Protein AF-0000000070184151 (afdb_homodimer)

Nearest PDB structures (foldseek):
  3lv0-assembly1_A  TM=9.170E-01  e=1.944E-24  Bartonella henselae
  3lv0-assembly1_B  TM=9.203E-01  e=2.148E-23  Bartonella henselae
  2pcr-assembly1_C  TM=9.107E-01  e=5.845E-21  Aquifex aeolicus VF5
  5zon-assembly2_D  TM=8.249E-01  e=4.362E-19  Mycobacterium tuberculosis H37Rv
  5zon-assembly1_B  TM=8.118E-01  e=5.935E-19  Mycobacterium tuberculosis H37Rv

pLDDT: mean 92.55, std 14.81, range [35.19, 98.94]

Sequence (572 aa):
MTDSRQRTALVERAARAGGAVARDAFRGPLTVETKANKNDLVTNADSEAQRQIVHTIADAFPDEPFVCEEEINTRTATDESSDTAAEPATRQTGPMVERVPDTGPCWVVDPIDGTANFARGNVLWASSVASVVDGETVAAATYLPAVQDIYTVGPESAARNGQRLAVSDRADPETFAVGLVAAWPSDRSDRLGALVWAVNERFGDSRRYGTLQATLGFVASGELEAAVTTEPTTPWDTIAGVELVRSAGGTVTDVHGNRWTRDSDGLVASNGNAHDEIVAAVEVANMTDSRQRTALVERAARAGGAVARDAFRGPLTVETKANKNDLVTNADSEAQRQIVHTIADAFPDEPFVCEEEINTRTATDESSDTAAEPATRQTGPMVERVPDTGPCWVVDPIDGTANFARGNVLWASSVASVVDGETVAAATYLPAVQDIYTVGPESAARNGQRLAVSDRADPETFAVGLVAAWPSDRSDRLGALVWAVNERFGDSRRYGTLQATLGFVASGELEAAVTTEPTTPWDTIAGVELVRSAGGTVTDVHGNRWTRDSDGLVASNGNAHDEIVAAVEVAN

Radius of gyration: 24.35 Å; Cα contacts (8 Å, |Δi|>4): 1434; chains: 2; bounding box: 70×69×58 Å

Structure (mmCIF, N/CA/C/O backbone):
data_AF-0000000070184151-model_v1
#
loop_
_entity.id
_entity.type
_entity.pdbx_description
1 polymer fructose-bisphosphatase
#
loop_
_atom_site.group_PDB
_atom_site.id
_atom_site.type_symbol
_atom_site.label_atom_id
_atom_site.label_alt_id
_atom_site.label_comp_id
_atom_site.label_asym_id
_atom_site.label_entity_id
_atom_site.label_seq_id
_atom_site.pdbx_PDB_ins_code
_atom_site.Cartn_x
_atom_site.Cartn_y
_atom_site.Cartn_z
_atom_site.occupancy
_atom_site.B_iso_or_equiv
_atom_site.auth_seq_id
_atom_site.auth_comp_id
_atom_site.auth_asym_id
_atom_site.auth_atom_id
_atom_site.pdbx_PDB_model_num
ATOM 1 N N . MET A 1 1 ? 14.516 -24.438 -24.969 1 44.31 1 MET A N 1
ATOM 2 C CA . MET A 1 1 ? 15.102 -23.109 -24.906 1 44.31 1 MET A CA 1
ATOM 3 C C . MET A 1 1 ? 14.219 -22.078 -25.609 1 44.31 1 MET A C 1
ATOM 5 O O . MET A 1 1 ? 13.945 -21.016 -25.078 1 44.31 1 MET A O 1
ATOM 9 N N . THR A 1 2 ? 13.812 -22.344 -26.969 1 50.91 2 THR A N 1
ATOM 10 C CA . THR A 1 2 ? 12.945 -21.547 -27.828 1 50.91 2 THR A CA 1
ATOM 11 C C . THR A 1 2 ? 11.586 -21.328 -27.172 1 50.91 2 THR A C 1
ATOM 13 O O . THR A 1 2 ? 11.055 -20.219 -27.172 1 50.91 2 THR A O 1
ATOM 16 N N . ASP A 1 3 ? 11.297 -22.406 -26.297 1 79.69 3 ASP A N 1
ATOM 17 C CA . ASP A 1 3 ? 9.93 -22.406 -25.781 1 79.69 3 ASP A CA 1
ATOM 18 C C . ASP A 1 3 ? 9.828 -21.578 -24.5 1 79.69 3 ASP A C 1
ATOM 20 O O . ASP A 1 3 ? 8.883 -20.797 -24.344 1 79.69 3 ASP A O 1
ATOM 24 N N . SER A 1 4 ? 11.086 -21.422 -23.938 1 81.75 4 SER A N 1
ATOM 25 C CA . SER A 1 4 ? 11.039 -20.703 -22.672 1 81.75 4 SER A CA 1
ATOM 26 C C . SER A 1 4 ? 11.047 -19.188 -22.906 1 81.75 4 SER A C 1
ATOM 28 O O . SER A 1 4 ? 10.344 -18.453 -22.219 1 81.75 4 SER A O 1
ATOM 30 N N . ARG A 1 5 ? 11.781 -18.797 -23.938 1 86.19 5 ARG A N 1
ATOM 31 C CA . ARG A 1 5 ? 11.82 -17.375 -24.281 1 86.19 5 ARG A CA 1
ATOM 32 C C . ARG A 1 5 ? 10.469 -16.922 -24.812 1 86.19 5 ARG A C 1
ATOM 34 O O . ARG A 1 5 ? 10.023 -15.805 -24.516 1 86.19 5 ARG A O 1
ATOM 41 N N . GLN A 1 6 ? 9.93 -17.766 -25.594 1 93.06 6 GLN A N 1
ATOM 42 C CA . GLN A 1 6 ? 8.602 -17.453 -26.109 1 93.06 6 GLN A CA 1
ATOM 43 C C . GLN A 1 6 ? 7.574 -17.328 -25 1 93.06 6 GLN A C 1
ATOM 45 O O . 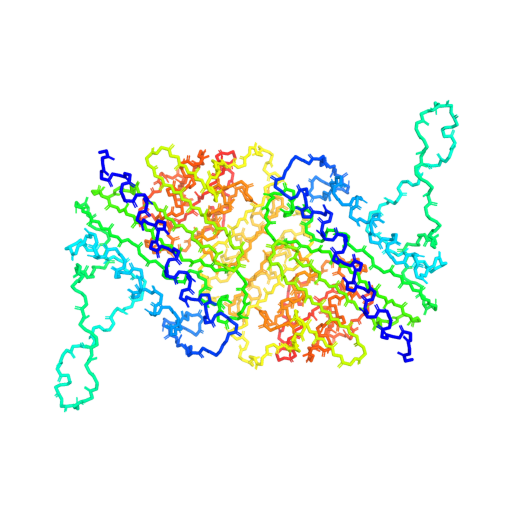GLN A 1 6 ? 6.746 -16.422 -25 1 93.06 6 GLN A O 1
ATOM 50 N N . ARG A 1 7 ? 7.664 -18.188 -24.047 1 96.31 7 ARG A N 1
ATOM 51 C CA . ARG A 1 7 ? 6.73 -18.172 -22.922 1 96.31 7 ARG A CA 1
ATOM 52 C C . ARG A 1 7 ? 6.945 -16.938 -22.047 1 96.31 7 ARG A C 1
ATOM 54 O O . ARG A 1 7 ? 5.984 -16.344 -21.547 1 96.31 7 ARG A O 1
ATOM 61 N N . THR A 1 8 ? 8.242 -16.516 -21.969 1 95.12 8 THR A N 1
ATOM 62 C CA . THR A 1 8 ? 8.555 -15.336 -21.188 1 95.12 8 THR A CA 1
ATOM 63 C C . THR A 1 8 ? 7.945 -14.086 -21.812 1 95.12 8 THR A C 1
ATOM 65 O O . THR A 1 8 ? 7.328 -13.273 -21.125 1 95.12 8 THR A O 1
ATOM 68 N N . ALA A 1 9 ? 8.086 -13.977 -23.094 1 96.31 9 ALA A N 1
ATOM 69 C CA . ALA A 1 9 ? 7.5 -12.836 -23.797 1 96.31 9 ALA A CA 1
ATOM 70 C C . ALA A 1 9 ? 5.977 -12.875 -23.719 1 96.31 9 ALA A C 1
ATOM 72 O O . ALA A 1 9 ? 5.328 -11.836 -23.609 1 96.31 9 ALA A O 1
ATOM 73 N N . LEU A 1 10 ? 5.457 -14.047 -23.75 1 98.12 10 LEU A N 1
ATOM 74 C CA . LEU A 1 10 ? 4.008 -14.211 -23.828 1 98.12 10 LEU A CA 1
ATOM 75 C C . LEU A 1 10 ? 3.359 -13.898 -22.484 1 98.12 10 LEU A C 1
ATOM 77 O O . LEU A 1 10 ? 2.281 -13.297 -22.438 1 98.12 10 LEU A O 1
ATOM 81 N N . VAL A 1 11 ? 3.979 -14.289 -21.359 1 98.62 11 VAL A N 1
ATOM 82 C CA . VAL A 1 11 ? 3.395 -13.984 -20.047 1 98.62 11 VAL A CA 1
ATOM 83 C C . VAL A 1 11 ? 3.348 -12.469 -19.844 1 98.62 11 VAL A C 1
ATOM 85 O O . VAL A 1 11 ? 2.385 -11.945 -19.281 1 98.62 11 VAL A O 1
ATOM 88 N N . GLU A 1 12 ? 4.387 -11.812 -20.281 1 98.44 12 GLU A N 1
ATOM 89 C CA . GLU A 1 12 ? 4.402 -10.359 -20.141 1 98.44 12 GLU A CA 1
ATOM 90 C C . GLU A 1 12 ? 3.309 -9.719 -21 1 98.44 12 GLU A C 1
ATOM 92 O O . GLU A 1 12 ? 2.559 -8.867 -20.516 1 98.44 12 GLU A O 1
ATOM 97 N N . ARG A 1 13 ? 3.234 -10.141 -22.219 1 98.75 13 ARG A N 1
ATOM 98 C CA . ARG A 1 13 ? 2.232 -9.609 -23.141 1 98.75 13 ARG A CA 1
ATOM 99 C C . ARG A 1 13 ? 0.822 -9.852 -22.609 1 98.75 13 ARG A C 1
ATOM 101 O O . ARG A 1 13 ? -0.028 -8.961 -22.656 1 98.75 13 ARG A O 1
ATOM 108 N N . ALA A 1 14 ? 0.584 -11.039 -22.125 1 98.88 14 ALA A N 1
ATOM 109 C CA . ALA A 1 14 ? -0.736 -11.422 -21.625 1 98.88 14 ALA A CA 1
ATOM 110 C C . ALA A 1 14 ? -1.113 -10.617 -20.391 1 98.88 14 ALA A C 1
ATOM 112 O O . ALA A 1 14 ? -2.229 -10.102 -20.297 1 98.88 14 ALA A O 1
ATOM 113 N N . ALA A 1 15 ? -0.166 -10.5 -19.438 1 98.94 15 ALA A N 1
ATOM 114 C CA . ALA A 1 15 ? -0.424 -9.727 -18.219 1 98.94 15 ALA A CA 1
ATOM 115 C C . ALA A 1 15 ? -0.718 -8.266 -18.547 1 98.94 15 ALA A C 1
ATOM 117 O O . ALA A 1 15 ? -1.649 -7.676 -18 1 98.94 15 ALA A O 1
ATOM 118 N N . ARG A 1 16 ? 0.041 -7.703 -19.484 1 98.88 16 ARG A N 1
ATOM 119 C CA . ARG A 1 16 ? -0.173 -6.316 -19.906 1 98.88 16 ARG A CA 1
ATOM 120 C C . ARG A 1 16 ? -1.527 -6.148 -20.578 1 98.88 16 ARG A C 1
ATOM 122 O O . ARG A 1 16 ? -2.229 -5.164 -20.344 1 98.88 16 ARG A O 1
ATOM 129 N N . ALA A 1 17 ? -1.878 -7.109 -21.406 1 98.81 17 ALA A N 1
ATOM 130 C CA . ALA A 1 17 ? -3.143 -7.023 -22.141 1 98.81 17 ALA A CA 1
ATOM 131 C C . ALA A 1 17 ? -4.328 -7.074 -21.188 1 98.81 17 ALA A C 1
ATOM 133 O O . ALA A 1 17 ? -5.234 -6.238 -21.266 1 98.81 17 ALA A O 1
ATOM 134 N N . GLY A 1 18 ? -4.316 -8.047 -20.297 1 98.81 18 GLY A N 1
ATOM 135 C CA . GLY A 1 18 ? -5.367 -8.109 -19.297 1 98.81 18 GLY A CA 1
ATOM 136 C C . GLY A 1 18 ? -5.383 -6.902 -18.375 1 98.81 18 GLY A C 1
ATOM 137 O O . GLY A 1 18 ? -6.445 -6.355 -18.062 1 98.81 18 GLY A O 1
ATOM 138 N N . GLY A 1 19 ? -4.16 -6.477 -17.906 1 98.88 19 GLY A N 1
ATOM 139 C CA . GLY A 1 19 ? -4.031 -5.305 -17.047 1 98.88 19 GLY A CA 1
ATOM 140 C C . GLY A 1 19 ? -4.57 -4.039 -17.688 1 98.88 19 GLY A C 1
ATOM 141 O O . GLY A 1 19 ? -5.141 -3.188 -17 1 98.88 19 GLY A O 1
ATOM 142 N N . ALA A 1 20 ? -4.379 -3.881 -18.984 1 98.75 20 ALA A N 1
ATOM 143 C CA . ALA A 1 20 ? -4.883 -2.711 -19.703 1 98.75 20 ALA A CA 1
ATOM 144 C C . ALA A 1 20 ? -6.406 -2.68 -19.703 1 98.75 20 ALA A C 1
ATOM 146 O O . ALA A 1 20 ? -7.012 -1.615 -19.547 1 98.75 20 ALA A O 1
ATOM 147 N N . VAL A 1 21 ? -7.035 -3.859 -19.875 1 98.69 21 VAL A N 1
ATOM 148 C CA . VAL A 1 21 ? -8.492 -3.961 -19.828 1 98.69 21 VAL A CA 1
ATOM 149 C C . VAL A 1 21 ? -9.008 -3.523 -18.453 1 98.69 21 VAL A C 1
ATOM 151 O O . VAL A 1 21 ? -9.93 -2.713 -18.359 1 98.69 21 VAL A O 1
ATOM 154 N N . ALA A 1 22 ? -8.406 -4.043 -17.406 1 98.88 22 ALA A N 1
ATOM 155 C CA . ALA A 1 22 ? -8.812 -3.688 -16.047 1 98.88 22 ALA A CA 1
ATOM 156 C C . ALA A 1 22 ? -8.562 -2.207 -15.773 1 98.88 22 ALA A C 1
ATOM 158 O O . ALA A 1 22 ? -9.383 -1.544 -15.133 1 98.88 22 ALA A O 1
ATOM 159 N N . ARG A 1 23 ? -7.426 -1.688 -16.234 1 98.69 23 ARG A N 1
ATOM 160 C CA . ARG A 1 23 ? -7.062 -0.292 -16.016 1 98.69 23 ARG A CA 1
ATOM 161 C C . ARG A 1 23 ? -8.109 0.645 -16.625 1 98.69 23 ARG A C 1
ATOM 163 O O . ARG A 1 23 ? -8.414 1.688 -16.047 1 98.69 23 ARG A O 1
ATOM 170 N N . ASP A 1 24 ? -8.664 0.33 -17.734 1 98.5 24 ASP A N 1
ATOM 171 C CA . ASP A 1 24 ? -9.68 1.149 -18.391 1 98.5 24 ASP A CA 1
ATOM 172 C C . ASP A 1 24 ? -10.93 1.274 -17.531 1 98.5 24 ASP A C 1
ATOM 174 O O . ASP A 1 24 ? -11.633 2.283 -17.594 1 98.5 24 ASP A O 1
ATOM 178 N N . ALA A 1 25 ? -11.188 0.266 -16.766 1 98.5 25 ALA A N 1
ATOM 179 C CA . ALA A 1 25 ? -12.367 0.253 -15.914 1 98.5 25 ALA A CA 1
ATOM 180 C C . ALA A 1 25 ? -12.055 0.837 -14.539 1 98.5 25 ALA A C 1
ATOM 182 O O . ALA A 1 25 ? -12.961 1.126 -13.758 1 98.5 25 ALA A O 1
ATOM 183 N N . PHE A 1 26 ? -10.789 1.084 -14.234 1 98.56 26 PHE A N 1
ATOM 184 C CA . PHE A 1 26 ? -10.305 1.49 -12.922 1 98.56 26 PHE A CA 1
ATOM 185 C C . PHE A 1 26 ? -10.812 2.881 -12.562 1 98.56 26 PHE A C 1
ATOM 187 O O . PHE A 1 26 ? -10.672 3.82 -13.352 1 98.56 26 PHE A O 1
ATOM 194 N N . ARG A 1 27 ? -11.438 3.002 -11.328 1 97.88 27 ARG A N 1
ATOM 195 C CA . ARG A 1 27 ? -12.008 4.223 -10.766 1 97.88 27 ARG A CA 1
ATOM 196 C C . ARG A 1 27 ? -13.172 4.723 -11.617 1 97.88 27 ARG A C 1
ATOM 198 O O . ARG A 1 27 ? -13.477 5.918 -11.625 1 97.88 27 ARG A O 1
ATOM 205 N N . GLY A 1 28 ? -13.766 3.756 -12.406 1 97.06 28 GLY A N 1
ATOM 206 C CA . GLY A 1 28 ? -15.031 3.949 -13.102 1 97.06 28 GLY A CA 1
ATOM 207 C C . GLY A 1 28 ? -16.156 3.123 -12.516 1 97.06 28 GLY A C 1
ATOM 208 O O . GLY A 1 28 ? -16.016 2.525 -11.453 1 97.06 28 GLY A O 1
ATOM 209 N N . PRO A 1 29 ? -17.281 3.15 -13.172 1 96.69 29 PRO A N 1
ATOM 210 C CA . PRO A 1 29 ? -18.391 2.312 -12.703 1 96.69 29 PRO A CA 1
ATOM 211 C C . PRO A 1 29 ? -18.078 0.82 -12.805 1 96.69 29 PRO A C 1
ATOM 213 O O . PRO A 1 29 ? -17.562 0.359 -13.82 1 96.69 29 PRO A O 1
ATOM 216 N N . LEU A 1 30 ? -18.359 0.079 -11.75 1 97.94 30 LEU A N 1
ATOM 217 C CA . LEU A 1 30 ? -18.109 -1.354 -11.688 1 97.94 30 LEU A CA 1
ATOM 218 C C . LEU A 1 30 ? -19.344 -2.113 -11.25 1 97.94 30 LEU A C 1
ATOM 220 O O . LEU A 1 30 ? -20.109 -1.63 -10.406 1 97.94 30 LEU A O 1
ATOM 224 N N . THR A 1 31 ? -19.562 -3.236 -11.867 1 97.69 31 THR A N 1
ATOM 225 C CA . THR A 1 31 ? -20.438 -4.23 -11.266 1 97.69 31 THR A CA 1
ATOM 226 C C . THR A 1 31 ? -19.672 -5.133 -10.305 1 97.69 31 THR A C 1
ATOM 228 O O . THR A 1 31 ? -18.734 -5.824 -10.711 1 97.69 31 THR A O 1
ATOM 231 N N . VAL A 1 32 ? -20.047 -5.141 -9.07 1 97.25 32 VAL A N 1
ATOM 232 C CA . VAL A 1 32 ? -19.328 -5.879 -8.031 1 97.25 32 VAL A CA 1
ATOM 233 C C . VAL A 1 32 ? -20.203 -7.023 -7.52 1 97.25 32 VAL A C 1
ATOM 235 O O . VAL A 1 32 ? -21.375 -6.816 -7.191 1 97.25 32 VAL A O 1
ATOM 238 N N . GLU A 1 33 ? -19.656 -8.164 -7.559 1 96.75 33 GLU A N 1
ATOM 239 C CA . GLU A 1 33 ? -20.297 -9.352 -7.004 1 96.75 33 GLU A CA 1
ATOM 240 C C . GLU A 1 33 ? -19.453 -9.984 -5.91 1 96.75 33 GLU A C 1
ATOM 242 O O . GLU A 1 33 ? -18.266 -9.672 -5.785 1 96.75 33 GLU A O 1
ATOM 247 N N . THR A 1 34 ? -20.094 -10.797 -5.105 1 96.06 34 THR A N 1
ATOM 248 C CA . THR A 1 34 ? -19.375 -11.5 -4.055 1 96.06 34 THR A CA 1
ATOM 249 C C . THR A 1 34 ? -19.219 -12.984 -4.402 1 96.06 34 THR A C 1
ATOM 251 O O . THR A 1 34 ? -20.078 -13.555 -5.078 1 96.06 34 THR A O 1
ATOM 254 N N . LYS A 1 35 ? -18.109 -13.547 -4.023 1 94.5 35 LYS A N 1
ATOM 255 C CA . LYS A 1 35 ? -17.828 -14.969 -4.18 1 94.5 35 LYS A CA 1
ATOM 256 C C . LYS A 1 35 ? -18.125 -15.727 -2.889 1 94.5 35 LYS A C 1
ATOM 258 O O . LYS A 1 35 ? -19.266 -15.82 -2.459 1 94.5 35 LYS A O 1
ATOM 263 N N . ALA A 1 36 ? -17.109 -16.094 -2.09 1 88.81 36 ALA A N 1
ATOM 264 C CA . ALA A 1 36 ? -17.266 -16.953 -0.922 1 88.81 36 ALA A CA 1
ATOM 265 C C . ALA A 1 36 ? -17.891 -16.188 0.243 1 88.81 36 ALA A C 1
ATOM 267 O O . ALA A 1 36 ? -18.562 -16.781 1.096 1 88.81 36 ALA A O 1
ATOM 268 N N . ASN A 1 37 ? -17.672 -14.898 0.396 1 92.81 37 ASN A N 1
ATOM 269 C CA . ASN A 1 37 ? -18.188 -14.039 1.456 1 92.81 37 ASN A CA 1
ATOM 270 C C . ASN A 1 37 ? -18.234 -12.578 1.013 1 92.81 37 ASN A C 1
ATOM 272 O O . ASN A 1 37 ? -17.891 -12.258 -0.123 1 92.81 37 ASN A O 1
ATOM 276 N N . LYS A 1 38 ? -18.641 -11.688 1.846 1 93.81 38 LYS A N 1
ATOM 277 C CA . LYS A 1 38 ? -18.953 -10.312 1.474 1 93.81 38 LYS A CA 1
ATOM 278 C C . LYS A 1 38 ? -17.688 -9.531 1.15 1 93.81 38 LYS A C 1
ATOM 280 O O . LYS A 1 38 ? -17.734 -8.438 0.589 1 93.81 38 LYS A O 1
ATOM 285 N N . ASN A 1 39 ? -16.5 -10.078 1.513 1 95.5 39 ASN A N 1
ATOM 286 C CA . ASN A 1 39 ? -15.25 -9.367 1.249 1 95.5 39 ASN A CA 1
ATOM 287 C C . ASN A 1 39 ? -14.453 -10.031 0.125 1 95.5 39 ASN A C 1
ATOM 289 O O . ASN A 1 39 ? -13.391 -9.547 -0.26 1 95.5 39 ASN A O 1
ATOM 293 N N . ASP A 1 40 ? -14.961 -11.211 -0.351 1 95.25 40 ASP A N 1
ATOM 294 C CA . ASP A 1 40 ? -14.438 -11.891 -1.531 1 95.25 40 ASP A CA 1
ATOM 295 C C . ASP A 1 40 ? -15.133 -11.406 -2.801 1 95.25 40 ASP A C 1
ATOM 297 O O . ASP A 1 40 ? -16.188 -11.938 -3.178 1 95.25 40 ASP A O 1
ATOM 301 N N . LEU A 1 41 ? -14.492 -10.422 -3.471 1 97.19 41 LEU A N 1
ATOM 302 C CA . LEU A 1 41 ? -15.195 -9.672 -4.504 1 97.19 41 LEU A CA 1
ATOM 303 C C . LEU A 1 41 ? -14.727 -10.094 -5.895 1 97.19 41 LEU A C 1
ATOM 305 O O . LEU A 1 41 ? -13.594 -10.555 -6.062 1 97.19 41 LEU A O 1
ATOM 309 N N . VAL A 1 42 ? -15.602 -9.984 -6.805 1 97.44 42 VAL A N 1
ATOM 310 C CA . VAL A 1 42 ? -15.32 -10.062 -8.234 1 97.44 42 VAL A CA 1
ATOM 311 C C . VAL A 1 42 ? -16.078 -8.961 -8.977 1 97.44 42 VAL A C 1
ATOM 313 O O . VAL A 1 42 ? -17.172 -8.586 -8.578 1 97.44 42 VAL A O 1
ATOM 316 N N . THR A 1 43 ? -15.414 -8.383 -9.945 1 97.94 43 THR A N 1
ATOM 317 C CA . THR A 1 43 ? -16.062 -7.359 -10.758 1 97.94 43 THR A CA 1
ATOM 318 C C . THR A 1 43 ? -16.125 -7.793 -12.219 1 97.94 43 THR A C 1
ATOM 320 O O . THR A 1 43 ? -15.5 -8.773 -12.617 1 97.94 43 THR A O 1
ATOM 323 N N . ASN A 1 44 ? -16.859 -7.047 -12.984 1 97.44 44 ASN A N 1
ATOM 324 C CA . ASN A 1 44 ? -16.891 -7.285 -14.422 1 97.44 44 ASN A CA 1
ATOM 325 C C . ASN A 1 44 ? -15.516 -7.156 -15.055 1 97.44 44 ASN A C 1
ATOM 327 O O . ASN A 1 44 ? -15.195 -7.863 -16.016 1 97.44 44 ASN A O 1
ATOM 331 N N . ALA A 1 45 ? -14.703 -6.258 -14.508 1 98.56 45 ALA A N 1
ATOM 332 C CA . ALA A 1 45 ? -13.352 -6.055 -15.031 1 98.56 45 ALA A CA 1
ATOM 333 C C . ALA A 1 45 ? -12.508 -7.316 -14.875 1 98.56 45 ALA A C 1
ATOM 335 O O . ALA A 1 45 ? -11.664 -7.609 -15.727 1 98.56 45 ALA A O 1
ATOM 336 N N . ASP A 1 46 ? -12.742 -8.078 -13.805 1 98.56 46 ASP A N 1
ATOM 337 C CA . ASP A 1 46 ? -12.023 -9.328 -13.602 1 98.56 46 ASP A CA 1
ATOM 338 C C . ASP A 1 46 ? -12.273 -10.297 -14.758 1 98.56 46 ASP A C 1
ATOM 340 O O . ASP A 1 46 ? -11.328 -10.852 -15.328 1 98.56 46 ASP A O 1
ATOM 344 N N . SER A 1 47 ? -13.492 -10.477 -15.086 1 96.94 47 SER A N 1
ATOM 345 C CA . SER A 1 47 ? -13.883 -11.398 -16.141 1 96.94 47 SER A CA 1
ATOM 346 C C . SER A 1 47 ? -13.367 -10.938 -17.5 1 96.94 47 SER A C 1
ATOM 348 O O . SER A 1 47 ? -12.852 -11.742 -18.281 1 96.94 47 SER A O 1
ATOM 350 N N . GLU A 1 48 ? -13.477 -9.68 -17.766 1 97.88 48 GLU A N 1
ATOM 351 C CA . GLU A 1 48 ? -13.031 -9.125 -19.031 1 97.88 48 GLU A CA 1
ATOM 352 C C . GLU A 1 48 ? -11.508 -9.219 -19.172 1 97.88 48 GLU A C 1
ATOM 354 O O . GLU A 1 48 ? -11 -9.57 -20.25 1 97.88 48 GLU A O 1
ATOM 359 N N . ALA A 1 49 ? -10.82 -8.906 -18.078 1 98.75 49 ALA A N 1
ATOM 360 C CA . ALA A 1 49 ? -9.359 -9.008 -18.078 1 98.75 49 ALA A CA 1
ATOM 361 C C . ALA A 1 49 ? -8.914 -10.445 -18.297 1 98.75 49 ALA A C 1
ATOM 363 O O . ALA A 1 49 ? -7.98 -10.711 -19.047 1 98.75 49 ALA A O 1
ATOM 364 N N . GLN A 1 50 ? -9.617 -11.406 -17.641 1 98.56 50 GLN A N 1
ATOM 365 C CA . GLN A 1 50 ? -9.258 -12.812 -17.797 1 98.56 50 GLN A CA 1
ATOM 366 C C . GLN A 1 50 ? -9.469 -13.281 -19.234 1 98.56 50 GLN A C 1
ATOM 368 O O . GLN A 1 50 ? -8.625 -13.992 -19.781 1 98.56 50 GLN A O 1
ATOM 373 N N . ARG A 1 51 ? -10.562 -12.891 -19.828 1 97.12 51 ARG A N 1
ATOM 374 C CA . ARG A 1 51 ? -10.828 -13.25 -21.219 1 97.12 51 ARG A CA 1
ATOM 375 C C . ARG A 1 51 ? -9.711 -12.766 -22.125 1 97.12 51 ARG A C 1
ATOM 377 O O . ARG A 1 51 ? -9.234 -13.508 -23 1 97.12 51 ARG A O 1
ATOM 384 N N . GLN A 1 52 ? -9.297 -11.555 -21.891 1 98 52 GLN A N 1
ATOM 385 C CA . GLN A 1 52 ? -8.234 -10.977 -22.719 1 98 52 GLN A CA 1
ATOM 386 C C . GLN A 1 52 ? -6.926 -11.734 -22.531 1 98 52 GLN A C 1
ATOM 388 O O . GLN A 1 52 ? -6.215 -12.008 -23.5 1 98 52 GLN A O 1
ATOM 393 N N . ILE A 1 53 ? -6.586 -12.078 -21.281 1 98.69 53 ILE A N 1
ATOM 394 C CA . ILE A 1 53 ? -5.363 -12.812 -20.984 1 98.69 53 ILE A CA 1
ATOM 395 C C . ILE A 1 53 ? -5.406 -14.18 -21.672 1 98.69 53 ILE A C 1
ATOM 397 O O . ILE A 1 53 ? -4.469 -14.555 -22.391 1 98.69 53 ILE A O 1
ATOM 401 N N . VAL A 1 54 ? -6.516 -14.875 -21.5 1 98 54 VAL A N 1
ATOM 402 C CA . VAL A 1 54 ? -6.668 -16.234 -22.016 1 98 54 VAL A CA 1
ATOM 403 C C . VAL A 1 54 ? -6.598 -16.203 -23.547 1 98 54 VAL A C 1
ATOM 405 O O . VAL A 1 54 ? -5.918 -17.031 -24.156 1 98 54 VAL A O 1
ATOM 408 N N . HIS A 1 55 ? -7.23 -15.258 -24.156 1 97.12 55 HIS A N 1
ATOM 409 C CA . HIS A 1 55 ? -7.215 -15.133 -25.609 1 97.12 55 HIS A CA 1
ATOM 410 C C . HIS A 1 55 ? -5.801 -14.875 -26.125 1 97.12 55 HIS A C 1
ATOM 412 O O . HIS A 1 55 ? -5.383 -15.461 -27.125 1 97.12 55 HIS A O 1
ATOM 418 N N . THR A 1 56 ? -5.102 -14.008 -25.422 1 98.19 56 THR A N 1
ATOM 419 C CA . THR A 1 56 ? -3.736 -13.68 -25.812 1 98.19 56 THR A CA 1
ATOM 420 C C . THR A 1 56 ? -2.855 -14.922 -25.797 1 98.19 56 THR A C 1
ATOM 422 O O . THR A 1 56 ? -2.076 -15.156 -26.719 1 98.19 56 THR A O 1
ATOM 425 N N . ILE A 1 57 ? -3.023 -15.734 -24.828 1 97.94 57 ILE A N 1
ATOM 426 C CA . ILE A 1 57 ? -2.209 -16.938 -24.672 1 97.94 57 ILE A CA 1
ATOM 427 C C . ILE A 1 57 ? -2.658 -18 -25.672 1 97.94 57 ILE A C 1
ATOM 429 O O . ILE A 1 57 ? -1.829 -18.656 -26.312 1 97.94 57 ILE A O 1
ATOM 433 N N . ALA A 1 58 ? -3.969 -18.156 -25.859 1 96.62 58 ALA A N 1
ATOM 434 C CA . ALA A 1 58 ? -4.543 -19.203 -26.703 1 96.62 58 ALA A CA 1
ATOM 435 C C . ALA A 1 58 ? -4.188 -18.984 -28.172 1 96.62 58 ALA A C 1
ATOM 437 O O . ALA A 1 58 ? -4.168 -19.922 -28.969 1 96.62 58 ALA A O 1
ATOM 438 N N . ASP A 1 59 ? -3.918 -17.781 -28.5 1 96.19 59 ASP A N 1
ATOM 439 C CA . ASP A 1 59 ? -3.48 -17.484 -29.859 1 96.19 59 ASP A CA 1
ATOM 440 C C . ASP A 1 59 ? -2.18 -18.219 -30.188 1 96.19 59 ASP A C 1
ATOM 442 O O . ASP A 1 59 ? -1.96 -18.609 -31.328 1 96.19 59 ASP A O 1
ATOM 446 N N . ALA A 1 60 ? -1.346 -18.391 -29.234 1 95.75 60 ALA A N 1
ATOM 447 C CA . ALA A 1 60 ? -0.051 -19.031 -29.422 1 95.75 60 ALA A CA 1
ATOM 448 C C . ALA A 1 60 ? -0.102 -20.5 -28.984 1 95.75 60 ALA A C 1
ATOM 450 O O . ALA A 1 60 ? 0.573 -21.344 -29.578 1 95.75 60 ALA A O 1
ATOM 451 N N . PHE A 1 61 ? -0.906 -20.719 -27.969 1 96 61 PHE A N 1
ATOM 452 C CA . PHE A 1 61 ? -1.025 -22.062 -27.406 1 96 61 PHE A CA 1
ATOM 453 C C . PHE A 1 61 ? -2.488 -22.438 -27.234 1 96 61 PHE A C 1
ATOM 455 O O . PHE A 1 61 ? -2.986 -22.516 -26.109 1 96 61 PHE A O 1
ATOM 462 N N . PRO A 1 62 ? -3.164 -22.875 -28.297 1 95.62 62 PRO A N 1
ATOM 463 C CA . PRO A 1 62 ? -4.621 -23.047 -28.281 1 95.62 62 PRO A CA 1
ATOM 464 C C . PRO A 1 62 ? -5.062 -24.266 -27.484 1 95.62 62 PRO A C 1
ATOM 466 O O . PRO A 1 62 ? -6.219 -24.328 -27.047 1 95.62 62 PRO A O 1
ATOM 469 N N . ASP A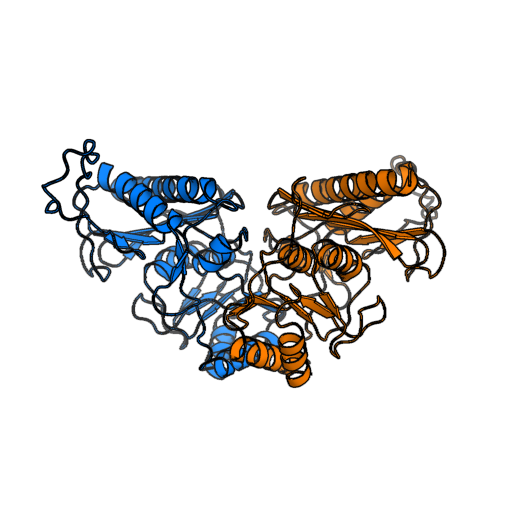 1 63 ? -4.156 -25.203 -27.219 1 95.75 63 ASP A N 1
ATOM 470 C CA . ASP A 1 63 ? -4.598 -26.469 -26.625 1 95.75 63 ASP A CA 1
ATOM 471 C C . ASP A 1 63 ? -4.152 -26.578 -25.172 1 95.75 63 ASP A C 1
ATOM 473 O O . ASP A 1 63 ? -4.508 -27.547 -24.484 1 95.75 63 ASP A O 1
ATOM 477 N N . GLU A 1 64 ? -3.324 -25.672 -24.656 1 97.31 64 GLU A N 1
ATOM 478 C CA . GLU A 1 64 ? -2.766 -25.797 -23.312 1 97.31 64 GLU A CA 1
ATOM 479 C C . GLU A 1 64 ? -3.779 -25.391 -22.25 1 97.31 64 GLU A C 1
ATOM 481 O O . GLU A 1 64 ? -4.531 -24.422 -22.438 1 97.31 64 GLU A O 1
ATOM 486 N N . PRO A 1 65 ? -3.836 -26.125 -21.141 1 97.62 65 PRO A N 1
ATOM 487 C CA . PRO A 1 65 ? -4.844 -25.875 -20.109 1 97.62 65 PRO A CA 1
ATOM 488 C C . PRO A 1 65 ? -4.555 -24.625 -19.281 1 97.62 65 PRO A C 1
ATOM 490 O O . PRO A 1 65 ? -3.424 -24.141 -19.281 1 97.62 65 PRO A O 1
ATOM 493 N N . PHE A 1 66 ? -5.645 -24.172 -18.578 1 98 66 PHE A N 1
ATOM 494 C CA . PHE A 1 66 ? -5.59 -22.984 -17.75 1 98 66 PHE A CA 1
ATOM 495 C C . PHE A 1 66 ? -6.082 -23.281 -16.344 1 98 66 PHE A C 1
ATOM 497 O O . PHE A 1 66 ? -7.051 -24.016 -16.156 1 98 66 PHE A O 1
ATOM 504 N N . VAL A 1 67 ? -5.395 -22.766 -15.359 1 97.94 67 VAL A N 1
ATOM 505 C CA . VAL A 1 67 ? -5.93 -22.547 -14.023 1 97.94 67 VAL A CA 1
ATOM 506 C C . VAL A 1 67 ? -6.18 -21.062 -13.789 1 97.94 67 VAL A C 1
ATOM 508 O O . VAL A 1 67 ? -5.238 -20.266 -13.719 1 97.94 67 VAL A O 1
ATOM 511 N N . CYS A 1 68 ? -7.473 -20.688 -13.711 1 97.81 68 CYS A N 1
ATOM 512 C CA . CYS A 1 68 ? -7.836 -19.281 -13.609 1 97.81 68 CYS A CA 1
ATOM 513 C C . CYS A 1 68 ? -8.617 -19 -12.336 1 97.81 68 CYS A C 1
ATOM 515 O O . CYS A 1 68 ? -9.336 -19.875 -11.836 1 97.81 68 CYS A O 1
ATOM 517 N N . GLU A 1 69 ? -8.438 -17.828 -11.812 1 97.19 69 GLU A N 1
ATOM 518 C CA . GLU A 1 69 ? -9.188 -17.438 -10.625 1 97.19 69 GLU A CA 1
ATOM 519 C C . GLU A 1 69 ? -10.688 -17.406 -10.898 1 97.19 69 GLU A C 1
ATOM 521 O O . GLU A 1 69 ? -11.484 -17.922 -10.102 1 97.19 69 GLU A O 1
ATOM 526 N N . GLU A 1 70 ? -11.016 -16.703 -12.039 1 95.5 70 GLU A N 1
ATOM 527 C CA . GLU A 1 70 ? -12.438 -16.5 -12.32 1 95.5 70 GLU A CA 1
ATOM 528 C C . GLU A 1 70 ? -12.992 -17.641 -13.172 1 95.5 70 GLU A C 1
ATOM 530 O O . GLU A 1 70 ? -12.273 -18.219 -13.992 1 95.5 70 GLU A O 1
ATOM 535 N N . GLU A 1 71 ? -14.281 -17.906 -12.992 1 86.56 71 GLU A N 1
ATOM 536 C CA . GLU A 1 71 ? -14.945 -18.906 -13.82 1 86.56 71 GLU A CA 1
ATOM 537 C C . GLU A 1 71 ? -15.234 -18.359 -15.219 1 86.56 71 GLU A C 1
ATOM 539 O O . GLU A 1 71 ? -15.461 -17.156 -15.398 1 86.56 71 GLU A O 1
ATOM 544 N N . ILE A 1 72 ? -14.82 -19.078 -16.188 1 71.06 72 ILE A N 1
ATOM 545 C CA . ILE A 1 72 ? -15.18 -18.703 -17.547 1 71.06 72 ILE A CA 1
ATOM 546 C C . ILE A 1 72 ? -16.609 -19.141 -17.844 1 71.06 72 ILE A C 1
ATOM 548 O O . ILE A 1 72 ? -16.938 -20.312 -17.719 1 71.06 72 ILE A O 1
ATOM 552 N N . ASN A 1 73 ? -17.547 -18.312 -17.641 1 55.59 73 ASN A N 1
ATOM 553 C CA . ASN A 1 73 ? -18.906 -18.656 -18.047 1 55.59 73 ASN A CA 1
ATOM 554 C C . ASN A 1 73 ? -19 -18.953 -19.547 1 55.59 73 ASN A C 1
ATOM 556 O O . ASN A 1 73 ? -18.75 -18.062 -20.359 1 55.59 73 ASN A O 1
ATOM 560 N N . THR A 1 74 ? -18.469 -19.938 -19.953 1 42.75 74 THR A N 1
ATOM 561 C CA . THR A 1 74 ? -18.781 -20.219 -21.344 1 42.75 74 THR A CA 1
ATOM 562 C C . THR A 1 74 ? -20.297 -20.234 -21.562 1 42.75 74 THR A C 1
ATOM 564 O O . THR A 1 74 ? -21.016 -21.016 -20.938 1 42.75 74 THR A O 1
ATOM 567 N N . ARG A 1 75 ? -20.953 -19.141 -21.672 1 43.03 75 ARG A N 1
ATOM 568 C CA . ARG A 1 75 ? -22.312 -19.266 -22.188 1 43.03 75 ARG A CA 1
ATOM 569 C C . ARG A 1 75 ? -22.438 -20.438 -23.156 1 43.03 75 ARG A C 1
ATOM 571 O O . ARG A 1 75 ? -21.672 -20.547 -24.109 1 43.03 75 ARG A O 1
ATOM 578 N N . THR A 1 76 ? -22.625 -21.578 -22.562 1 35.53 76 THR A N 1
ATOM 579 C CA . THR A 1 76 ? -23 -22.688 -23.438 1 35.53 76 THR A CA 1
ATOM 580 C C . THR A 1 76 ? -23.906 -22.203 -24.578 1 35.53 76 THR A C 1
ATOM 582 O O . THR A 1 76 ? -24.734 -21.312 -24.375 1 35.53 76 THR A O 1
ATOM 585 N N . ALA A 1 77 ? -23.5 -22.484 -25.703 1 37.56 77 ALA A N 1
ATOM 586 C CA . ALA A 1 77 ? -24.234 -22.297 -26.953 1 37.56 77 ALA A CA 1
ATOM 587 C C . ALA A 1 77 ? -25.703 -22.656 -26.766 1 37.56 77 ALA A C 1
ATOM 589 O O . ALA A 1 77 ? -26.484 -22.609 -27.734 1 37.56 77 ALA A O 1
ATOM 590 N N . THR A 1 78 ? -26.141 -23.172 -25.641 1 37 78 THR A N 1
ATOM 591 C CA . THR A 1 78 ? -27.516 -23.656 -25.812 1 37 78 THR A CA 1
ATOM 592 C C . THR A 1 78 ? -28.5 -22.5 -25.891 1 37 78 THR A C 1
ATOM 594 O O . THR A 1 78 ? -29.703 -22.703 -25.953 1 37 78 THR A O 1
ATOM 597 N N . ASP A 1 79 ? -28.156 -21.344 -25.297 1 39.06 79 ASP A N 1
ATOM 598 C CA . ASP A 1 79 ? -29.281 -20.453 -25.562 1 39.06 79 ASP A CA 1
ATOM 599 C C . ASP A 1 79 ? -29.359 -20.062 -27.031 1 39.06 79 ASP A C 1
ATOM 601 O O . ASP A 1 79 ? -28.625 -19.188 -27.484 1 39.06 79 ASP A O 1
ATOM 605 N N . GLU A 1 80 ? -29.656 -20.984 -27.906 1 37.25 80 GLU A N 1
ATOM 606 C CA . GLU A 1 80 ? -30 -21.031 -29.328 1 37.25 80 GLU A CA 1
ATOM 607 C C . GLU A 1 80 ? -30.906 -19.859 -29.719 1 37.25 80 GLU A C 1
ATOM 609 O O . GLU A 1 80 ? -31.172 -19.641 -30.906 1 37.25 80 GLU A O 1
ATOM 614 N N . SER A 1 81 ? -31.938 -19.484 -28.828 1 36.53 81 SER A N 1
ATOM 615 C CA . SER A 1 81 ? -33.031 -18.812 -29.547 1 36.53 81 SER A CA 1
ATOM 616 C C . SER A 1 81 ? -32.562 -17.469 -30.094 1 36.53 81 SER A C 1
ATOM 618 O O . SER A 1 81 ? -33.188 -16.922 -31 1 36.53 81 SER A O 1
ATOM 620 N N . SER A 1 82 ? -32.219 -16.422 -29.188 1 36.94 82 SER A N 1
ATOM 621 C CA . SER A 1 82 ? -32.375 -15.094 -29.766 1 36.94 82 SER A CA 1
ATOM 622 C C . SER A 1 82 ? -31.297 -14.805 -30.797 1 36.94 82 SER A C 1
ATOM 624 O O . SER A 1 82 ? -30.156 -15.25 -30.656 1 36.94 82 SER A O 1
ATOM 626 N N . ASP A 1 83 ? -31.656 -14.43 -32.031 1 37.16 83 ASP A N 1
ATOM 627 C CA . ASP A 1 83 ? -31.062 -13.898 -33.25 1 37.16 83 ASP A CA 1
ATOM 628 C C . ASP A 1 83 ? -29.938 -12.906 -32.938 1 37.16 83 ASP A C 1
ATOM 630 O O . ASP A 1 83 ? -29.797 -11.883 -33.594 1 37.16 83 ASP A O 1
ATOM 634 N N . THR A 1 84 ? -29.875 -12.711 -31.625 1 35.19 84 THR A N 1
ATOM 635 C CA . THR A 1 84 ? -28.984 -11.562 -31.453 1 35.19 84 THR A CA 1
ATOM 636 C C . THR A 1 84 ? -27.672 -11.781 -32.188 1 35.19 84 THR A C 1
ATOM 638 O O . THR A 1 84 ? -27.266 -12.914 -32.438 1 35.19 84 THR A O 1
ATOM 641 N N . ALA A 1 85 ? -26.891 -10.625 -32.156 1 36.97 85 ALA A N 1
ATOM 642 C CA . ALA A 1 85 ? -25.609 -10.32 -32.812 1 36.97 85 ALA A CA 1
ATOM 643 C C . ALA A 1 85 ? -24.625 -11.469 -32.625 1 36.97 85 ALA A C 1
ATOM 645 O O . ALA A 1 85 ? -24.594 -12.133 -31.609 1 36.97 85 ALA A O 1
ATOM 646 N N . ALA A 1 86 ? -23.938 -11.844 -33.625 1 37.66 86 ALA A N 1
ATOM 647 C CA . ALA A 1 86 ? -22.828 -12.789 -33.781 1 37.66 86 ALA A CA 1
ATOM 648 C C . ALA A 1 86 ? -22.031 -12.93 -32.469 1 37.66 86 ALA A C 1
ATOM 650 O O . ALA A 1 86 ? -21.438 -11.961 -32 1 37.66 86 ALA A O 1
ATOM 651 N N . GLU A 1 87 ? -22.531 -13.734 -31.609 1 40.28 87 GLU A N 1
ATOM 652 C CA . GLU A 1 87 ? -21.594 -13.953 -30.531 1 40.28 87 GLU A CA 1
ATOM 653 C C . GLU A 1 87 ? -20.156 -14.055 -31.047 1 40.28 87 GLU A C 1
ATOM 655 O O . GLU A 1 87 ? -19.906 -14.734 -32.031 1 40.28 87 GLU A O 1
ATOM 660 N N . PRO A 1 88 ? -19.328 -13.062 -30.875 1 44.22 88 PRO A N 1
ATOM 661 C CA . PRO A 1 88 ? -17.969 -13.172 -31.375 1 44.22 88 PRO A CA 1
ATOM 662 C C . PRO A 1 88 ? -17.391 -14.578 -31.234 1 44.22 88 PRO A C 1
ATOM 664 O O . PRO A 1 88 ? -17.766 -15.305 -30.297 1 44.22 88 PRO A O 1
ATOM 667 N N . ALA A 1 89 ? -16.953 -15.172 -32.281 1 43.09 89 ALA A N 1
ATOM 668 C CA . ALA A 1 89 ? -16.281 -16.469 -32.406 1 43.09 89 ALA A CA 1
ATOM 669 C C . ALA A 1 89 ? -15.5 -16.812 -31.156 1 43.09 89 ALA A C 1
ATOM 671 O O . ALA A 1 89 ? -14.625 -16.047 -30.734 1 43.09 89 ALA A O 1
ATOM 672 N N . THR A 1 90 ? -16.141 -17.547 -30.234 1 53.84 90 THR A N 1
ATOM 673 C CA . THR A 1 90 ? -15.43 -18.016 -29.062 1 53.84 90 THR A CA 1
ATOM 674 C C . THR A 1 90 ? -14.078 -18.609 -29.438 1 53.84 90 THR A C 1
ATOM 676 O O . THR A 1 90 ? -14.008 -19.547 -30.25 1 53.84 90 THR A O 1
ATOM 679 N N . ARG A 1 91 ? -13.008 -17.812 -29.406 1 64.69 91 ARG A N 1
ATOM 680 C CA . ARG A 1 91 ? -11.656 -18.297 -29.672 1 64.69 91 ARG A CA 1
ATOM 681 C C . ARG A 1 91 ? -11.375 -19.578 -28.922 1 64.69 91 ARG A C 1
ATOM 683 O O . ARG A 1 91 ? -11.75 -19.719 -27.75 1 64.69 91 ARG A O 1
ATOM 690 N N . GLN A 1 92 ? -11 -20.625 -29.656 1 77.62 92 GLN A N 1
ATOM 691 C CA . GLN A 1 92 ? -10.633 -21.922 -29.078 1 77.62 92 GLN A CA 1
ATOM 692 C C . GLN A 1 92 ? -9.57 -21.75 -27.984 1 77.62 92 GLN A C 1
ATOM 694 O O . GLN A 1 92 ? -8.586 -21.031 -28.188 1 77.62 92 GLN A O 1
ATOM 699 N N . THR A 1 93 ? -9.82 -22.109 -26.766 1 88.12 93 THR A N 1
ATOM 700 C CA . THR A 1 93 ? -8.836 -22.156 -25.688 1 88.12 93 THR A CA 1
ATOM 701 C C . THR A 1 93 ? -8.719 -23.562 -25.109 1 88.12 93 THR A C 1
ATOM 703 O O . THR A 1 93 ? -9.586 -24.406 -25.328 1 88.12 93 THR A O 1
ATOM 706 N N . GLY A 1 94 ? -7.488 -23.859 -24.625 1 92.25 94 GLY A N 1
ATOM 707 C CA . GLY A 1 94 ? -7.387 -25.109 -23.875 1 92.25 94 GLY A CA 1
ATOM 708 C C . GLY A 1 94 ? -8.367 -25.188 -22.719 1 92.25 94 GLY A C 1
ATOM 709 O O . GLY A 1 94 ? -9.062 -24.219 -22.422 1 92.25 94 GLY A O 1
ATOM 710 N N . PRO A 1 95 ? -8.469 -26.359 -22.125 1 94.94 95 PRO A N 1
ATOM 711 C CA . PRO A 1 95 ? -9.438 -26.562 -21.047 1 94.94 95 PRO A CA 1
ATOM 712 C C . PRO A 1 95 ? -9.086 -25.781 -19.781 1 94.94 95 PRO A C 1
ATOM 714 O O . PRO A 1 95 ? -7.902 -25.562 -19.5 1 94.94 95 PRO A O 1
ATOM 717 N N . MET A 1 96 ? -10.117 -25.453 -19.047 1 95.19 96 MET A N 1
ATOM 718 C CA . MET A 1 96 ? -9.938 -24.938 -17.688 1 95.19 96 MET A CA 1
ATOM 719 C C . MET A 1 96 ? -9.867 -26.094 -16.688 1 95.19 96 MET A C 1
ATOM 721 O O . MET A 1 96 ? -10.758 -26.938 -16.641 1 95.19 96 MET A O 1
ATOM 725 N N . VAL A 1 97 ? -8.797 -26.094 -15.961 1 96.31 97 VAL A N 1
ATOM 726 C CA . VAL A 1 97 ? -8.641 -27.172 -14.977 1 96.31 97 VAL A CA 1
ATOM 727 C C . VAL A 1 97 ? -8.555 -26.578 -13.57 1 96.31 97 VAL A C 1
ATOM 729 O O . VAL A 1 97 ? -8.25 -25.391 -13.414 1 96.31 97 VAL A O 1
ATOM 732 N N . GLU A 1 98 ? -8.773 -27.375 -12.555 1 93.94 98 GLU A N 1
ATOM 733 C CA . GLU A 1 98 ? -8.906 -26.906 -11.172 1 93.94 98 GLU A CA 1
ATOM 734 C C . GLU A 1 98 ? -7.543 -26.766 -10.508 1 93.94 98 GLU A C 1
ATOM 736 O O . GLU A 1 98 ? -7.367 -25.938 -9.602 1 93.94 98 GLU A O 1
ATOM 741 N N . ARG A 1 99 ? -6.621 -27.641 -10.984 1 96 99 ARG A N 1
ATOM 742 C CA . ARG A 1 99 ? -5.289 -27.656 -10.391 1 96 99 ARG A CA 1
ATOM 743 C C . ARG A 1 99 ? -4.211 -27.719 -11.469 1 96 99 ARG A C 1
ATOM 745 O O . ARG A 1 99 ? -4.449 -28.234 -12.562 1 96 99 ARG A O 1
ATOM 752 N N . VAL A 1 100 ? -3.092 -27.203 -11.086 1 97.38 100 VAL A N 1
ATOM 753 C CA . VAL A 1 100 ? -1.955 -27.312 -11.992 1 97.38 100 VAL A CA 1
ATOM 754 C C . VAL A 1 100 ? -1.553 -28.766 -12.148 1 97.38 100 VAL A C 1
ATOM 756 O O . VAL A 1 100 ? -1.27 -29.453 -11.164 1 97.38 100 VAL A O 1
ATOM 759 N N . PRO A 1 101 ? -1.465 -29.25 -13.367 1 96.38 101 PRO A N 1
ATOM 760 C CA . PRO A 1 101 ? -1.072 -30.656 -13.562 1 96.38 101 PRO A CA 1
ATOM 761 C C . PRO A 1 101 ? 0.385 -30.922 -13.188 1 96.38 101 PRO A C 1
ATOM 763 O O . PRO A 1 101 ? 1.225 -30.016 -13.297 1 96.38 101 PRO A O 1
ATOM 766 N N . ASP A 1 102 ? 0.648 -32.188 -12.852 1 95.81 102 ASP A N 1
ATOM 767 C CA . ASP A 1 102 ? 2.008 -32.562 -12.484 1 95.81 102 ASP A CA 1
ATOM 768 C C . ASP A 1 102 ? 2.9 -32.688 -13.719 1 95.81 102 ASP A C 1
ATOM 770 O O . ASP A 1 102 ? 4.121 -32.562 -13.625 1 95.81 102 ASP A O 1
ATOM 774 N N . THR A 1 103 ? 2.227 -33.031 -14.852 1 97.31 103 THR A N 1
ATOM 775 C CA . THR A 1 103 ? 2.961 -33.188 -16.109 1 97.31 103 THR A CA 1
ATOM 776 C C . THR A 1 103 ? 2.332 -32.344 -17.203 1 97.31 103 THR A C 1
ATOM 778 O O . THR A 1 103 ? 1.123 -32.094 -17.203 1 97.31 103 THR A O 1
ATOM 781 N N . GLY A 1 104 ? 3.195 -31.859 -18.141 1 97.06 104 GLY A N 1
ATOM 782 C CA . GLY A 1 104 ? 2.697 -31.062 -19.25 1 97.06 104 GLY A CA 1
ATOM 783 C C . GLY A 1 104 ? 2.609 -29.594 -18.938 1 97.06 104 GLY A C 1
ATOM 784 O O . GLY A 1 104 ? 3.043 -29.156 -17.875 1 97.06 104 GLY A O 1
ATOM 785 N N . PRO A 1 105 ? 2.145 -28.797 -19.922 1 97.5 105 PRO A N 1
ATOM 786 C CA . PRO A 1 105 ? 2.055 -27.344 -19.75 1 97.5 105 PRO A CA 1
ATOM 787 C C . PRO A 1 105 ? 0.745 -26.906 -19.094 1 97.5 105 PRO A C 1
ATOM 789 O O . PRO A 1 105 ? -0.25 -27.641 -19.156 1 97.5 105 PRO A O 1
ATOM 792 N N . CYS A 1 106 ? 0.81 -25.766 -18.422 1 98.12 106 CYS A N 1
ATOM 793 C CA . CYS A 1 106 ? -0.365 -25.125 -17.844 1 98.12 106 CYS A CA 1
ATOM 794 C C . CYS A 1 106 ? -0.13 -23.641 -17.656 1 98.12 106 CYS A C 1
ATOM 796 O O . CYS A 1 106 ? 0.979 -23.219 -17.328 1 98.12 106 CYS A O 1
ATOM 798 N N . TRP A 1 107 ? -1.161 -22.875 -17.891 1 98.56 107 TRP A N 1
ATOM 799 C CA . TRP A 1 107 ? -1.125 -21.438 -17.609 1 98.56 107 TRP A CA 1
ATOM 800 C C . TRP A 1 107 ? -1.949 -21.094 -16.375 1 98.56 107 TRP A C 1
ATOM 802 O O . TRP A 1 107 ? -3.072 -21.578 -16.219 1 98.56 107 TRP A O 1
ATOM 812 N N . VAL A 1 108 ? -1.362 -20.312 -15.484 1 98.75 108 VAL A N 1
ATOM 813 C CA . VAL A 1 108 ? -2.029 -19.875 -14.258 1 98.75 108 VAL A CA 1
ATOM 814 C C . VAL A 1 108 ? -2.314 -18.375 -14.32 1 98.75 108 VAL A C 1
ATOM 816 O O . VAL A 1 108 ? -1.408 -17.578 -14.562 1 98.75 108 VAL A O 1
ATOM 819 N N . VAL A 1 109 ? -3.621 -17.984 -14.047 1 98.75 109 VAL A N 1
ATOM 820 C CA . VAL A 1 109 ? -4.031 -16.609 -14.344 1 98.75 109 VAL A CA 1
ATOM 821 C C . VAL A 1 109 ? -4.793 -16.031 -13.156 1 98.75 109 VAL A C 1
ATOM 823 O O . VAL A 1 109 ? -5.758 -16.625 -12.68 1 98.75 109 VAL A O 1
ATOM 826 N N . ASP A 1 110 ? -4.332 -14.945 -12.664 1 98.81 110 ASP A N 1
ATOM 827 C CA . ASP A 1 110 ? -5.078 -14.039 -11.797 1 98.81 110 ASP A CA 1
ATOM 828 C C . ASP A 1 110 ? -5.309 -12.695 -12.492 1 98.81 110 ASP A C 1
ATOM 830 O O . ASP A 1 110 ? -4.395 -11.867 -12.578 1 98.81 110 ASP A O 1
ATOM 834 N N . PRO A 1 111 ? -6.492 -12.453 -12.992 1 98.81 111 PRO A N 1
ATOM 835 C CA . PRO A 1 111 ? -6.703 -11.234 -13.781 1 98.81 111 PRO A CA 1
ATOM 836 C C . PRO A 1 111 ? -6.574 -9.961 -12.945 1 98.81 111 PRO A C 1
ATOM 838 O O . PRO A 1 111 ? -6.008 -8.969 -13.406 1 98.81 111 PRO A O 1
ATOM 841 N N . ILE A 1 112 ? -7.133 -9.977 -11.727 1 98.88 112 ILE A N 1
ATOM 842 C CA . ILE A 1 112 ? -6.984 -8.875 -10.781 1 98.88 112 ILE A CA 1
ATOM 843 C C . ILE A 1 112 ? -6.695 -9.43 -9.391 1 98.88 112 ILE A C 1
ATOM 845 O O . ILE A 1 112 ? -7.617 -9.773 -8.648 1 98.88 112 ILE A O 1
ATOM 849 N N . ASP A 1 113 ? -5.434 -9.555 -9.031 1 98.62 113 ASP A N 1
ATOM 850 C CA . ASP A 1 113 ? -5.031 -9.781 -7.648 1 98.62 113 ASP A CA 1
ATOM 851 C C . ASP A 1 113 ? -5.18 -8.516 -6.816 1 98.62 113 ASP A C 1
ATOM 853 O O . ASP A 1 113 ? -4.492 -7.52 -7.066 1 98.62 113 ASP A O 1
ATOM 857 N N . GLY A 1 114 ? -6.055 -8.57 -5.816 1 98.5 114 GLY A N 1
ATOM 858 C CA . GLY A 1 114 ? -6.41 -7.367 -5.082 1 98.5 114 GLY A CA 1
ATOM 859 C C . GLY A 1 114 ? -7.695 -6.723 -5.574 1 98.5 114 GLY A C 1
ATOM 860 O O . GLY A 1 114 ? -7.773 -5.5 -5.695 1 98.5 114 GLY A O 1
ATOM 861 N N . THR A 1 115 ? -8.734 -7.562 -5.879 1 98.62 115 THR A N 1
ATOM 862 C CA . THR A 1 115 ? -10.008 -7.07 -6.379 1 98.62 115 THR A CA 1
ATOM 863 C C . THR A 1 115 ? -10.648 -6.105 -5.379 1 98.62 115 THR A C 1
ATOM 865 O O . THR A 1 115 ? -11.297 -5.137 -5.773 1 98.62 115 THR A O 1
ATOM 868 N N . ALA A 1 116 ? -10.461 -6.328 -4.082 1 98.38 116 ALA A N 1
ATOM 869 C CA . ALA A 1 116 ? -11 -5.426 -3.07 1 98.38 116 ALA A CA 1
ATOM 870 C C . ALA A 1 116 ? -10.391 -4.031 -3.197 1 98.38 116 ALA A C 1
ATOM 872 O O . ALA A 1 116 ? -11.102 -3.027 -3.094 1 98.38 116 ALA A O 1
ATOM 873 N N . ASN A 1 117 ? -9.078 -3.945 -3.383 1 98.75 117 ASN A N 1
ATOM 874 C CA . ASN A 1 117 ? -8.43 -2.666 -3.646 1 98.75 117 ASN A CA 1
ATOM 875 C C . ASN A 1 117 ? -8.953 -2.025 -4.93 1 98.75 117 ASN A C 1
ATOM 877 O O . ASN A 1 117 ? -9.281 -0.838 -4.949 1 98.75 117 ASN A O 1
ATOM 881 N N . PHE A 1 118 ? -9.039 -2.84 -5.973 1 98.88 118 PHE A N 1
ATOM 882 C CA . PHE A 1 118 ? -9.5 -2.393 -7.285 1 98.88 118 PHE A CA 1
ATOM 883 C C . PHE A 1 118 ? -10.883 -1.77 -7.191 1 98.88 118 PHE A C 1
ATOM 885 O O . PHE A 1 118 ? -11.117 -0.672 -7.703 1 98.88 118 PHE A O 1
ATOM 892 N N . ALA A 1 119 ? -11.758 -2.457 -6.539 1 98.56 119 ALA A N 1
ATOM 893 C CA . ALA A 1 119 ? -13.148 -2.035 -6.406 1 98.56 119 ALA A CA 1
ATOM 894 C C . ALA A 1 119 ? -13.258 -0.731 -5.625 1 98.56 119 ALA A C 1
ATOM 896 O O . ALA A 1 119 ? -14.25 -0.011 -5.738 1 98.56 119 ALA A O 1
ATOM 897 N N . ARG A 1 120 ? -12.164 -0.393 -4.844 1 98 120 ARG A N 1
ATOM 898 C CA . ARG A 1 120 ? -12.125 0.811 -4.02 1 98 120 ARG A CA 1
ATOM 899 C C . ARG A 1 120 ? -11.398 1.944 -4.734 1 98 120 ARG A C 1
ATOM 901 O O . ARG A 1 120 ? -11.312 3.057 -4.215 1 98 120 ARG A O 1
ATOM 908 N N . GLY A 1 121 ? -10.844 1.633 -5.863 1 98.31 121 GLY A N 1
ATOM 909 C CA . GLY A 1 121 ? -10.07 2.631 -6.59 1 98.31 121 GLY A CA 1
ATOM 910 C C . GLY A 1 121 ? -8.656 2.789 -6.07 1 98.31 121 GLY A C 1
ATOM 911 O O . GLY A 1 121 ? -8 3.795 -6.348 1 98.31 121 GLY A O 1
ATOM 912 N N . ASN A 1 122 ? -8.258 1.866 -5.215 1 98.69 122 ASN A N 1
ATOM 913 C CA . ASN A 1 122 ? -6.891 1.879 -4.707 1 98.69 122 ASN A CA 1
ATOM 914 C C . ASN A 1 122 ? -5.906 1.355 -5.75 1 98.69 122 ASN A C 1
ATOM 916 O O . ASN A 1 122 ? -6.188 0.373 -6.438 1 98.69 122 ASN A O 1
ATOM 920 N N . VAL A 1 123 ? -4.746 1.887 -5.84 1 98.56 123 VAL A N 1
ATOM 921 C CA . VAL A 1 123 ? -3.836 1.722 -6.969 1 98.56 123 VAL A CA 1
ATOM 922 C C . VAL A 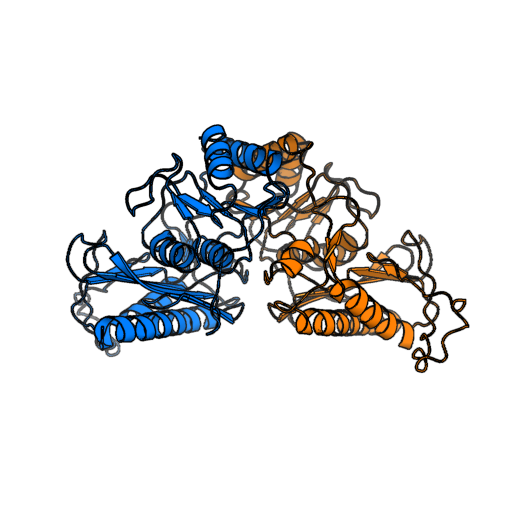1 123 ? -3.109 0.384 -6.855 1 98.56 123 VAL A C 1
ATOM 924 O O . VAL A 1 123 ? -2.477 -0.069 -7.812 1 98.56 123 VAL A O 1
ATOM 927 N N . LEU A 1 124 ? -3.172 -0.301 -5.707 1 98.81 124 LEU A N 1
ATOM 928 C CA . LEU A 1 124 ? -2.4 -1.525 -5.527 1 98.81 124 LEU A CA 1
ATOM 929 C C . LEU A 1 124 ? -3.229 -2.75 -5.902 1 98.81 124 LEU A C 1
ATOM 931 O O . LEU A 1 124 ? -3.965 -3.285 -5.066 1 98.81 124 LEU A O 1
ATOM 935 N N . TRP A 1 125 ? -3.127 -3.143 -7.113 1 98.75 125 TRP A N 1
ATOM 936 C CA . TRP A 1 125 ? -3.672 -4.367 -7.691 1 98.75 125 TRP A CA 1
ATOM 937 C C . TRP A 1 125 ? -2.834 -4.828 -8.875 1 98.75 125 TRP A C 1
ATOM 939 O O . TRP A 1 125 ? -2.057 -4.051 -9.438 1 98.75 125 TRP A O 1
ATOM 949 N N . ALA A 1 126 ? -2.965 -6.125 -9.172 1 98.88 126 ALA A N 1
ATOM 950 C CA . ALA A 1 126 ? -2.053 -6.676 -10.172 1 98.88 126 ALA A CA 1
ATOM 951 C C . ALA A 1 126 ? -2.77 -7.66 -11.086 1 98.88 126 ALA A C 1
ATOM 953 O O . ALA A 1 126 ? -3.76 -8.281 -10.688 1 98.88 126 ALA A O 1
ATOM 954 N N . SER A 1 127 ? -2.324 -7.754 -12.336 1 98.94 127 SER A N 1
ATOM 955 C CA . SER A 1 127 ? -2.596 -8.875 -13.242 1 98.94 127 SER A CA 1
ATOM 956 C C . SER A 1 127 ? -1.412 -9.828 -13.305 1 98.94 127 SER A C 1
ATOM 958 O O . SER A 1 127 ? -0.288 -9.414 -13.594 1 98.94 127 SER A O 1
ATOM 960 N N . SER A 1 128 ? -1.654 -11.102 -13.008 1 98.94 128 SER A N 1
ATOM 961 C CA . SER A 1 128 ? -0.559 -12.062 -12.883 1 98.94 128 SER A CA 1
ATOM 962 C C . SER A 1 128 ? -0.772 -13.266 -13.789 1 98.94 128 SER A C 1
ATOM 964 O O . SER A 1 128 ? -1.879 -13.805 -13.867 1 98.94 128 SER A O 1
ATOM 966 N N . VAL A 1 129 ? 0.276 -13.672 -14.508 1 98.88 129 VAL A N 1
ATOM 967 C CA . VAL A 1 129 ? 0.276 -14.828 -15.398 1 98.88 129 VAL A CA 1
ATOM 968 C C . VAL A 1 129 ? 1.544 -15.648 -15.18 1 98.88 129 VAL A C 1
ATOM 970 O O . VAL A 1 129 ? 2.645 -15.102 -15.109 1 98.88 129 VAL A O 1
ATOM 973 N N . ALA A 1 130 ? 1.368 -16.969 -15.086 1 98.75 130 ALA A N 1
ATOM 974 C CA . ALA A 1 130 ? 2.51 -17.875 -14.992 1 98.75 130 ALA A CA 1
ATOM 975 C C . ALA A 1 130 ? 2.383 -19.016 -15.992 1 98.75 130 ALA A C 1
ATOM 977 O O . ALA A 1 130 ? 1.277 -19.484 -16.266 1 98.75 130 ALA A O 1
ATOM 978 N N . SER A 1 131 ? 3.488 -19.406 -16.562 1 98.5 131 SER A N 1
ATOM 979 C CA . SER A 1 131 ? 3.609 -20.625 -17.359 1 98.5 131 SER A CA 1
ATOM 980 C C . SER A 1 131 ? 4.316 -21.719 -16.578 1 98.5 131 SER A C 1
ATOM 982 O O . SER A 1 131 ? 5.441 -21.531 -16.109 1 98.5 131 SER A O 1
ATOM 984 N N . VAL A 1 132 ? 3.586 -22.828 -16.422 1 97.5 132 VAL A N 1
ATOM 985 C CA . VAL A 1 132 ? 4.113 -23.969 -15.695 1 97.5 132 VAL A CA 1
ATOM 986 C C . VAL A 1 132 ? 4.301 -25.156 -16.656 1 97.5 132 VAL A C 1
ATOM 988 O O . VAL A 1 132 ? 3.434 -25.422 -17.484 1 97.5 132 VAL A O 1
ATOM 991 N N . VAL A 1 133 ? 5.445 -25.812 -16.578 1 96.88 133 VAL A N 1
ATOM 992 C CA . VAL A 1 133 ? 5.734 -27.031 -17.344 1 96.88 133 VAL A CA 1
ATOM 993 C C . VAL A 1 133 ? 6.258 -28.109 -16.406 1 96.88 133 VAL A C 1
ATOM 995 O O . VAL A 1 133 ? 7.258 -27.922 -15.711 1 96.88 133 VAL A O 1
ATOM 998 N N . ASP A 1 134 ? 5.508 -29.281 -16.422 1 96.62 134 ASP A N 1
ATOM 999 C CA . ASP A 1 134 ? 5.871 -30.422 -15.586 1 96.62 134 ASP A CA 1
ATOM 1000 C C . ASP A 1 134 ? 6.035 -30.016 -14.125 1 96.62 134 ASP A C 1
ATOM 1002 O O . ASP A 1 134 ? 7.016 -30.391 -13.477 1 96.62 134 ASP A O 1
ATOM 1006 N N . GLY A 1 135 ? 5.18 -29.078 -13.719 1 93.94 135 GLY A N 1
ATOM 1007 C CA . GLY A 1 135 ? 5.094 -28.688 -12.32 1 93.94 135 GLY A CA 1
ATOM 1008 C C . GLY A 1 135 ? 6.047 -27.562 -11.961 1 93.94 135 GLY A C 1
ATOM 1009 O O . GLY A 1 135 ? 6.051 -27.094 -10.82 1 93.94 135 GLY A O 1
ATOM 1010 N N . GLU A 1 136 ? 6.812 -27.094 -12.953 1 94.75 136 GLU A N 1
ATOM 1011 C CA . GLU A 1 136 ? 7.785 -26.031 -12.695 1 94.75 136 GLU A CA 1
ATOM 1012 C C . GLU A 1 136 ? 7.402 -24.75 -13.414 1 94.75 136 GLU A C 1
ATOM 1014 O O . GLU A 1 136 ? 7.027 -24.766 -14.586 1 94.75 136 GLU A O 1
ATOM 1019 N N . THR A 1 137 ? 7.504 -23.656 -12.68 1 96.81 137 THR A N 1
ATOM 1020 C CA . THR A 1 137 ? 7.254 -22.375 -13.312 1 96.81 137 THR A CA 1
ATOM 1021 C C . THR A 1 137 ? 8.414 -21.984 -14.234 1 96.81 137 THR A C 1
ATOM 1023 O O . THR A 1 137 ? 9.555 -21.859 -13.789 1 96.81 137 THR A O 1
ATOM 1026 N N . VAL A 1 138 ? 8.117 -21.766 -15.5 1 96.75 138 VAL A N 1
ATOM 1027 C CA . VAL A 1 138 ? 9.195 -21.5 -16.453 1 96.75 138 VAL A CA 1
ATOM 1028 C C . VAL A 1 138 ? 9.188 -20.031 -16.828 1 96.75 138 VAL A C 1
ATOM 1030 O O . VAL A 1 138 ? 10.188 -19.5 -17.344 1 96.75 138 VAL A O 1
ATOM 1033 N N . ALA A 1 139 ? 8.031 -19.328 -16.609 1 98.06 139 ALA A N 1
ATOM 1034 C CA . ALA A 1 139 ? 7.887 -17.891 -16.859 1 98.06 139 ALA A CA 1
ATOM 1035 C C . ALA A 1 139 ? 6.707 -17.312 -16.078 1 98.06 139 ALA A C 1
ATOM 1037 O O . ALA A 1 139 ? 5.727 -18.016 -15.82 1 98.06 139 ALA A O 1
ATOM 1038 N N . ALA A 1 140 ? 6.844 -16.062 -15.75 1 98.69 140 ALA A N 1
ATOM 1039 C CA . ALA A 1 140 ? 5.734 -15.375 -15.086 1 98.69 140 ALA A CA 1
ATOM 1040 C C . ALA A 1 140 ? 5.844 -13.867 -15.242 1 98.69 140 ALA A C 1
ATOM 1042 O O . ALA A 1 140 ? 6.926 -13.336 -15.516 1 98.69 140 ALA A O 1
ATOM 1043 N N . ALA A 1 141 ? 4.703 -13.203 -15.125 1 98.81 141 ALA A N 1
ATOM 1044 C CA . ALA A 1 141 ? 4.617 -11.75 -15.109 1 98.81 141 ALA A CA 1
ATOM 1045 C C . ALA A 1 141 ? 3.549 -11.273 -14.125 1 98.81 141 ALA A C 1
ATOM 1047 O O . ALA A 1 141 ? 2.475 -11.875 -14.031 1 98.81 141 ALA A O 1
ATOM 1048 N N . THR A 1 142 ? 3.902 -10.344 -13.375 1 98.94 142 THR A N 1
ATOM 1049 C CA . THR A 1 142 ? 2.979 -9.602 -12.523 1 98.94 142 THR A CA 1
ATOM 1050 C C . THR A 1 142 ? 2.996 -8.117 -12.875 1 98.94 142 THR A C 1
ATOM 1052 O O . THR A 1 142 ? 4.016 -7.449 -12.711 1 98.94 142 THR A O 1
ATOM 1055 N N . TYR A 1 143 ? 1.884 -7.648 -13.406 1 98.94 143 TYR A N 1
ATOM 1056 C CA . TYR A 1 143 ? 1.755 -6.273 -13.875 1 98.94 143 TYR A CA 1
ATOM 1057 C C . TYR A 1 143 ? 0.857 -5.465 -12.945 1 98.94 143 TYR A C 1
ATOM 1059 O O . TYR A 1 143 ? -0.244 -5.898 -12.602 1 98.94 143 TYR A O 1
ATOM 1067 N N . LEU A 1 144 ? 1.368 -4.336 -12.398 1 98.88 144 LEU A N 1
ATOM 1068 C CA . LEU A 1 144 ? 0.594 -3.365 -11.633 1 98.88 144 LEU A CA 1
ATOM 1069 C C . LEU A 1 144 ? 0.248 -2.15 -12.484 1 98.88 144 LEU A C 1
ATOM 1071 O O . LEU A 1 144 ? 0.964 -1.147 -12.469 1 98.88 144 LEU A O 1
ATOM 1075 N N . PRO A 1 145 ? -0.896 -2.182 -13.141 1 98.5 145 PRO A N 1
ATOM 1076 C CA . PRO A 1 145 ? -1.187 -1.185 -14.18 1 98.5 145 PRO A CA 1
ATOM 1077 C C . PRO A 1 145 ? -1.263 0.236 -13.617 1 98.5 145 PRO A C 1
ATOM 1079 O O . PRO A 1 145 ? -0.798 1.181 -14.266 1 98.5 145 PRO A O 1
ATOM 1082 N N . ALA A 1 146 ? -1.771 0.396 -12.445 1 97.88 146 ALA A N 1
ATOM 1083 C CA . ALA A 1 146 ? -2.025 1.732 -11.914 1 97.88 146 ALA A CA 1
ATOM 1084 C C . ALA A 1 146 ? -0.728 2.402 -11.469 1 97.88 146 ALA A C 1
ATOM 1086 O O . ALA A 1 146 ? -0.662 3.629 -11.359 1 97.88 146 ALA A O 1
ATOM 1087 N N . VAL A 1 147 ? 0.325 1.589 -11.156 1 96.94 147 VAL A N 1
ATOM 1088 C CA . VAL A 1 147 ? 1.587 2.203 -10.75 1 96.94 147 VAL A CA 1
ATOM 1089 C C . VAL A 1 147 ? 2.633 1.994 -11.844 1 96.94 147 VAL A C 1
ATOM 1091 O O . VAL A 1 147 ? 3.773 2.445 -11.711 1 96.94 147 VAL A O 1
ATOM 1094 N N . GLN A 1 148 ? 2.295 1.226 -12.859 1 96.25 148 GLN A N 1
ATOM 1095 C CA . GLN A 1 148 ? 3.043 1.057 -14.102 1 96.25 148 GLN A CA 1
ATOM 1096 C C . GLN A 1 148 ? 4.328 0.27 -13.859 1 96.25 148 GLN A C 1
ATOM 1098 O O . GLN A 1 148 ? 5.363 0.562 -14.469 1 96.25 148 GLN A O 1
ATOM 1103 N N . ASP A 1 149 ? 4.344 -0.621 -12.945 1 98.56 149 ASP A N 1
ATOM 1104 C CA . ASP A 1 149 ? 5.43 -1.573 -12.742 1 98.56 149 ASP A CA 1
ATOM 1105 C C . ASP A 1 149 ? 5.059 -2.955 -13.266 1 98.56 149 ASP A C 1
ATOM 1107 O O . ASP A 1 149 ? 3.914 -3.393 -13.133 1 98.56 149 ASP A O 1
ATOM 1111 N N . ILE A 1 150 ? 5.988 -3.6 -13.875 1 98.75 150 ILE A N 1
ATOM 1112 C CA . ILE A 1 150 ? 5.809 -5 -14.242 1 98.75 150 ILE A CA 1
ATOM 1113 C C . ILE A 1 150 ? 7.031 -5.809 -13.82 1 98.75 150 ILE A C 1
ATOM 1115 O O . ILE A 1 150 ? 8.172 -5.398 -14.062 1 98.75 150 ILE A O 1
ATOM 1119 N N . TYR A 1 151 ? 6.773 -6.879 -13.164 1 98.88 151 TYR A N 1
ATOM 1120 C CA . TYR A 1 151 ? 7.777 -7.859 -12.773 1 98.88 151 TYR A CA 1
ATOM 1121 C C . TYR A 1 151 ? 7.727 -9.086 -13.672 1 98.88 151 TYR A C 1
ATOM 1123 O O . TYR A 1 151 ? 6.652 -9.648 -13.914 1 98.88 151 TYR A O 1
ATOM 1131 N N . THR A 1 152 ? 8.859 -9.453 -14.18 1 98.44 152 THR A N 1
ATOM 1132 C CA . THR A 1 152 ? 8.922 -10.617 -15.055 1 98.44 152 THR A CA 1
ATOM 1133 C C . THR A 1 152 ? 10.031 -11.562 -14.617 1 98.44 152 THR A C 1
ATOM 1135 O O . THR A 1 152 ? 11.039 -11.133 -14.055 1 98.44 152 THR A O 1
ATOM 1138 N N . VAL A 1 153 ? 9.75 -12.789 -14.836 1 97.94 153 VAL A N 1
ATOM 1139 C CA . VAL A 1 153 ? 10.789 -13.789 -14.594 1 97.94 153 VAL A CA 1
ATOM 1140 C C . VAL A 1 153 ? 10.773 -14.828 -15.719 1 97.94 153 VAL A C 1
ATOM 1142 O O . VAL A 1 153 ? 9.703 -15.219 -16.188 1 97.94 153 VAL A O 1
ATOM 1145 N N . GLY A 1 154 ? 11.891 -15.203 -16.25 1 94.5 154 GLY A N 1
ATOM 1146 C CA . GLY A 1 154 ? 12.164 -16.281 -17.188 1 94.5 154 GLY A CA 1
ATOM 1147 C C . GLY A 1 154 ? 13.375 -17.109 -16.812 1 94.5 154 GLY A C 1
ATOM 1148 O O . GLY A 1 154 ? 13.766 -17.141 -15.641 1 94.5 154 GLY A O 1
ATOM 1149 N N . PRO A 1 155 ? 13.891 -17.859 -17.734 1 87.75 155 PRO A N 1
ATOM 1150 C CA . PRO A 1 155 ? 15 -18.766 -17.422 1 87.75 155 PRO A CA 1
ATOM 1151 C C . PRO A 1 155 ? 16.266 -18.031 -16.984 1 87.75 155 PRO A C 1
ATOM 1153 O O . PRO A 1 155 ? 17.047 -18.562 -16.203 1 87.75 155 PRO A O 1
ATOM 1156 N N . GLU A 1 156 ? 16.375 -16.797 -17.422 1 83 156 GLU A N 1
ATOM 1157 C CA . GLU A 1 156 ? 17.672 -16.156 -17.219 1 83 156 GLU A CA 1
ATOM 1158 C C . GLU A 1 156 ? 17.578 -15.062 -16.156 1 83 156 GLU A C 1
ATOM 1160 O O . GLU A 1 156 ? 18.578 -14.711 -15.531 1 83 156 GLU A O 1
ATOM 1165 N N . SER A 1 157 ? 16.469 -14.484 -16.016 1 85.38 157 SER A N 1
ATOM 1166 C CA . SER A 1 157 ? 16.5 -13.336 -15.117 1 85.38 157 SER A CA 1
ATOM 1167 C C . SER A 1 157 ? 15.102 -12.922 -14.695 1 85.38 157 SER A C 1
ATOM 1169 O O . SER A 1 157 ? 14.117 -13.312 -15.32 1 85.38 157 SER A O 1
ATOM 1171 N N . ALA A 1 158 ? 15.07 -12.328 -13.602 1 96.62 158 ALA A N 1
ATOM 1172 C CA . ALA A 1 158 ? 13.922 -11.57 -13.109 1 96.62 158 ALA A CA 1
ATOM 1173 C C . ALA A 1 158 ? 14.148 -10.07 -13.25 1 96.62 158 ALA A C 1
ATOM 1175 O O . ALA A 1 158 ? 15.273 -9.594 -13.086 1 96.62 158 ALA A O 1
ATOM 1176 N N . ALA A 1 159 ? 13.117 -9.375 -13.68 1 98.06 159 ALA A N 1
ATOM 1177 C CA . ALA A 1 159 ? 13.281 -7.949 -13.945 1 98.06 159 ALA A CA 1
ATOM 1178 C C . ALA A 1 159 ? 12.039 -7.168 -13.531 1 98.06 159 ALA A C 1
ATOM 1180 O O . ALA A 1 159 ? 10.938 -7.715 -13.5 1 98.06 159 ALA A O 1
ATOM 1181 N N . ARG A 1 160 ? 12.266 -5.977 -13.148 1 98.19 160 ARG A N 1
ATOM 1182 C CA . ARG A 1 160 ? 11.219 -4.969 -13.078 1 98.19 160 ARG A CA 1
ATOM 1183 C C . ARG A 1 160 ? 11.375 -3.93 -14.188 1 98.19 160 ARG A C 1
ATOM 1185 O O . ARG A 1 160 ? 12.414 -3.271 -14.281 1 98.19 160 ARG A O 1
ATOM 1192 N N . ASN A 1 161 ? 10.391 -3.799 -14.945 1 97.69 161 ASN A N 1
ATOM 1193 C CA . ASN A 1 161 ? 10.43 -2.842 -16.047 1 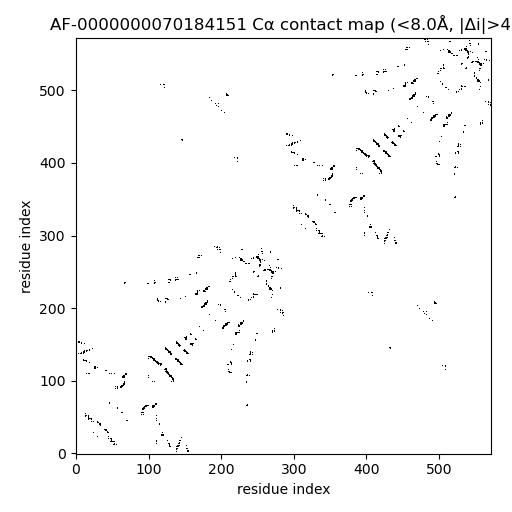97.69 161 ASN A CA 1
ATOM 1194 C C . ASN A 1 161 ? 11.695 -3.008 -16.891 1 97.69 161 ASN A C 1
ATOM 1196 O O . ASN A 1 161 ? 12.336 -2.02 -17.25 1 97.69 161 ASN A O 1
ATOM 1200 N N . GLY A 1 162 ? 12.086 -4.203 -17.062 1 95.94 162 GLY A N 1
ATOM 1201 C CA . GLY A 1 162 ? 13.211 -4.512 -17.938 1 95.94 162 GLY A CA 1
ATOM 1202 C C . GLY A 1 162 ? 14.547 -4.457 -17.219 1 95.94 162 GLY A C 1
ATOM 1203 O O . GLY A 1 162 ? 15.57 -4.863 -17.781 1 95.94 162 GLY A O 1
ATOM 1204 N N . GLN A 1 163 ? 14.57 -4.012 -15.992 1 96.38 163 GLN A N 1
ATOM 1205 C CA . GLN A 1 163 ? 15.805 -3.939 -15.211 1 96.38 163 GLN A CA 1
ATOM 1206 C C . GLN A 1 163 ? 15.906 -5.109 -14.234 1 96.38 163 GLN A C 1
ATOM 1208 O O . GLN A 1 163 ? 14.953 -5.406 -13.508 1 96.38 163 GLN A O 1
ATOM 1213 N N . ARG A 1 164 ? 17.078 -5.719 -14.219 1 96.62 164 ARG A N 1
ATOM 1214 C CA . ARG A 1 164 ? 17.297 -6.855 -13.328 1 96.62 164 ARG A CA 1
ATOM 1215 C C . ARG A 1 164 ? 16.953 -6.496 -11.891 1 96.62 164 ARG A C 1
ATOM 1217 O O . ARG A 1 164 ? 17.281 -5.402 -11.422 1 96.62 164 ARG A O 1
ATOM 1224 N N . LEU A 1 165 ? 16.234 -7.379 -11.289 1 96.5 165 LEU A N 1
ATOM 1225 C CA . LEU A 1 165 ? 15.891 -7.117 -9.891 1 96.5 165 LEU A CA 1
ATOM 1226 C C . LEU A 1 165 ? 16.578 -8.117 -8.969 1 96.5 165 LEU A C 1
ATOM 1228 O O . LEU A 1 165 ? 17.047 -9.164 -9.414 1 96.5 165 LEU A O 1
ATOM 1232 N N . ALA A 1 166 ? 16.703 -7.742 -7.699 1 98 166 ALA A N 1
ATOM 1233 C CA . ALA A 1 166 ? 17.234 -8.57 -6.617 1 98 166 ALA A CA 1
ATOM 1234 C C . ALA A 1 166 ? 16.531 -8.258 -5.297 1 98 166 ALA A C 1
ATOM 1236 O O . ALA A 1 166 ? 16.078 -7.137 -5.078 1 98 166 ALA A O 1
ATOM 1237 N N . VAL A 1 167 ? 16.453 -9.258 -4.52 1 98.62 167 VAL A N 1
ATOM 1238 C CA . VAL A 1 167 ? 15.922 -9.039 -3.18 1 98.62 167 VAL A CA 1
ATOM 1239 C C . VAL A 1 167 ? 16.828 -8.094 -2.404 1 98.62 167 VAL A C 1
ATOM 1241 O O . VAL A 1 167 ? 17.984 -7.859 -2.801 1 98.62 167 VAL A O 1
ATOM 1244 N N . SER A 1 168 ? 16.312 -7.523 -1.335 1 98.69 168 SER A N 1
ATOM 1245 C CA . SER A 1 168 ? 17.047 -6.621 -0.454 1 98.69 168 SER A CA 1
ATOM 1246 C C . SER A 1 168 ? 18.281 -7.301 0.133 1 98.69 168 SER A C 1
ATOM 1248 O O . SER A 1 168 ? 18.234 -8.484 0.466 1 98.69 168 SER A O 1
ATOM 1250 N N . ASP A 1 169 ? 19.328 -6.535 0.357 1 98.12 169 ASP A N 1
ATOM 1251 C CA . ASP A 1 169 ? 20.531 -7.074 0.982 1 98.12 169 ASP A CA 1
ATOM 1252 C C . ASP A 1 169 ? 20.547 -6.789 2.482 1 98.12 169 ASP A C 1
ATOM 1254 O O . ASP A 1 169 ? 21.531 -7.082 3.166 1 98.12 169 ASP A O 1
ATOM 1258 N N . ARG A 1 170 ? 19.469 -6.207 2.994 1 97.88 170 ARG A N 1
ATOM 1259 C CA . ARG A 1 170 ? 19.391 -5.902 4.418 1 97.88 170 ARG A CA 1
ATOM 1260 C C . ARG A 1 170 ? 19.578 -7.164 5.258 1 97.88 170 ARG A C 1
ATOM 1262 O O . ARG A 1 170 ? 18.984 -8.203 4.965 1 97.88 170 ARG A O 1
ATOM 1269 N N . ALA A 1 171 ? 20.391 -7.055 6.363 1 97.94 171 ALA A N 1
ATOM 1270 C CA . ALA A 1 171 ? 20.719 -8.242 7.145 1 97.94 171 ALA A CA 1
ATOM 1271 C C . ALA A 1 171 ? 20.234 -8.109 8.586 1 97.94 171 ALA A C 1
ATOM 1273 O O . ALA A 1 171 ? 20.047 -9.117 9.273 1 97.94 171 ALA A O 1
ATOM 1274 N N . ASP A 1 172 ? 20.047 -6.832 9.094 1 98.12 172 ASP A N 1
ATOM 1275 C CA . ASP A 1 172 ? 19.578 -6.602 10.461 1 98.12 172 ASP A CA 1
ATOM 1276 C C . ASP A 1 172 ? 18.062 -6.777 10.562 1 98.12 172 ASP A C 1
ATOM 1278 O O . ASP A 1 172 ? 17.312 -5.918 10.109 1 98.12 172 ASP A O 1
ATOM 1282 N N . PRO A 1 173 ? 17.594 -7.848 11.141 1 97.75 173 PRO A N 1
ATOM 1283 C CA . PRO A 1 173 ? 16.156 -8.125 11.195 1 97.75 173 PRO A CA 1
ATOM 1284 C C . PRO A 1 173 ? 15.359 -6.973 11.797 1 97.75 173 PRO A C 1
ATOM 1286 O O . PRO A 1 173 ? 14.203 -6.758 11.43 1 97.75 173 PRO A O 1
ATOM 1289 N N . GLU A 1 174 ? 15.992 -6.23 12.664 1 97.62 174 GLU A N 1
ATOM 1290 C CA . GLU A 1 174 ? 15.305 -5.129 13.328 1 97.62 174 GLU A CA 1
ATOM 1291 C C . GLU A 1 174 ? 14.992 -4 12.352 1 97.62 174 GLU A C 1
ATOM 1293 O O . GLU A 1 174 ? 14.281 -3.051 12.695 1 97.62 174 GLU A O 1
ATOM 1298 N N . THR A 1 175 ? 15.438 -4.094 11.094 1 98 175 THR A N 1
ATOM 1299 C CA . THR A 1 175 ? 15.172 -3.055 10.102 1 98 175 THR A CA 1
ATOM 1300 C C . THR A 1 175 ? 14.312 -3.596 8.969 1 98 175 THR A C 1
ATOM 1302 O O . THR A 1 175 ? 14.094 -2.912 7.961 1 98 175 THR A O 1
ATOM 1305 N N . PHE A 1 176 ? 13.805 -4.855 9.094 1 98.75 176 PHE A N 1
ATOM 1306 C CA . PHE A 1 176 ? 12.969 -5.469 8.062 1 98.75 176 PHE A CA 1
ATOM 1307 C C . PHE A 1 176 ? 11.57 -4.867 8.07 1 98.75 176 PHE A C 1
ATOM 1309 O O . PHE A 1 176 ? 11.039 -4.535 9.125 1 98.75 176 PHE A O 1
ATOM 1316 N N . ALA A 1 177 ? 11.023 -4.652 6.949 1 98.69 177 ALA A N 1
ATOM 1317 C CA . ALA A 1 177 ? 9.578 -4.523 6.766 1 98.69 177 ALA A CA 1
ATOM 1318 C C . ALA A 1 177 ? 8.977 -5.82 6.23 1 98.69 177 ALA A C 1
ATOM 1320 O O . ALA A 1 177 ? 9.414 -6.336 5.199 1 98.69 177 ALA A O 1
ATOM 1321 N N . VAL A 1 178 ? 7.984 -6.367 6.938 1 98.88 178 VAL A N 1
ATOM 1322 C CA . VAL A 1 178 ? 7.418 -7.676 6.613 1 98.88 178 VAL A CA 1
ATOM 1323 C C . VAL A 1 178 ? 5.973 -7.508 6.148 1 98.88 178 VAL A C 1
ATOM 1325 O O . VAL A 1 178 ? 5.145 -6.949 6.867 1 98.88 178 VAL A O 1
ATOM 1328 N N . GLY A 1 179 ? 5.727 -7.949 4.918 1 98.88 179 GLY A N 1
ATOM 1329 C CA . GLY A 1 179 ? 4.371 -7.91 4.391 1 98.88 179 GLY A CA 1
ATOM 1330 C C . GLY A 1 179 ? 3.51 -9.062 4.871 1 98.88 179 GLY A C 1
ATOM 1331 O O . GLY A 1 179 ? 3.908 -10.227 4.777 1 98.88 179 GLY A O 1
ATOM 1332 N N . LEU A 1 180 ? 2.361 -8.766 5.422 1 98.38 180 LEU A N 1
ATOM 1333 C CA . LEU A 1 180 ? 1.352 -9.758 5.762 1 98.38 180 LEU A CA 1
ATOM 1334 C C . LEU A 1 180 ? 0.32 -9.891 4.645 1 98.38 180 LEU A C 1
ATOM 1336 O O . LEU A 1 180 ? -0.355 -8.914 4.301 1 98.38 180 LEU A O 1
ATOM 1340 N N . VAL A 1 181 ? 0.178 -11.141 4.133 1 97.81 181 VAL A N 1
ATOM 1341 C CA . VAL A 1 181 ? -0.606 -11.281 2.912 1 97.81 181 VAL A CA 1
ATOM 1342 C C . VAL A 1 181 ? -1.714 -12.312 3.123 1 97.81 181 VAL A C 1
ATOM 1344 O O . VAL A 1 181 ? -1.814 -12.914 4.195 1 97.81 181 VAL A O 1
ATOM 1347 N N . ALA A 1 182 ? -2.658 -12.391 2.133 1 95.06 182 ALA A N 1
ATOM 1348 C CA . ALA A 1 182 ? -3.799 -13.297 2.064 1 95.06 182 ALA A CA 1
ATOM 1349 C C . ALA A 1 182 ? -4.984 -12.758 2.857 1 95.06 182 ALA A C 1
ATOM 1351 O O . ALA A 1 182 ? -4.844 -11.789 3.607 1 95.06 182 ALA A O 1
ATOM 1352 N N . ALA A 1 183 ? -6.082 -13.305 2.57 1 92 183 ALA A N 1
ATOM 1353 C CA . ALA A 1 183 ? -7.309 -12.992 3.303 1 92 183 ALA A CA 1
ATOM 1354 C C . ALA A 1 183 ? -7.332 -13.695 4.656 1 92 183 ALA A C 1
ATOM 1356 O O . ALA A 1 183 ? -6.949 -14.859 4.766 1 92 183 ALA A O 1
ATOM 1357 N N . TRP A 1 184 ? -7.684 -12.922 5.617 1 93.62 184 TRP A N 1
ATOM 1358 C CA . TRP A 1 184 ? -7.84 -13.445 6.973 1 93.62 184 TRP A CA 1
ATOM 1359 C C . TRP A 1 184 ? -9.289 -13.328 7.438 1 93.62 184 TRP A C 1
ATOM 1361 O O . TRP A 1 184 ? -9.797 -12.219 7.621 1 93.62 184 TRP A O 1
ATOM 1371 N N . PRO A 1 185 ? -9.945 -14.453 7.594 1 92.25 185 PRO A N 1
ATOM 1372 C CA . PRO A 1 185 ? -11.32 -14.391 8.086 1 92.25 185 PRO A CA 1
ATOM 1373 C C . PRO A 1 185 ? -11.414 -13.836 9.508 1 92.25 185 PRO A C 1
ATOM 1375 O O . PRO A 1 185 ? -10.461 -13.945 10.281 1 92.25 185 PRO A O 1
ATOM 1378 N N . SER A 1 186 ? -12.594 -13.281 9.797 1 93.31 186 SER A N 1
ATOM 1379 C CA . SER A 1 186 ? -12.789 -12.609 11.078 1 93.31 186 SER A CA 1
ATOM 1380 C C . SER A 1 186 ? -12.602 -13.57 12.242 1 93.31 186 SER A C 1
ATOM 1382 O O . SER A 1 186 ? -12.141 -13.18 13.32 1 93.31 186 SER A O 1
ATOM 1384 N N . ASP A 1 187 ? -12.914 -14.82 12.023 1 93.62 187 ASP A N 1
ATOM 1385 C CA . ASP A 1 187 ? -12.82 -15.789 13.109 1 93.62 187 ASP A CA 1
ATOM 1386 C C . ASP A 1 187 ? -11.367 -16.203 13.352 1 93.62 187 ASP A C 1
ATOM 1388 O O . ASP A 1 187 ? -11.086 -16.969 14.266 1 93.62 187 ASP A O 1
ATOM 1392 N N . ARG A 1 188 ? -10.477 -15.656 12.555 1 93.62 188 ARG A N 1
ATOM 1393 C CA . ARG A 1 188 ? -9.047 -15.891 12.773 1 93.62 188 ARG A CA 1
ATOM 1394 C C . ARG A 1 188 ? -8.32 -14.578 13.055 1 93.62 188 ARG A C 1
ATOM 1396 O O . ARG A 1 188 ? -7.105 -14.484 12.844 1 93.62 188 ARG A O 1
ATOM 1403 N N . SER A 1 189 ? -9.062 -13.633 13.516 1 95.19 189 SER A N 1
ATOM 1404 C CA . SER A 1 189 ? -8.484 -12.32 13.82 1 95.19 189 SER A CA 1
ATOM 1405 C C . SER A 1 189 ? -7.445 -12.422 14.93 1 95.19 189 SER A C 1
ATOM 1407 O O . SER A 1 189 ? -6.469 -11.672 14.945 1 95.19 189 SER A O 1
ATOM 1409 N N . ASP A 1 190 ? -7.637 -13.328 15.828 1 94.88 190 ASP A N 1
ATOM 1410 C CA . ASP A 1 190 ? -6.668 -13.523 16.906 1 94.88 190 ASP A CA 1
ATOM 1411 C C . ASP A 1 190 ? -5.316 -13.969 16.359 1 94.88 190 ASP A C 1
ATOM 1413 O O . ASP A 1 190 ? -4.27 -13.523 16.828 1 94.88 190 ASP A O 1
ATOM 1417 N N . ARG A 1 191 ? -5.336 -14.797 15.32 1 95.19 191 ARG A N 1
ATOM 1418 C CA . ARG A 1 191 ? -4.102 -15.273 14.703 1 95.19 191 ARG A CA 1
ATOM 1419 C C . ARG A 1 191 ? -3.389 -14.148 13.969 1 95.19 191 ARG A C 1
ATOM 1421 O O . ARG A 1 191 ? -2.162 -14.031 14.031 1 95.19 191 ARG A O 1
ATOM 1428 N N . LEU A 1 192 ? -4.152 -13.359 13.305 1 96.88 192 LEU A N 1
ATOM 1429 C CA . LEU A 1 192 ? -3.551 -12.227 12.617 1 96.88 192 LEU A CA 1
ATOM 1430 C C . LEU A 1 192 ? -2.938 -11.25 13.609 1 96.88 192 LEU A C 1
ATOM 1432 O O . LEU A 1 192 ? -1.822 -10.766 13.406 1 96.88 192 LEU A O 1
ATOM 1436 N N . GLY A 1 193 ? -3.688 -10.945 14.719 1 96.94 193 GLY A N 1
ATOM 1437 C CA . GLY A 1 193 ? -3.143 -10.086 15.758 1 96.94 193 GLY A CA 1
ATOM 1438 C C . GLY A 1 193 ? -1.865 -10.625 16.375 1 96.94 193 GLY A C 1
ATOM 1439 O O . GLY A 1 193 ? -0.903 -9.883 16.562 1 96.94 193 GLY A O 1
ATOM 1440 N N . ALA A 1 194 ? -1.823 -11.922 16.594 1 97.06 194 ALA A N 1
ATOM 1441 C CA . ALA A 1 194 ? -0.64 -12.562 17.156 1 97.06 194 ALA A CA 1
ATOM 1442 C C . ALA A 1 194 ? 0.537 -12.492 16.188 1 97.06 194 ALA A C 1
ATOM 1444 O O . ALA A 1 194 ? 1.678 -12.281 16.594 1 97.06 194 ALA A O 1
ATOM 1445 N N . LEU A 1 195 ? 0.25 -12.719 14.922 1 97.44 195 LEU A N 1
ATOM 1446 C CA . LEU A 1 195 ? 1.297 -12.641 13.906 1 97.44 195 LEU A CA 1
ATOM 1447 C C . LEU A 1 195 ? 1.886 -11.234 13.844 1 97.44 195 LEU A C 1
ATOM 1449 O O . LEU A 1 195 ? 3.107 -11.07 13.789 1 97.44 195 LEU A O 1
ATOM 1453 N N . VAL A 1 196 ? 1.023 -10.227 13.906 1 97.69 196 VAL A N 1
ATOM 1454 C CA . VAL A 1 196 ? 1.48 -8.844 13.852 1 97.69 196 VAL A CA 1
ATOM 1455 C C . VAL A 1 196 ? 2.316 -8.523 15.094 1 97.69 196 VAL A C 1
ATOM 1457 O O . VAL A 1 196 ? 3.359 -7.871 14.992 1 97.69 196 VAL A O 1
ATOM 1460 N N . TRP A 1 197 ? 1.869 -8.961 16.172 1 97.19 197 TRP A N 1
ATOM 1461 C CA . TRP A 1 197 ? 2.641 -8.781 17.406 1 97.19 197 TRP A CA 1
ATOM 1462 C C . TRP A 1 197 ? 4.027 -9.398 17.266 1 97.19 197 TRP A C 1
ATOM 1464 O O . TRP A 1 197 ? 5.035 -8.742 17.531 1 97.19 197 TRP A O 1
ATOM 1474 N N . ALA A 1 198 ? 4.074 -10.648 16.797 1 97.62 198 ALA A N 1
ATOM 1475 C CA . ALA A 1 198 ? 5.34 -11.383 16.703 1 97.62 198 ALA A CA 1
ATOM 1476 C C . ALA A 1 198 ? 6.281 -10.711 15.703 1 97.62 198 ALA A C 1
ATOM 1478 O O . ALA A 1 198 ? 7.488 -10.625 15.945 1 97.62 198 ALA A O 1
ATOM 1479 N N . VAL A 1 199 ? 5.754 -10.266 14.586 1 97.81 199 VAL A N 1
ATOM 1480 C CA . VAL A 1 199 ? 6.535 -9.617 13.539 1 97.81 199 VAL A CA 1
ATOM 1481 C C . VAL A 1 199 ? 7.082 -8.281 14.055 1 97.81 199 VAL A C 1
ATOM 1483 O O . VAL A 1 199 ? 8.281 -8.016 13.945 1 97.81 199 VAL A O 1
ATOM 1486 N N . ASN A 1 200 ? 6.246 -7.496 14.742 1 97.19 200 ASN A N 1
ATOM 1487 C CA . ASN A 1 200 ? 6.656 -6.156 15.156 1 97.19 200 ASN A CA 1
ATOM 1488 C C . ASN A 1 200 ? 7.562 -6.199 16.391 1 97.19 200 ASN A C 1
ATOM 1490 O O . ASN A 1 200 ? 8.258 -5.227 16.688 1 97.19 200 ASN A O 1
ATOM 1494 N N . GLU A 1 201 ? 7.539 -7.281 17.031 1 96.12 201 GLU A N 1
ATOM 1495 C CA . GLU A 1 201 ? 8.445 -7.461 18.156 1 96.12 201 GLU A CA 1
ATOM 1496 C C . GLU A 1 201 ? 9.875 -7.727 17.688 1 96.12 201 GLU A C 1
ATOM 1498 O O . GLU A 1 201 ? 10.836 -7.316 18.328 1 96.12 201 GLU A O 1
ATOM 1503 N N . ARG A 1 202 ? 9.984 -8.336 16.531 1 95.75 202 ARG A N 1
ATOM 1504 C CA . ARG A 1 202 ? 11.273 -8.859 16.109 1 95.75 202 ARG A CA 1
ATOM 1505 C C . ARG A 1 202 ? 11.859 -8.016 14.969 1 95.75 202 ARG A C 1
ATOM 1507 O O . ARG A 1 202 ? 13.078 -7.969 14.789 1 95.75 202 ARG A O 1
ATOM 1514 N N . PHE A 1 203 ? 11.016 -7.469 14.234 1 97.88 203 PHE A N 1
ATOM 1515 C CA . PHE A 1 203 ? 11.438 -6.777 13.023 1 97.88 203 PHE A CA 1
ATOM 1516 C C . PHE A 1 203 ? 11.078 -5.297 13.094 1 97.88 203 PHE A C 1
ATOM 1518 O O . PHE A 1 203 ? 10.594 -4.816 14.117 1 97.88 203 PHE A O 1
ATOM 1525 N N . GLY A 1 204 ? 11.406 -4.551 12.086 1 97.25 204 GLY A N 1
ATOM 1526 C CA . GLY A 1 204 ? 11.289 -3.104 12.109 1 97.25 204 GLY A CA 1
ATOM 1527 C C . GLY A 1 204 ? 9.867 -2.615 11.938 1 97.25 204 GLY A C 1
ATOM 1528 O O . GLY A 1 204 ? 9.477 -1.607 12.531 1 97.25 204 GLY A O 1
ATOM 1529 N N . ASP A 1 205 ? 9.156 -3.266 11.078 1 97.69 205 ASP A N 1
ATOM 1530 C CA . ASP A 1 205 ? 7.777 -2.869 10.789 1 97.69 205 ASP A CA 1
ATOM 1531 C C . ASP A 1 205 ? 7.055 -3.941 9.977 1 97.69 205 ASP A C 1
ATOM 1533 O O . ASP A 1 205 ? 7.648 -4.965 9.625 1 97.69 205 ASP A O 1
ATOM 1537 N N . SER A 1 206 ? 5.77 -3.748 9.781 1 98.38 206 SER A N 1
ATOM 1538 C CA . SER A 1 206 ? 4.969 -4.605 8.922 1 98.38 206 SER A CA 1
ATOM 1539 C C . SER A 1 206 ? 4.203 -3.789 7.883 1 98.38 206 SER A C 1
ATOM 1541 O O . SER A 1 206 ? 4.082 -2.57 8.016 1 98.38 206 SER A O 1
ATOM 1543 N N . ARG A 1 207 ? 3.84 -4.43 6.812 1 98.81 207 ARG A N 1
ATOM 1544 C CA . ARG A 1 207 ? 2.967 -3.891 5.773 1 98.81 207 ARG A CA 1
ATOM 1545 C C . ARG A 1 207 ? 1.822 -4.852 5.469 1 98.81 207 ARG A C 1
ATOM 1547 O O . ARG A 1 207 ? 1.963 -6.066 5.629 1 98.81 207 ARG A O 1
ATOM 1554 N N . ARG A 1 208 ? 0.779 -4.336 5.059 1 98.75 208 ARG A N 1
ATOM 1555 C CA . ARG A 1 208 ? -0.37 -5.066 4.535 1 98.75 208 ARG A CA 1
ATOM 1556 C C . ARG A 1 208 ? -1.051 -4.289 3.414 1 98.75 208 ARG A C 1
ATOM 1558 O O . ARG A 1 208 ? -1.818 -3.359 3.674 1 98.75 208 ARG A O 1
ATOM 1565 N N . TYR A 1 209 ? -0.853 -4.762 2.189 1 98.75 209 TYR A N 1
ATOM 1566 C CA . TYR A 1 209 ? -1.197 -3.971 1.014 1 98.75 209 TYR A CA 1
ATOM 1567 C C . TYR A 1 209 ? -2.516 -4.438 0.409 1 98.75 209 TYR A C 1
ATOM 1569 O O . TYR A 1 209 ? -3.117 -3.73 -0.404 1 98.75 209 TYR A O 1
ATOM 1577 N N . GLY A 1 210 ? -2.986 -5.641 0.681 1 98.25 210 GLY A N 1
ATOM 1578 C CA . GLY A 1 210 ? -4.238 -6.148 0.136 1 98.25 210 GLY A CA 1
ATOM 1579 C C . GLY A 1 210 ? -4.074 -6.805 -1.221 1 98.25 210 GLY A C 1
ATOM 1580 O O . GLY A 1 210 ? -5.043 -6.949 -1.969 1 98.25 210 GLY A O 1
ATOM 1581 N N . THR A 1 211 ? -2.881 -7.152 -1.595 1 98.5 211 THR A N 1
ATOM 1582 C CA . THR A 1 211 ? -2.523 -7.836 -2.832 1 98.5 211 THR A CA 1
ATOM 1583 C C . THR A 1 211 ? -1.335 -8.766 -2.611 1 98.5 211 THR A C 1
ATOM 1585 O O . THR A 1 211 ? -0.267 -8.328 -2.18 1 98.5 211 THR A O 1
ATOM 1588 N N . LEU A 1 212 ? -1.546 -10.062 -2.9 1 98.38 212 LEU A N 1
ATOM 1589 C CA . LEU A 1 212 ? -0.512 -11.055 -2.639 1 98.38 212 LEU A CA 1
ATOM 1590 C C . LEU A 1 212 ? 0.591 -10.984 -3.689 1 98.38 212 LEU A C 1
ATOM 1592 O O . LEU A 1 212 ? 1.772 -10.891 -3.35 1 98.38 212 LEU A O 1
ATOM 1596 N N . GLN A 1 213 ? 0.221 -10.914 -4.945 1 98.56 213 GLN A N 1
ATOM 1597 C CA . GLN A 1 213 ? 1.201 -10.922 -6.023 1 98.56 213 GLN A CA 1
ATOM 1598 C C . GLN A 1 213 ? 2.043 -9.656 -6.02 1 98.56 213 GLN A C 1
ATOM 1600 O O . GLN A 1 213 ? 3.258 -9.703 -6.223 1 98.56 213 GLN A O 1
ATOM 1605 N N . ALA A 1 214 ? 1.408 -8.508 -5.762 1 98.69 214 ALA A N 1
ATOM 1606 C CA . ALA A 1 214 ? 2.191 -7.281 -5.656 1 98.69 214 ALA A CA 1
ATOM 1607 C C . ALA A 1 214 ? 3.197 -7.367 -4.512 1 98.69 214 ALA A C 1
ATOM 1609 O O . ALA A 1 214 ? 4.355 -6.969 -4.664 1 98.69 214 ALA A O 1
ATOM 1610 N N . THR A 1 215 ? 2.777 -7.887 -3.404 1 98.94 215 THR A N 1
ATOM 1611 C CA . THR A 1 215 ? 3.639 -7.977 -2.23 1 98.94 215 THR A CA 1
ATOM 1612 C C . THR A 1 215 ? 4.84 -8.875 -2.508 1 98.94 215 THR A C 1
ATOM 1614 O O . THR A 1 215 ? 5.969 -8.539 -2.137 1 98.94 215 THR A O 1
ATOM 1617 N N . LEU A 1 216 ? 4.586 -9.992 -3.178 1 98.94 216 LEU A N 1
ATOM 1618 C CA . LEU A 1 216 ? 5.699 -10.867 -3.539 1 98.94 216 LEU A CA 1
ATOM 1619 C C . LEU A 1 216 ? 6.621 -10.18 -4.547 1 98.94 216 LEU A C 1
ATOM 1621 O O . LEU A 1 216 ? 7.84 -10.375 -4.512 1 98.94 216 LEU A O 1
ATOM 1625 N N . GLY A 1 217 ? 6.066 -9.367 -5.477 1 98.88 217 GLY A N 1
ATOM 1626 C CA . GLY A 1 217 ? 6.883 -8.539 -6.34 1 98.88 217 GLY A CA 1
ATOM 1627 C C . GLY A 1 217 ? 7.762 -7.562 -5.574 1 98.88 217 GLY A C 1
ATOM 1628 O O . GLY A 1 217 ? 8.93 -7.375 -5.914 1 98.88 217 GLY A O 1
ATOM 1629 N N . PHE A 1 218 ? 7.211 -6.977 -4.492 1 98.94 218 PHE A N 1
ATOM 1630 C CA . PHE A 1 218 ? 7.957 -6.047 -3.65 1 98.94 218 PHE A CA 1
ATOM 1631 C C . PHE A 1 218 ? 9.102 -6.758 -2.943 1 98.94 218 PHE A C 1
ATOM 1633 O O . PHE A 1 218 ? 10.18 -6.18 -2.756 1 98.94 218 PHE A O 1
ATOM 1640 N N . VAL A 1 219 ? 8.891 -8.031 -2.551 1 98.94 219 VAL A N 1
ATOM 1641 C CA . VAL A 1 219 ? 9.977 -8.797 -1.957 1 98.94 219 VAL A CA 1
ATOM 1642 C C . VAL A 1 219 ? 11.055 -9.062 -3.006 1 98.94 219 VAL A C 1
ATOM 1644 O O . VAL A 1 219 ? 12.242 -8.844 -2.756 1 98.94 219 VAL A O 1
ATOM 1647 N N . ALA A 1 220 ? 10.648 -9.492 -4.172 1 98.94 220 ALA A N 1
ATOM 1648 C CA . ALA A 1 220 ? 11.578 -9.852 -5.238 1 98.94 220 ALA A CA 1
ATOM 1649 C C . ALA A 1 220 ? 12.43 -8.656 -5.652 1 98.94 220 ALA A C 1
ATOM 1651 O O . ALA A 1 220 ? 13.602 -8.82 -6.023 1 98.94 220 ALA A O 1
ATOM 1652 N N . SER A 1 221 ? 11.859 -7.477 -5.555 1 98.75 221 SER A N 1
ATOM 1653 C CA . SER A 1 221 ? 12.555 -6.285 -6.039 1 98.75 221 SER A CA 1
ATOM 1654 C C . SER A 1 221 ? 13.273 -5.57 -4.902 1 98.75 221 SER A C 1
ATOM 1656 O O . SER A 1 221 ? 13.844 -4.492 -5.102 1 98.75 221 SER A O 1
ATOM 1658 N N . GLY A 1 222 ? 13.188 -6.094 -3.73 1 98.75 222 GLY A N 1
ATOM 1659 C CA . GLY A 1 222 ? 13.906 -5.527 -2.602 1 98.75 222 GLY A CA 1
ATOM 1660 C C . GLY A 1 222 ? 13.164 -4.383 -1.934 1 98.75 222 GLY A C 1
ATOM 1661 O O . GLY A 1 222 ? 13.742 -3.654 -1.122 1 98.75 222 GLY A O 1
ATOM 1662 N N . GLU A 1 223 ? 11.906 -4.18 -2.248 1 98.69 223 GLU A N 1
ATOM 1663 C CA . GLU A 1 223 ? 11.078 -3.129 -1.656 1 98.69 223 GLU A CA 1
ATOM 1664 C C . GLU A 1 223 ? 10.523 -3.559 -0.301 1 98.69 223 GLU A C 1
ATOM 1666 O O . GLU A 1 223 ? 10.047 -2.727 0.473 1 98.69 223 GLU A O 1
ATOM 1671 N N . LEU A 1 224 ? 10.539 -4.805 -0.022 1 98.81 224 LEU A N 1
ATOM 1672 C CA . LEU A 1 224 ? 10.258 -5.465 1.249 1 98.81 224 LEU A CA 1
ATOM 1673 C C . LEU A 1 224 ? 11.297 -6.543 1.541 1 98.81 224 LEU A C 1
ATOM 1675 O O . LEU A 1 224 ? 11.891 -7.109 0.619 1 98.81 224 LEU A O 1
ATOM 1679 N N . GLU A 1 225 ? 11.461 -6.848 2.809 1 98.94 225 GLU A N 1
ATOM 1680 C CA . GLU A 1 225 ? 12.414 -7.902 3.146 1 98.94 225 GLU A CA 1
ATOM 1681 C C . GLU A 1 225 ? 11.727 -9.266 3.223 1 98.94 225 GLU A C 1
ATOM 1683 O O . GLU A 1 225 ? 12.367 -10.305 3.064 1 98.94 225 GLU A O 1
ATOM 1688 N N . ALA A 1 226 ? 10.383 -9.227 3.471 1 98.94 226 ALA A N 1
ATOM 1689 C CA . ALA A 1 226 ? 9.695 -10.508 3.578 1 98.94 226 ALA A CA 1
ATOM 1690 C C . ALA A 1 226 ? 8.188 -10.344 3.377 1 98.94 226 ALA A C 1
ATOM 1692 O O . ALA A 1 226 ? 7.664 -9.227 3.451 1 98.94 226 ALA A O 1
ATOM 1693 N N . ALA A 1 227 ? 7.523 -11.438 3.092 1 98.88 227 ALA A N 1
ATOM 1694 C CA . ALA A 1 227 ? 6.074 -11.594 3.057 1 98.88 227 ALA A CA 1
ATOM 1695 C C . ALA A 1 227 ? 5.652 -12.938 3.654 1 98.88 227 ALA A C 1
ATOM 1697 O O . ALA A 1 227 ? 6.293 -13.961 3.41 1 98.88 227 ALA A O 1
ATOM 1698 N N . VAL A 1 228 ? 4.547 -12.906 4.438 1 98.56 228 VAL A N 1
ATOM 1699 C CA . VAL A 1 228 ? 4.199 -14.148 5.125 1 98.56 228 VAL A CA 1
ATOM 1700 C C . VAL A 1 228 ? 2.68 -14.297 5.188 1 98.56 228 VAL A C 1
ATOM 1702 O O . VAL A 1 228 ? 1.952 -13.297 5.211 1 98.56 228 VAL A O 1
ATOM 1705 N N . THR A 1 229 ? 2.199 -15.492 5.164 1 97.38 229 THR A N 1
ATOM 1706 C CA . THR A 1 229 ? 0.836 -15.859 5.531 1 97.38 229 THR A CA 1
ATOM 1707 C C . THR A 1 229 ? 0.788 -17.281 6.07 1 97.38 229 THR A C 1
ATOM 1709 O O . THR A 1 229 ? 1.549 -18.156 5.629 1 97.38 229 THR A O 1
ATOM 1712 N N . THR A 1 230 ? -0.099 -17.484 7.023 1 95.88 230 THR A N 1
ATOM 1713 C CA . THR A 1 230 ? -0.368 -18.828 7.5 1 95.88 230 THR A CA 1
ATOM 1714 C C . THR A 1 230 ? -1.646 -19.391 6.875 1 95.88 230 THR A C 1
ATOM 1716 O O . THR A 1 230 ? -2.027 -20.531 7.133 1 95.88 230 THR A O 1
ATOM 1719 N N . GLU A 1 231 ? -2.322 -18.578 6.078 1 94.62 231 GLU A N 1
ATOM 1720 C CA . GLU A 1 231 ? -3.609 -18.938 5.492 1 94.62 231 GLU A CA 1
ATOM 1721 C C . GLU A 1 231 ? -3.426 -19.703 4.188 1 94.62 231 GLU A C 1
ATOM 1723 O O . GLU A 1 231 ? -2.387 -19.594 3.533 1 94.62 231 GLU A O 1
ATOM 1728 N N . PRO A 1 232 ? -4.441 -20.516 3.865 1 92.25 232 PRO A N 1
ATOM 1729 C CA . PRO A 1 232 ? -4.371 -21.203 2.572 1 92.25 232 PRO A CA 1
ATOM 1730 C C . PRO A 1 232 ? -4.27 -20.219 1.396 1 92.25 232 PRO A C 1
ATOM 1732 O O . PRO A 1 232 ? -4.875 -19.156 1.428 1 92.25 232 PRO A O 1
ATOM 1735 N N . THR A 1 233 ? -3.482 -20.656 0.423 1 92.44 233 THR A N 1
ATOM 1736 C CA . THR A 1 233 ? -3.312 -19.844 -0.776 1 92.44 233 THR A CA 1
ATOM 1737 C C . THR A 1 233 ? -3.719 -20.625 -2.021 1 92.44 233 THR A C 1
ATOM 1739 O O . THR A 1 233 ? -3.896 -21.844 -1.966 1 92.44 233 THR A O 1
ATOM 1742 N N . THR A 1 234 ? -3.932 -19.953 -3.082 1 94.75 234 THR A N 1
ATOM 1743 C CA . THR A 1 234 ? -4.254 -20.531 -4.379 1 94.75 234 THR A CA 1
ATOM 1744 C C . THR A 1 234 ? -3.09 -20.375 -5.352 1 94.75 234 THR A C 1
ATOM 1746 O O . THR A 1 234 ? -2.248 -19.5 -5.18 1 94.75 234 THR A O 1
ATOM 1749 N N . PRO A 1 235 ? -3.041 -21.266 -6.355 1 96.38 235 PRO A N 1
ATOM 1750 C CA . PRO A 1 235 ? -1.936 -21.188 -7.312 1 96.38 235 PRO A CA 1
ATOM 1751 C C . PRO A 1 235 ? -1.811 -19.812 -7.965 1 96.38 235 PRO A C 1
ATOM 1753 O O . PRO A 1 235 ? -0.7 -19.312 -8.133 1 96.38 235 PRO A O 1
ATOM 1756 N N . TRP A 1 236 ? -2.941 -19.172 -8.273 1 97.38 236 TRP A N 1
ATOM 1757 C CA . TRP A 1 236 ? -2.908 -17.891 -8.992 1 97.38 236 TRP A CA 1
ATOM 1758 C C . TRP A 1 236 ? -2.479 -16.766 -8.07 1 97.38 236 TRP A C 1
ATOM 1760 O O . TRP A 1 236 ? -2.135 -15.672 -8.531 1 97.38 236 TRP A O 1
ATOM 1770 N N . ASP A 1 237 ? -2.359 -17.031 -6.746 1 95.88 237 ASP A N 1
ATOM 1771 C CA . ASP A 1 237 ? -1.917 -16.031 -5.789 1 95.88 237 ASP A CA 1
ATOM 1772 C C . ASP A 1 237 ? -0.423 -16.156 -5.504 1 95.88 237 ASP A C 1
ATOM 1774 O O . ASP A 1 237 ? 0.188 -15.25 -4.934 1 95.88 237 ASP A O 1
ATOM 1778 N N . THR A 1 238 ? 0.174 -17.281 -5.875 1 97.25 238 THR A N 1
ATOM 1779 C CA . THR A 1 238 ? 1.47 -17.531 -5.258 1 97.25 238 THR A CA 1
ATOM 1780 C C . THR A 1 238 ? 2.508 -17.922 -6.309 1 97.25 238 THR A C 1
ATOM 1782 O O . THR A 1 238 ? 3.648 -17.453 -6.258 1 97.25 238 THR A O 1
ATOM 1785 N N . ILE A 1 239 ? 2.143 -18.656 -7.336 1 97.81 239 ILE A N 1
ATOM 1786 C CA . ILE A 1 239 ? 3.107 -19.344 -8.188 1 97.81 239 ILE A CA 1
ATOM 1787 C C . ILE A 1 239 ? 4.004 -18.328 -8.883 1 97.81 239 ILE A C 1
ATOM 1789 O O . ILE A 1 239 ? 5.23 -18.453 -8.875 1 97.81 239 ILE A O 1
ATOM 1793 N N . ALA A 1 240 ? 3.412 -17.312 -9.469 1 98.5 240 ALA A N 1
ATOM 1794 C CA . ALA A 1 240 ? 4.188 -16.281 -10.164 1 98.5 240 ALA A CA 1
ATOM 1795 C C . ALA A 1 240 ? 5.148 -15.578 -9.211 1 98.5 240 ALA A C 1
ATOM 1797 O O . ALA A 1 240 ? 6.34 -15.461 -9.5 1 98.5 240 ALA A O 1
ATOM 1798 N N . GLY A 1 241 ? 4.629 -15.18 -8.047 1 98.75 241 GLY A N 1
ATOM 1799 C CA . GLY A 1 241 ? 5.422 -14.43 -7.086 1 98.75 241 GLY A CA 1
ATOM 1800 C C . GLY A 1 241 ? 6.527 -15.258 -6.453 1 98.75 241 GLY A C 1
ATOM 1801 O O . GLY A 1 241 ? 7.621 -14.75 -6.195 1 98.75 241 GLY A O 1
ATOM 1802 N N . VAL A 1 242 ? 6.27 -16.531 -6.203 1 98.56 242 VAL A N 1
ATOM 1803 C CA . VAL A 1 242 ? 7.266 -17.422 -5.617 1 98.56 242 VAL A CA 1
ATOM 1804 C C . VAL A 1 242 ? 8.461 -17.547 -6.562 1 98.56 242 VAL A C 1
ATOM 1806 O O . VAL A 1 242 ? 9.609 -17.438 -6.137 1 98.56 242 VAL A O 1
ATOM 1809 N N . GLU A 1 243 ? 8.188 -17.75 -7.84 1 98.38 243 GLU A N 1
ATOM 1810 C CA . GLU A 1 243 ? 9.273 -17.875 -8.812 1 98.38 243 GLU A CA 1
ATOM 1811 C C . GLU A 1 243 ? 10.062 -16.562 -8.922 1 98.38 243 GLU A C 1
ATOM 1813 O O . GLU A 1 243 ? 11.289 -16.594 -9.031 1 98.38 243 GLU A O 1
ATOM 1818 N N . LEU A 1 244 ? 9.391 -15.43 -8.859 1 98.69 244 LEU A N 1
ATOM 1819 C CA . LEU A 1 244 ? 10.047 -14.133 -8.898 1 98.69 244 LEU A CA 1
ATOM 1820 C C . LEU A 1 244 ? 11.03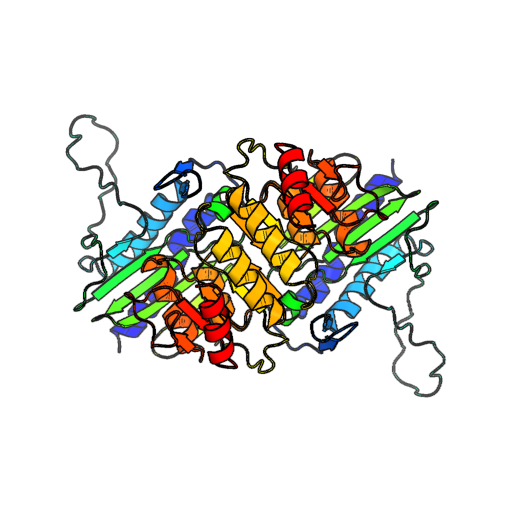9 -13.992 -7.746 1 98.69 244 LEU A C 1
ATOM 1822 O O . LEU A 1 244 ? 12.203 -13.641 -7.961 1 98.69 244 LEU A O 1
ATOM 1826 N N . VAL A 1 245 ? 10.586 -14.289 -6.527 1 98.81 245 VAL A N 1
ATOM 1827 C CA . VAL A 1 245 ? 11.406 -14.125 -5.332 1 98.81 245 VAL A CA 1
ATOM 1828 C C . VAL A 1 245 ? 12.625 -15.039 -5.418 1 98.81 245 VAL A C 1
ATOM 1830 O O . VAL A 1 245 ? 13.75 -14.609 -5.16 1 98.81 245 VAL A O 1
ATOM 1833 N N . ARG A 1 246 ? 12.398 -16.297 -5.82 1 98.25 246 ARG A N 1
ATOM 1834 C CA . ARG A 1 246 ? 13.5 -17.234 -5.914 1 98.25 246 ARG A CA 1
ATOM 1835 C C . ARG A 1 246 ? 14.516 -16.797 -6.961 1 98.25 246 ARG A C 1
ATOM 1837 O O . ARG A 1 246 ? 15.727 -16.781 -6.699 1 98.25 246 ARG A O 1
ATOM 1844 N N . SER A 1 247 ? 14.031 -16.375 -8.117 1 98.12 247 SER A N 1
ATOM 1845 C CA . SER A 1 247 ? 14.898 -15.953 -9.203 1 98.12 247 SER A CA 1
ATOM 1846 C C . SER A 1 247 ? 15.664 -14.688 -8.836 1 98.12 247 SER A C 1
ATOM 1848 O O . SER A 1 247 ? 16.781 -14.461 -9.328 1 98.12 247 SER A O 1
ATOM 1850 N N . ALA A 1 248 ? 15.109 -13.883 -7.988 1 98.31 248 ALA A N 1
ATOM 1851 C CA . ALA A 1 248 ? 15.727 -12.633 -7.551 1 98.31 248 ALA A CA 1
ATOM 1852 C C . ALA A 1 248 ? 16.75 -12.883 -6.457 1 98.31 248 ALA A C 1
ATOM 1854 O O . ALA A 1 248 ? 17.406 -11.953 -5.984 1 98.31 248 ALA A O 1
ATOM 1855 N N . GLY A 1 249 ? 16.891 -14.102 -6 1 98.12 249 GLY A N 1
ATOM 1856 C CA . GLY A 1 249 ? 17.891 -14.461 -5.008 1 98.12 249 GLY A CA 1
ATOM 1857 C C . GLY A 1 249 ? 17.312 -14.656 -3.619 1 98.12 249 GLY A C 1
ATOM 1858 O O . GLY A 1 249 ? 18.062 -14.781 -2.643 1 98.12 249 GLY A O 1
ATOM 1859 N N . GLY A 1 250 ? 15.984 -14.734 -3.525 1 98.75 250 GLY A N 1
ATOM 1860 C CA . GLY A 1 250 ? 15.328 -14.891 -2.234 1 98.75 250 GLY A CA 1
ATOM 1861 C C . GLY A 1 250 ? 15.047 -16.344 -1.885 1 98.75 250 GLY A C 1
ATOM 1862 O O . GLY A 1 250 ? 15.406 -17.25 -2.639 1 98.75 250 GLY A O 1
ATOM 1863 N N . THR A 1 251 ? 14.43 -16.5 -0.701 1 98.88 251 THR A N 1
ATOM 1864 C CA . THR A 1 251 ? 14.055 -17.797 -0.166 1 98.88 251 THR A CA 1
ATOM 1865 C C . THR A 1 251 ? 12.547 -17.875 0.072 1 98.88 251 THR A C 1
ATOM 1867 O O . THR A 1 251 ? 11.945 -16.922 0.561 1 98.88 251 THR A O 1
ATOM 1870 N N . VAL A 1 252 ? 11.953 -18.984 -0.303 1 98.88 252 VAL A N 1
ATOM 1871 C CA . VAL A 1 252 ? 10.539 -19.203 -0.035 1 98.88 252 VAL A CA 1
ATOM 1872 C C . VAL A 1 252 ? 10.336 -20.578 0.606 1 98.88 252 VAL A C 1
ATOM 1874 O O . VAL A 1 252 ? 10.773 -21.594 0.061 1 98.88 252 VAL A O 1
ATOM 1877 N N . THR A 1 253 ? 9.68 -20.609 1.741 1 98.62 253 THR A N 1
ATOM 1878 C CA . THR A 1 253 ? 9.367 -21.844 2.463 1 98.62 253 THR A CA 1
ATOM 1879 C C . THR A 1 253 ? 7.91 -21.859 2.912 1 98.62 253 THR A C 1
ATOM 1881 O O . THR A 1 253 ? 7.195 -20.875 2.738 1 98.62 253 THR A O 1
ATOM 1884 N N . ASP A 1 254 ? 7.469 -23.031 3.387 1 97.56 254 ASP A N 1
ATOM 1885 C CA . ASP A 1 254 ? 6.215 -23.047 4.133 1 97.56 254 ASP A CA 1
ATOM 1886 C C . ASP A 1 254 ? 6.41 -22.5 5.543 1 97.56 254 ASP A C 1
ATOM 1888 O O . ASP A 1 254 ? 7.469 -21.969 5.867 1 97.56 254 ASP A O 1
ATOM 1892 N N . VAL A 1 255 ? 5.414 -22.562 6.398 1 96.81 255 VAL A N 1
ATOM 1893 C CA . VAL A 1 255 ? 5.418 -21.891 7.699 1 96.81 255 VAL A CA 1
ATOM 1894 C C . VAL A 1 255 ? 6.316 -22.656 8.664 1 96.81 255 VAL A C 1
ATOM 1896 O O . VAL A 1 255 ? 6.621 -22.172 9.758 1 96.81 255 VAL A O 1
ATOM 1899 N N . HIS A 1 256 ? 6.828 -23.828 8.203 1 96.06 256 HIS A N 1
ATOM 1900 C CA . HIS A 1 256 ? 7.684 -24.656 9.055 1 96.06 256 HIS A CA 1
ATOM 1901 C C . HIS A 1 256 ? 9.133 -24.594 8.586 1 96.06 256 HIS A C 1
ATOM 1903 O O . HIS A 1 256 ? 10 -25.266 9.164 1 96.06 256 HIS A O 1
ATOM 1909 N N . GLY A 1 257 ? 9.422 -23.859 7.516 1 97.19 257 GLY A N 1
ATOM 1910 C CA . GLY A 1 257 ? 10.781 -23.688 7.031 1 97.19 257 GLY A CA 1
ATOM 1911 C C . GLY A 1 257 ? 11.164 -24.672 5.949 1 97.19 257 GLY A C 1
ATOM 1912 O O . GLY A 1 257 ? 12.297 -24.672 5.465 1 97.19 257 GLY A O 1
ATOM 1913 N N . ASN A 1 258 ? 10.234 -25.516 5.508 1 97.69 258 ASN A N 1
ATOM 1914 C CA . ASN A 1 258 ? 10.484 -26.422 4.406 1 97.69 258 ASN A CA 1
ATOM 1915 C C . ASN A 1 258 ? 10.289 -25.75 3.053 1 97.69 258 ASN A C 1
ATOM 1917 O O . ASN A 1 258 ? 9.492 -24.812 2.934 1 97.69 258 ASN A O 1
ATOM 1921 N N . ARG A 1 259 ? 11.016 -26.266 2.055 1 97.75 259 ARG A N 1
ATOM 1922 C CA . ARG A 1 259 ? 10.883 -25.672 0.724 1 97.75 259 ARG A CA 1
ATOM 1923 C C . ARG A 1 259 ? 9.414 -25.578 0.306 1 97.75 259 ARG A C 1
ATOM 1925 O O . ARG A 1 259 ? 8.68 -26.562 0.4 1 97.75 259 ARG A O 1
ATOM 1932 N N . TRP A 1 260 ? 9 -24.469 -0.161 1 98 260 TRP A N 1
ATOM 1933 C CA . TRP A 1 260 ? 7.609 -24.234 -0.54 1 98 260 TRP A CA 1
ATOM 1934 C C . TRP A 1 260 ? 7.258 -24.984 -1.82 1 98 260 TRP A C 1
ATOM 1936 O O . TRP A 1 260 ? 8.047 -25 -2.768 1 98 260 TRP A O 1
ATOM 1946 N N . THR A 1 261 ? 6.102 -25.562 -1.872 1 95.5 261 THR A N 1
ATOM 1947 C CA . THR A 1 261 ? 5.453 -26.094 -3.064 1 95.5 261 THR A CA 1
ATOM 1948 C C . THR A 1 261 ? 4.012 -25.594 -3.166 1 95.5 261 THR A C 1
ATOM 1950 O O . THR A 1 261 ? 3.5 -24.969 -2.236 1 95.5 261 THR A O 1
ATOM 1953 N N . ARG A 1 262 ? 3.393 -25.828 -4.238 1 92.25 262 ARG A N 1
ATOM 1954 C CA . ARG A 1 262 ? 2.021 -25.375 -4.461 1 92.25 262 ARG A CA 1
ATOM 1955 C C . ARG A 1 262 ? 1.066 -26.016 -3.459 1 92.25 262 ARG A C 1
ATOM 1957 O O . ARG A 1 262 ? -0.075 -25.578 -3.311 1 92.25 262 ARG A O 1
ATOM 1964 N N . ASP A 1 263 ? 1.514 -27.062 -2.742 1 91.12 263 ASP A N 1
ATOM 1965 C CA . ASP A 1 263 ? 0.675 -27.781 -1.781 1 91.12 263 ASP A CA 1
ATOM 1966 C C . ASP A 1 263 ? 1.019 -27.375 -0.349 1 91.12 263 ASP A C 1
ATOM 1968 O O . ASP A 1 263 ? 0.473 -27.938 0.606 1 91.12 263 ASP A O 1
ATOM 1972 N N . SER A 1 264 ? 1.89 -26.391 -0.169 1 93.69 264 SER A N 1
ATOM 1973 C CA . SER A 1 264 ? 2.354 -25.969 1.152 1 93.69 264 SER A CA 1
ATOM 1974 C C . SER A 1 264 ? 1.274 -25.188 1.896 1 93.69 264 SER A C 1
ATOM 1976 O O . SER A 1 264 ? 0.466 -24.5 1.279 1 93.69 264 SER A O 1
ATOM 1978 N N . ASP A 1 265 ? 1.357 -25.359 3.229 1 86.5 265 ASP A N 1
ATOM 1979 C CA . ASP A 1 265 ? 0.555 -24.531 4.129 1 86.5 265 ASP A CA 1
ATOM 1980 C C . ASP A 1 265 ? 1.188 -23.156 4.328 1 86.5 265 ASP A C 1
ATOM 1982 O O . ASP A 1 265 ? 2.254 -23.031 4.934 1 86.5 265 ASP A O 1
ATOM 1986 N N . GLY A 1 266 ? 0.515 -22.203 3.875 1 94.44 266 GLY A N 1
ATOM 1987 C CA . GLY A 1 266 ? 1.053 -20.875 4.082 1 94.44 266 GLY A CA 1
ATOM 1988 C C . GLY A 1 266 ? 2.281 -20.578 3.238 1 94.44 266 GLY A C 1
ATOM 1989 O O . GLY A 1 266 ? 2.539 -21.281 2.252 1 94.44 266 GLY A O 1
ATOM 1990 N N . LEU A 1 267 ? 2.957 -19.562 3.514 1 97.69 267 LEU A N 1
ATOM 1991 C CA . LEU A 1 267 ? 4.086 -19.078 2.723 1 97.69 267 LEU A CA 1
ATOM 1992 C C . LEU A 1 267 ? 4.934 -18.094 3.525 1 97.69 267 LEU A C 1
ATOM 1994 O O . LEU A 1 267 ? 4.395 -17.219 4.211 1 97.69 267 LEU A O 1
ATOM 1998 N N . VAL A 1 268 ? 6.246 -18.344 3.545 1 98.69 268 VAL A N 1
ATOM 1999 C CA . VAL A 1 268 ? 7.238 -17.391 4.016 1 98.69 268 VAL A CA 1
ATOM 2000 C C . VAL A 1 268 ? 8.234 -17.078 2.895 1 98.69 268 VAL A C 1
ATOM 2002 O O . VAL A 1 268 ? 9.016 -17.938 2.5 1 98.69 268 VAL A O 1
ATOM 2005 N N . ALA A 1 269 ? 8.156 -15.906 2.314 1 98.94 269 ALA A N 1
ATOM 2006 C CA . ALA A 1 269 ? 9.109 -15.414 1.322 1 98.94 269 ALA A CA 1
ATOM 2007 C C . ALA A 1 269 ? 10 -14.328 1.913 1 98.94 269 ALA A C 1
ATOM 2009 O O . ALA A 1 269 ? 9.531 -13.461 2.652 1 98.94 269 ALA A O 1
ATOM 2010 N N . SER A 1 270 ? 11.328 -14.406 1.668 1 98.94 270 SER A N 1
ATOM 2011 C CA . SER A 1 270 ? 12.219 -13.406 2.246 1 98.94 270 SER A CA 1
ATOM 2012 C C . SER A 1 270 ? 13.43 -13.156 1.348 1 98.94 270 SER A C 1
ATOM 2014 O O . SER A 1 270 ? 13.594 -13.82 0.323 1 98.94 270 SER A O 1
ATOM 2016 N N . ASN A 1 271 ? 14.211 -12.172 1.753 1 98.88 271 ASN A N 1
ATOM 2017 C CA . ASN A 1 271 ? 15.453 -11.867 1.059 1 98.88 271 ASN A CA 1
ATOM 2018 C C . ASN A 1 271 ? 16.531 -12.898 1.368 1 98.88 271 ASN A C 1
ATOM 2020 O O . ASN A 1 271 ? 17.656 -12.789 0.875 1 98.88 271 ASN A O 1
ATOM 2024 N N . GLY A 1 272 ? 16.141 -13.859 2.191 1 98.44 272 GLY A N 1
ATOM 2025 C CA . GLY A 1 272 ? 17.094 -14.898 2.533 1 98.44 272 GLY A CA 1
ATOM 2026 C C . GLY A 1 272 ? 17.875 -14.602 3.801 1 98.44 272 GLY A C 1
ATOM 2027 O O . GLY A 1 272 ? 18.281 -15.523 4.516 1 98.44 272 GLY A O 1
ATOM 2028 N N . ASN A 1 273 ? 17.984 -13.289 4.055 1 96.31 273 ASN A N 1
ATOM 2029 C CA . ASN A 1 273 ? 18.625 -12.883 5.297 1 96.31 273 ASN A CA 1
ATOM 2030 C C . ASN A 1 273 ? 17.672 -12.953 6.48 1 96.31 273 ASN A C 1
ATOM 2032 O O . ASN A 1 273 ? 16.531 -12.492 6.395 1 96.31 273 ASN A O 1
ATOM 2036 N N . ALA A 1 274 ? 17.938 -13.656 7.484 1 96.19 274 ALA A N 1
ATOM 2037 C CA . ALA A 1 274 ? 17.156 -13.828 8.711 1 96.19 274 ALA A CA 1
ATOM 2038 C C . ALA A 1 274 ? 15.875 -14.602 8.438 1 96.19 274 ALA A C 1
ATOM 2040 O O . ALA A 1 274 ? 14.844 -14.344 9.07 1 96.19 274 ALA A O 1
ATOM 2041 N N . HIS A 1 275 ? 15.844 -15.422 7.422 1 98.62 275 HIS A N 1
ATOM 2042 C CA . HIS A 1 275 ? 14.672 -16.203 7.066 1 98.62 275 HIS A CA 1
ATOM 2043 C C . HIS A 1 275 ? 14.18 -17.031 8.25 1 98.62 275 HIS A C 1
ATOM 2045 O O . HIS A 1 275 ? 12.984 -17.094 8.523 1 98.62 275 HIS A O 1
ATOM 2051 N N . ASP A 1 276 ? 15.094 -17.578 9.016 1 98.06 276 ASP A N 1
ATOM 2052 C CA . ASP A 1 276 ? 14.742 -18.422 10.156 1 98.06 276 ASP A CA 1
ATOM 2053 C C . ASP A 1 276 ? 14.008 -17.609 11.227 1 98.06 276 ASP A C 1
ATOM 2055 O O . ASP A 1 276 ? 13.125 -18.141 11.906 1 98.06 276 ASP A O 1
ATOM 2059 N N . GLU A 1 277 ? 14.375 -16.375 11.352 1 97.94 277 GLU A N 1
ATOM 2060 C CA . GLU A 1 277 ? 13.703 -15.508 12.32 1 97.94 277 GLU A CA 1
ATOM 2061 C C . GLU A 1 277 ? 12.266 -15.219 11.898 1 97.94 277 GLU A C 1
ATOM 2063 O O . GLU A 1 277 ? 11.375 -15.102 12.742 1 97.94 277 GLU A O 1
ATOM 2068 N N . ILE A 1 278 ? 12.07 -15.07 10.594 1 98.25 278 ILE A N 1
ATOM 2069 C CA . ILE A 1 278 ? 10.719 -14.844 10.086 1 98.25 278 ILE A CA 1
ATOM 2070 C C . ILE A 1 278 ? 9.867 -16.094 10.328 1 98.25 278 ILE A C 1
ATOM 2072 O O . ILE A 1 278 ? 8.727 -15.992 10.797 1 98.25 278 ILE A O 1
ATOM 2076 N N . VAL A 1 279 ? 10.469 -17.266 10.008 1 98.19 279 VAL A N 1
ATOM 2077 C CA . VAL A 1 279 ? 9.766 -18.516 10.242 1 98.19 279 VAL A CA 1
ATOM 2078 C C . VAL A 1 279 ? 9.414 -18.656 11.719 1 98.19 279 VAL A C 1
ATOM 2080 O O . VAL A 1 279 ? 8.297 -19.047 12.07 1 98.19 279 VAL A O 1
ATOM 2083 N N . ALA A 1 280 ? 10.281 -18.281 12.602 1 97.56 280 ALA A N 1
ATOM 2084 C CA . ALA A 1 280 ? 10.047 -18.359 14.047 1 97.56 280 ALA A CA 1
ATOM 2085 C C . ALA A 1 280 ? 8.898 -17.453 14.461 1 97.56 280 ALA A C 1
ATOM 2087 O O . ALA A 1 280 ? 8.07 -17.828 15.297 1 97.56 280 ALA A O 1
ATOM 2088 N N . ALA A 1 281 ? 8.883 -16.25 13.875 1 96.75 281 ALA A N 1
ATOM 2089 C CA . ALA A 1 281 ? 7.793 -15.328 14.18 1 96.75 281 ALA A CA 1
ATOM 2090 C C . ALA A 1 281 ? 6.445 -15.898 13.758 1 96.75 281 ALA A C 1
ATOM 2092 O O . ALA A 1 281 ? 5.453 -15.773 14.477 1 96.75 281 ALA A O 1
ATOM 2093 N N . VAL A 1 282 ? 6.406 -16.516 12.594 1 96.5 282 VAL A N 1
ATOM 2094 C CA . VAL A 1 282 ? 5.184 -17.094 12.055 1 96.5 282 VAL A CA 1
ATOM 2095 C C . VAL A 1 282 ? 4.738 -18.281 12.922 1 96.5 282 VAL A C 1
ATOM 2097 O O . VAL A 1 282 ? 3.545 -18.453 13.18 1 96.5 282 VAL A O 1
ATOM 2100 N N . GLU A 1 283 ? 5.652 -19.047 13.406 1 92.62 283 GLU A N 1
ATOM 2101 C CA . GLU A 1 283 ? 5.352 -20.203 14.219 1 92.62 283 GLU A CA 1
ATOM 2102 C C . GLU A 1 283 ? 4.734 -19.812 15.555 1 92.62 283 GLU A C 1
ATOM 2104 O O . GLU A 1 283 ? 3.898 -20.531 16.109 1 92.62 283 GLU A O 1
ATOM 2109 N N . VAL A 1 284 ? 5.086 -18.656 16.047 1 85.88 284 VAL A N 1
ATOM 2110 C CA . VAL A 1 284 ? 4.531 -18.172 17.312 1 85.88 284 VAL A CA 1
ATOM 2111 C C . VAL A 1 284 ? 3.047 -17.875 17.141 1 85.88 284 VAL A C 1
ATOM 2113 O O . VAL A 1 284 ? 2.25 -18.094 18.047 1 85.88 284 VAL A O 1
ATOM 2116 N N . ALA A 1 285 ? 2.717 -17.359 15.945 1 78.25 285 ALA A N 1
ATOM 2117 C CA . ALA A 1 285 ? 1.346 -16.938 15.688 1 78.25 285 ALA A CA 1
ATOM 2118 C C . ALA A 1 285 ? 0.47 -18.109 15.281 1 78.25 285 ALA A C 1
ATOM 2120 O O . ALA A 1 285 ? -0.76 -18.031 15.305 1 78.25 285 ALA A O 1
ATOM 2121 N N . ASN A 1 286 ? 1.122 -19.188 14.797 1 73.56 286 ASN A N 1
ATOM 2122 C CA . ASN A 1 286 ? 0.402 -20.344 14.281 1 73.56 286 ASN A CA 1
ATOM 2123 C C . ASN A 1 286 ? -0.073 -21.25 15.406 1 73.56 286 ASN A C 1
ATOM 2125 O O . ASN A 1 286 ? -1.073 -21.953 15.266 1 73.56 286 ASN A O 1
ATOM 2129 N N . MET B 1 1 ? -10.641 35.781 0.956 1 44.16 1 MET B N 1
ATOM 2130 C CA . MET B 1 1 ? -11.078 34.969 -0.168 1 44.16 1 MET B CA 1
ATOM 2131 C C . MET B 1 1 ? -9.953 34.781 -1.181 1 44.16 1 MET B C 1
ATOM 2133 O O . MET B 1 1 ? -9.688 33.656 -1.625 1 44.16 1 MET B O 1
ATOM 2137 N N . THR B 1 2 ? -9.297 35.938 -1.7 1 50.84 2 THR B N 1
ATOM 2138 C CA . THR B 1 2 ? -8.188 36 -2.645 1 50.84 2 THR B CA 1
ATOM 2139 C C . THR B 1 2 ? -6.98 35.219 -2.117 1 50.84 2 THR B C 1
ATOM 2141 O O . THR B 1 2 ? -6.352 34.469 -2.859 1 50.84 2 THR B O 1
ATOM 2144 N N . ASP B 1 3 ? -7 35.188 -0.723 1 80.06 3 ASP B N 1
ATOM 2145 C CA . ASP B 1 3 ? -5.801 34.625 -0.101 1 80.06 3 ASP B CA 1
ATOM 2146 C C . ASP B 1 3 ? -5.891 33.125 0.015 1 80.06 3 ASP B C 1
ATOM 2148 O O . ASP B 1 3 ? -4.926 32.406 -0.272 1 80.06 3 ASP B O 1
ATOM 2152 N N . SER B 1 4 ? -7.234 32.719 -0.072 1 81.69 4 SER B N 1
ATOM 2153 C CA . SER B 1 4 ? -7.395 31.281 0.111 1 81.69 4 SER B CA 1
ATOM 2154 C C . SER B 1 4 ? -7.18 30.531 -1.198 1 81.69 4 SER B C 1
ATOM 2156 O O . SER B 1 4 ? -6.57 29.469 -1.212 1 81.69 4 SER B O 1
ATOM 2158 N N . ARG B 1 5 ? -7.609 31.172 -2.26 1 86.12 5 ARG B N 1
ATOM 2159 C CA . ARG B 1 5 ? -7.41 30.578 -3.572 1 86.12 5 ARG B CA 1
ATOM 2160 C C . ARG B 1 5 ? -5.93 30.547 -3.941 1 86.12 5 ARG B C 1
ATOM 2162 O O . ARG B 1 5 ? -5.445 29.578 -4.52 1 86.12 5 ARG B O 1
ATOM 2169 N N . GLN B 1 6 ? -5.316 31.609 -3.623 1 93 6 GLN B N 1
ATOM 2170 C CA . GLN B 1 6 ? -3.877 31.688 -3.863 1 93 6 GLN B CA 1
ATOM 2171 C C . GLN B 1 6 ? -3.129 30.625 -3.07 1 93 6 GLN B C 1
ATOM 2173 O O . GLN B 1 6 ? -2.223 29.969 -3.596 1 93 6 GLN B O 1
ATOM 2178 N N . ARG B 1 7 ? -3.539 30.422 -1.855 1 96.38 7 ARG B N 1
ATOM 2179 C CA . ARG B 1 7 ? -2.889 29.438 -1.001 1 96.38 7 ARG B CA 1
ATOM 2180 C C . ARG B 1 7 ? -3.156 28.016 -1.499 1 96.38 7 ARG B C 1
ATOM 2182 O O . ARG B 1 7 ? -2.277 27.156 -1.438 1 96.38 7 ARG B O 1
ATOM 2189 N N . THR B 1 8 ? -4.375 27.844 -2.08 1 95.06 8 THR B N 1
ATOM 2190 C CA . THR B 1 8 ? -4.73 26.531 -2.611 1 95.06 8 THR B CA 1
ATOM 2191 C C . THR B 1 8 ? -3.852 26.188 -3.811 1 95.06 8 THR B C 1
ATOM 2193 O O . THR B 1 8 ? -3.322 25.062 -3.893 1 95.06 8 THR B O 1
ATOM 2196 N N . ALA B 1 9 ? -3.689 27.125 -4.68 1 96.25 9 ALA B N 1
ATOM 2197 C CA . ALA B 1 9 ? -2.832 26.891 -5.84 1 96.25 9 ALA B CA 1
ATOM 2198 C C . ALA B 1 9 ? -1.38 26.688 -5.414 1 96.25 9 ALA B C 1
ATOM 2200 O O . ALA B 1 9 ? -0.663 25.875 -6.008 1 96.25 9 ALA B O 1
ATOM 2201 N N . LEU B 1 10 ? -0.995 27.375 -4.41 1 98.06 10 LEU B N 1
ATOM 2202 C CA . LEU B 1 10 ? 0.403 27.375 -3.994 1 98.06 10 LEU B CA 1
ATOM 2203 C C . LEU B 1 10 ? 0.759 26.062 -3.301 1 98.06 10 LEU B C 1
ATOM 2205 O O . LEU B 1 10 ? 1.855 25.531 -3.49 1 98.06 10 LEU B O 1
ATOM 2209 N N . VAL B 1 11 ? -0.151 25.5 -2.477 1 98.62 11 VAL B N 1
ATOM 2210 C CA . VAL B 1 11 ? 0.151 24.234 -1.816 1 98.62 11 VAL B CA 1
ATOM 2211 C C . VAL B 1 11 ? 0.318 23.141 -2.861 1 98.62 11 VAL B C 1
ATOM 2213 O O . VAL B 1 11 ? 1.182 22.266 -2.725 1 98.62 11 VAL B O 1
ATOM 2216 N N . GLU B 1 12 ? -0.519 23.188 -3.852 1 98.44 12 GLU B N 1
ATOM 2217 C CA . GLU B 1 12 ? -0.402 22.188 -4.91 1 98.44 12 GLU B CA 1
ATOM 2218 C C . GLU B 1 12 ? 0.92 22.328 -5.66 1 98.44 12 GLU B C 1
ATOM 2220 O O . GLU B 1 12 ? 1.63 21.344 -5.867 1 98.44 12 GLU B O 1
ATOM 2225 N N . ARG B 1 13 ? 1.233 23.531 -6.039 1 98.75 13 ARG B N 1
ATOM 2226 C CA . ARG B 1 13 ? 2.473 23.797 -6.762 1 98.75 13 ARG B CA 1
ATOM 2227 C C . ARG B 1 13 ? 3.688 23.375 -5.938 1 98.75 13 ARG B C 1
ATOM 2229 O O . ARG B 1 13 ? 4.621 22.766 -6.461 1 98.75 13 ARG B O 1
ATOM 2236 N N . ALA B 1 14 ? 3.674 23.703 -4.676 1 98.88 14 ALA B N 1
ATOM 2237 C CA . ALA B 1 14 ? 4.797 23.406 -3.787 1 98.88 14 ALA B CA 1
ATOM 2238 C C . ALA B 1 14 ? 4.965 21.906 -3.592 1 98.88 14 ALA B C 1
ATOM 2240 O O . ALA B 1 14 ? 6.078 21.375 -3.68 1 98.88 14 ALA B O 1
ATOM 2241 N N . ALA B 1 15 ? 3.838 21.203 -3.344 1 98.94 15 ALA B N 1
ATOM 2242 C CA . ALA B 1 15 ? 3.895 19.75 -3.168 1 98.94 15 ALA B CA 1
ATOM 2243 C C . ALA B 1 15 ? 4.414 19.062 -4.426 1 98.94 15 ALA B C 1
ATOM 2245 O O . ALA B 1 15 ? 5.254 18.172 -4.352 1 98.94 15 ALA B O 1
ATOM 2246 N N . ARG B 1 16 ? 3.959 19.531 -5.59 1 98.88 16 ARG B N 1
ATOM 2247 C CA . ARG B 1 16 ? 4.414 18.969 -6.855 1 98.88 16 ARG B CA 1
ATOM 2248 C C . ARG B 1 16 ? 5.898 19.234 -7.074 1 98.88 16 ARG B C 1
ATOM 2250 O O . ARG B 1 16 ? 6.633 18.359 -7.543 1 98.88 16 ARG B O 1
ATOM 2257 N N . ALA B 1 17 ? 6.324 20.438 -6.746 1 98.81 17 ALA B N 1
ATOM 2258 C CA . ALA B 1 17 ? 7.723 20.812 -6.949 1 98.81 17 ALA B CA 1
ATOM 2259 C C . ALA B 1 17 ? 8.648 19.969 -6.074 1 98.81 17 ALA B C 1
ATOM 2261 O O . ALA B 1 17 ? 9.633 19.406 -6.562 1 98.81 17 ALA B O 1
ATOM 2262 N N . GLY B 1 18 ? 8.32 19.875 -4.809 1 98.81 18 GLY B N 1
ATOM 2263 C CA . GLY B 1 18 ? 9.094 19.016 -3.932 1 98.81 18 GLY B CA 1
ATOM 2264 C C . GLY B 1 18 ? 9.031 17.547 -4.32 1 98.81 18 GLY B C 1
ATOM 2265 O O . GLY B 1 18 ? 10.055 16.859 -4.324 1 98.81 18 GLY B O 1
ATOM 2266 N N . GLY B 1 19 ? 7.801 17.062 -4.652 1 98.88 19 GLY B N 1
ATOM 2267 C CA . GLY B 1 19 ? 7.609 15.695 -5.09 1 98.88 19 GLY B CA 1
ATOM 2268 C C . GLY B 1 19 ? 8.422 15.344 -6.324 1 98.88 19 GLY B C 1
ATOM 2269 O O . GLY B 1 19 ? 8.914 14.219 -6.453 1 98.88 19 GLY B O 1
ATOM 2270 N N . ALA B 1 20 ? 8.547 16.266 -7.254 1 98.75 20 ALA B N 1
ATOM 2271 C CA . ALA B 1 20 ? 9.328 16.047 -8.469 1 98.75 20 ALA B CA 1
ATOM 2272 C C . ALA B 1 20 ? 10.812 15.852 -8.141 1 98.75 20 ALA B C 1
ATOM 2274 O O . ALA B 1 20 ? 11.477 15 -8.734 1 98.75 20 ALA B O 1
ATOM 2275 N N . VAL B 1 21 ? 11.328 16.641 -7.184 1 98.69 21 VAL B N 1
ATOM 2276 C CA . VAL B 1 21 ? 12.719 16.516 -6.746 1 98.69 21 VAL B CA 1
ATOM 2277 C C . VAL B 1 21 ? 12.945 15.117 -6.164 1 98.69 21 VAL B C 1
ATOM 2279 O O . VAL B 1 21 ? 13.906 14.438 -6.527 1 98.69 21 VAL B O 1
ATOM 2282 N N . ALA B 1 22 ? 12.07 14.695 -5.277 1 98.88 22 ALA B N 1
ATOM 2283 C CA . ALA B 1 22 ? 12.188 13.375 -4.664 1 98.88 22 ALA B CA 1
ATOM 2284 C C . ALA B 1 22 ? 12.047 12.273 -5.707 1 98.88 22 ALA B C 1
ATOM 2286 O O . ALA B 1 22 ? 12.766 11.266 -5.656 1 98.88 22 ALA B O 1
ATOM 2287 N N . ARG B 1 23 ? 11.109 12.438 -6.641 1 98.69 23 ARG B N 1
ATOM 2288 C CA . ARG B 1 23 ? 10.867 11.445 -7.684 1 98.69 23 ARG B CA 1
ATOM 2289 C C . ARG B 1 23 ? 12.117 11.211 -8.523 1 98.69 23 ARG B C 1
ATOM 2291 O O . ARG B 1 23 ? 12.406 10.078 -8.914 1 98.69 23 ARG B O 1
ATOM 2298 N N . ASP B 1 24 ? 12.875 12.211 -8.812 1 98.5 24 ASP B N 1
ATOM 2299 C CA . ASP B 1 24 ? 14.094 12.102 -9.602 1 98.5 24 ASP B CA 1
ATOM 2300 C C . ASP B 1 24 ? 15.125 11.219 -8.906 1 98.5 24 ASP B C 1
ATOM 2302 O O . ASP B 1 24 ? 15.93 10.555 -9.562 1 98.5 24 ASP B O 1
ATOM 2306 N N . ALA B 1 25 ? 15.086 11.219 -7.613 1 98.5 25 ALA B N 1
ATOM 2307 C CA . ALA B 1 25 ? 16.031 10.43 -6.828 1 98.5 25 ALA B CA 1
ATOM 2308 C C . ALA B 1 25 ? 15.477 9.031 -6.547 1 98.5 25 ALA B C 1
ATOM 2310 O O . ALA B 1 25 ? 16.203 8.141 -6.105 1 98.5 25 ALA B O 1
ATOM 2311 N N . PHE B 1 26 ? 14.211 8.789 -6.848 1 98.56 26 PHE B N 1
ATOM 2312 C CA . PHE B 1 26 ? 13.484 7.57 -6.504 1 98.56 26 PHE B CA 1
ATOM 2313 C C . PHE B 1 26 ? 14.055 6.375 -7.254 1 98.56 26 PHE B C 1
ATOM 2315 O O . PHE B 1 26 ? 14.203 6.414 -8.477 1 98.56 26 PHE B O 1
ATOM 2322 N N . ARG B 1 27 ? 14.391 5.258 -6.488 1 97.94 27 ARG B N 1
ATOM 2323 C CA . ARG B 1 27 ? 14.953 4.004 -6.973 1 97.94 27 ARG B CA 1
ATOM 2324 C C . ARG B 1 27 ? 16.328 4.223 -7.594 1 97.94 27 ARG B C 1
ATOM 2326 O O . ARG B 1 27 ? 16.766 3.443 -8.445 1 97.94 27 ARG B O 1
ATOM 2333 N N . GLY B 1 28 ? 16.969 5.379 -7.18 1 97.12 28 GLY B N 1
ATOM 2334 C CA . GLY B 1 28 ? 18.375 5.652 -7.449 1 97.12 28 GLY B CA 1
ATOM 2335 C C . GLY B 1 28 ? 19.234 5.586 -6.207 1 97.12 28 GLY B C 1
ATOM 2336 O O . GLY B 1 28 ? 18.797 5.137 -5.152 1 97.12 28 GLY B O 1
ATOM 2337 N N . PRO B 1 29 ? 20.484 5.949 -6.348 1 96.69 29 PRO B N 1
ATOM 2338 C CA . PRO B 1 29 ? 21.344 5.984 -5.172 1 96.69 29 PRO B CA 1
ATOM 2339 C C . PRO B 1 29 ? 20.906 7.02 -4.137 1 96.69 29 PRO B C 1
ATOM 2341 O O . PRO B 1 29 ? 20.578 8.156 -4.496 1 96.69 29 PRO B O 1
ATOM 2344 N N . LEU B 1 30 ? 20.844 6.629 -2.885 1 97.94 30 LEU B N 1
ATOM 2345 C CA . LEU B 1 30 ? 20.422 7.496 -1.792 1 97.94 30 LEU B CA 1
ATOM 2346 C C . LEU B 1 30 ? 21.438 7.484 -0.66 1 97.94 30 LEU B C 1
ATOM 2348 O O . LEU B 1 30 ? 22.047 6.453 -0.374 1 97.94 30 LEU B O 1
ATOM 2352 N N . THR B 1 31 ? 21.656 8.641 -0.096 1 97.75 31 THR B N 1
ATOM 2353 C CA . THR B 1 31 ? 22.266 8.695 1.228 1 97.75 31 THR B CA 1
ATOM 2354 C C . THR B 1 31 ? 21.203 8.594 2.318 1 97.75 31 THR B C 1
ATOM 2356 O O . THR B 1 31 ? 20.312 9.438 2.406 1 97.75 31 THR B O 1
ATOM 2359 N N . VAL B 1 32 ? 21.281 7.59 3.131 1 97.38 32 VAL B N 1
ATOM 2360 C CA . VAL B 1 32 ? 20.281 7.32 4.152 1 97.38 32 VAL B CA 1
ATOM 2361 C C . VAL B 1 32 ? 20.875 7.531 5.539 1 97.38 32 VAL B C 1
ATOM 2363 O O . VAL B 1 32 ? 21.953 7.02 5.84 1 97.38 32 VAL B O 1
ATOM 2366 N N . GLU B 1 33 ? 20.234 8.336 6.285 1 96.81 33 GLU B N 1
ATOM 2367 C CA . GLU B 1 33 ? 20.594 8.57 7.68 1 96.81 33 GLU B CA 1
ATOM 2368 C C . GLU B 1 33 ? 19.438 8.211 8.617 1 96.81 33 GLU B C 1
ATOM 2370 O O . GLU B 1 33 ? 18.297 8.047 8.172 1 96.81 33 GLU B O 1
ATOM 2375 N N . THR B 1 34 ? 19.797 8.016 9.867 1 96.12 34 THR B N 1
ATOM 2376 C CA . THR B 1 34 ? 18.781 7.723 10.875 1 96.12 34 THR B CA 1
ATOM 2377 C C . THR B 1 34 ? 18.547 8.93 11.781 1 96.12 34 THR B C 1
ATOM 2379 O O . THR B 1 34 ? 19.469 9.719 12.023 1 96.12 34 THR B O 1
ATOM 2382 N N . LYS B 1 35 ? 17.312 9.102 12.18 1 94.5 35 LYS B N 1
ATOM 2383 C CA . LYS B 1 35 ? 16.922 10.141 13.133 1 94.5 35 LYS B CA 1
ATOM 2384 C C . LYS B 1 35 ? 16.828 9.57 14.547 1 94.5 35 LYS B C 1
ATOM 2386 O O . LYS B 1 35 ? 17.828 9.172 15.133 1 94.5 35 LYS B O 1
ATOM 2391 N N . ALA B 1 36 ? 15.625 9.273 15.055 1 88.94 36 ALA B N 1
ATOM 2392 C CA . ALA B 1 36 ? 15.406 8.883 16.453 1 88.94 36 ALA B CA 1
ATOM 2393 C C . ALA B 1 36 ? 15.836 7.438 16.688 1 88.94 36 ALA B C 1
ATOM 2395 O O . ALA B 1 36 ? 16.203 7.066 17.797 1 88.94 36 ALA B O 1
ATOM 2396 N N . ASN B 1 37 ? 15.742 6.555 15.727 1 92.94 37 ASN B N 1
ATOM 2397 C CA . ASN B 1 37 ? 16.078 5.137 15.797 1 92.94 37 ASN B CA 1
ATOM 2398 C C . ASN B 1 37 ? 16.406 4.57 14.414 1 92.94 37 ASN B C 1
ATOM 2400 O O . ASN B 1 37 ? 16.359 5.293 13.414 1 92.94 37 ASN B O 1
ATOM 2404 N N . LYS B 1 38 ? 16.703 3.312 14.297 1 94.06 38 LYS B N 1
ATOM 2405 C CA . LYS B 1 38 ? 17.234 2.711 13.078 1 94.06 38 LYS B CA 1
ATOM 2406 C C . LYS B 1 38 ? 16.172 2.629 11.992 1 94.06 38 LYS B C 1
ATOM 2408 O O . LYS B 1 38 ? 16.469 2.389 10.82 1 94.06 38 LYS B O 1
ATOM 2413 N N . ASN B 1 39 ? 14.883 2.824 12.359 1 95.62 39 ASN B N 1
ATOM 2414 C CA . ASN B 1 39 ? 13.812 2.732 11.375 1 95.62 39 ASN B CA 1
ATOM 2415 C C . ASN B 1 39 ? 13.234 4.105 11.047 1 95.62 39 ASN B C 1
ATOM 2417 O O . ASN B 1 39 ? 12.344 4.223 10.195 1 95.62 39 ASN B O 1
ATOM 2421 N N . ASP B 1 40 ? 13.703 5.145 11.797 1 95.38 40 ASP B N 1
ATOM 2422 C CA . ASP B 1 40 ? 13.383 6.539 11.516 1 95.38 40 ASP B CA 1
ATOM 2423 C C . ASP B 1 40 ? 14.398 7.152 10.555 1 95.38 40 ASP B C 1
ATOM 2425 O O . ASP B 1 40 ? 15.438 7.664 10.984 1 95.38 40 ASP B O 1
ATOM 2429 N N . LEU B 1 41 ? 14.047 7.129 9.242 1 97.25 41 LEU B N 1
ATOM 2430 C CA . LEU B 1 41 ? 15.047 7.387 8.211 1 97.25 41 LEU B CA 1
ATOM 2431 C C . LEU B 1 41 ? 14.867 8.781 7.617 1 97.25 41 LEU B C 1
ATOM 2433 O O . LEU B 1 41 ? 13.758 9.32 7.613 1 97.25 41 LEU B O 1
ATOM 2437 N N . VAL B 1 42 ? 15.93 9.328 7.199 1 97.56 42 VAL B N 1
ATOM 2438 C CA . VAL B 1 42 ? 15.977 10.523 6.359 1 97.56 42 VAL B CA 1
ATOM 2439 C C . VAL B 1 42 ? 17 10.328 5.242 1 97.56 42 VAL B C 1
ATOM 2441 O O . VAL B 1 42 ? 18.016 9.672 5.434 1 97.56 42 VAL B O 1
ATOM 2444 N N . THR B 1 43 ? 16.641 10.789 4.066 1 97.94 43 THR B N 1
ATOM 2445 C CA . THR B 1 43 ? 17.562 10.719 2.943 1 97.94 43 THR B CA 1
ATOM 2446 C C . THR B 1 43 ? 17.922 12.117 2.439 1 97.94 43 THR B C 1
ATOM 2448 O O . THR B 1 43 ? 17.281 13.094 2.826 1 97.94 43 THR B O 1
ATOM 2451 N N . ASN B 1 44 ? 18.875 12.164 1.584 1 97.44 44 ASN B N 1
ATOM 2452 C CA . ASN B 1 44 ? 19.219 13.43 0.935 1 97.44 44 ASN B CA 1
ATOM 2453 C C . ASN B 1 44 ? 18.047 13.992 0.149 1 97.44 44 ASN B C 1
ATOM 2455 O O . ASN B 1 44 ? 17.875 15.211 0.064 1 97.44 44 ASN B O 1
ATOM 2459 N N . ALA B 1 45 ? 17.234 13.102 -0.407 1 98.56 45 ALA B N 1
ATOM 2460 C CA . ALA B 1 45 ? 16.078 13.531 -1.182 1 98.56 45 ALA B CA 1
ATOM 2461 C C . ALA B 1 45 ? 15.086 14.297 -0.307 1 98.56 45 ALA B C 1
ATOM 2463 O O . ALA B 1 45 ? 14.422 15.227 -0.773 1 98.56 45 ALA B O 1
ATOM 2464 N N . ASP B 1 46 ? 14.984 13.906 0.969 1 98.56 46 ASP B N 1
ATOM 2465 C CA . ASP B 1 46 ? 14.094 14.609 1.892 1 98.56 46 ASP B CA 1
ATOM 2466 C C . ASP B 1 46 ? 14.5 16.078 2.025 1 98.56 46 ASP B C 1
ATOM 2468 O O . ASP B 1 46 ? 13.656 16.969 1.904 1 98.56 46 ASP B O 1
ATOM 2472 N N . SER B 1 47 ? 15.727 16.312 2.252 1 96.94 47 SER B N 1
ATOM 2473 C CA . SER B 1 47 ? 16.25 17.656 2.436 1 96.94 47 SER B CA 1
ATOM 2474 C C . SER B 1 47 ? 16.109 18.484 1.159 1 96.94 47 SER B C 1
ATOM 2476 O O . SER B 1 47 ? 15.703 19.641 1.206 1 96.94 47 SER B O 1
ATOM 2478 N N . GLU B 1 48 ? 16.422 17.891 0.058 1 97.88 48 GLU B N 1
ATOM 2479 C CA . GLU B 1 48 ? 16.328 18.594 -1.223 1 97.88 48 GLU B CA 1
ATOM 2480 C C . GLU B 1 48 ? 14.891 18.922 -1.578 1 97.88 48 GLU B C 1
ATOM 2482 O O . GLU B 1 48 ? 14.602 20.031 -2.047 1 97.88 48 GLU B O 1
ATOM 2487 N N . ALA B 1 49 ? 14.008 17.953 -1.339 1 98.75 49 ALA B N 1
ATOM 2488 C CA . ALA B 1 49 ? 12.586 18.188 -1.597 1 98.75 49 ALA B CA 1
ATOM 2489 C C . ALA B 1 49 ? 12.039 19.297 -0.704 1 98.75 49 ALA B C 1
ATOM 2491 O O . ALA B 1 49 ? 11.289 20.156 -1.164 1 98.75 49 ALA B O 1
ATOM 2492 N N . GLN B 1 50 ? 12.469 19.297 0.58 1 98.56 50 GLN B N 1
ATOM 2493 C CA . GLN B 1 50 ? 11.992 20.328 1.502 1 98.56 50 GLN B CA 1
ATOM 2494 C C . GLN B 1 50 ? 12.477 21.719 1.077 1 98.56 50 GLN B C 1
ATOM 2496 O O . GLN B 1 50 ? 11.711 22.672 1.109 1 98.56 50 GLN B O 1
ATOM 2501 N N . ARG B 1 51 ? 13.711 21.812 0.667 1 97.12 51 ARG B N 1
ATOM 2502 C CA . ARG B 1 51 ? 14.25 23.078 0.195 1 97.12 51 ARG B CA 1
ATOM 2503 C C . ARG B 1 51 ? 13.438 23.625 -0.978 1 97.12 51 ARG B C 1
ATOM 2505 O O . ARG B 1 51 ? 13.094 24.797 -1.013 1 97.12 51 ARG B O 1
ATOM 2512 N N . GLN B 1 52 ? 13.109 22.734 -1.871 1 98 52 GLN B N 1
ATOM 2513 C CA . GLN B 1 52 ? 12.336 23.125 -3.043 1 98 52 GLN B CA 1
ATOM 2514 C C . GLN B 1 52 ? 10.945 23.609 -2.646 1 98 52 GLN B C 1
ATOM 2516 O O . GLN B 1 52 ? 10.445 24.609 -3.17 1 98 52 GLN B O 1
ATOM 2521 N N . ILE B 1 53 ? 10.305 22.891 -1.729 1 98.62 53 ILE B N 1
ATOM 2522 C CA . ILE B 1 53 ? 8.969 23.25 -1.264 1 98.62 53 ILE B CA 1
ATOM 2523 C C . ILE B 1 53 ? 9.016 24.625 -0.595 1 98.62 53 ILE B C 1
ATOM 2525 O O . ILE B 1 53 ? 8.227 25.516 -0.933 1 98.62 53 ILE B O 1
ATOM 2529 N N . VAL B 1 54 ? 9.969 24.797 0.303 1 98 54 VAL B N 1
ATOM 2530 C CA . VAL B 1 54 ? 10.086 26.016 1.083 1 98 54 VAL B CA 1
ATOM 2531 C C . VAL B 1 54 ? 10.367 27.203 0.154 1 98 54 VAL B C 1
ATOM 2533 O O . VAL B 1 54 ? 9.758 28.266 0.282 1 98 54 VAL B O 1
ATOM 2536 N N . HIS B 1 55 ? 11.219 27.016 -0.811 1 97.12 55 HIS B N 1
ATOM 2537 C CA . HIS B 1 55 ? 11.547 28.078 -1.76 1 97.12 55 HIS B CA 1
ATOM 2538 C C . HIS B 1 55 ? 10.328 28.469 -2.59 1 97.12 55 HIS B C 1
ATOM 2540 O O . HIS B 1 55 ? 10.086 29.656 -2.818 1 97.12 55 HIS B O 1
ATOM 2546 N N . THR B 1 56 ? 9.594 27.469 -3.002 1 98.12 56 THR B N 1
ATOM 2547 C CA . THR B 1 56 ? 8.398 27.719 -3.799 1 98.12 56 THR B CA 1
ATOM 2548 C C . THR B 1 56 ? 7.398 28.578 -3.02 1 98.12 56 THR B C 1
ATOM 2550 O O . THR B 1 56 ? 6.828 29.516 -3.561 1 98.12 56 THR B O 1
ATOM 2553 N N . ILE B 1 57 ? 7.254 28.312 -1.782 1 97.94 57 ILE B N 1
ATOM 2554 C CA . ILE B 1 57 ? 6.297 29.016 -0.944 1 97.94 57 ILE B CA 1
ATOM 2555 C C . ILE B 1 57 ? 6.84 30.406 -0.601 1 97.94 57 ILE B C 1
ATOM 2557 O O . ILE B 1 57 ? 6.109 31.406 -0.665 1 97.94 57 ILE B O 1
ATOM 2561 N N . ALA B 1 58 ? 8.133 30.516 -0.306 1 96.62 58 ALA B N 1
ATOM 2562 C CA . ALA B 1 58 ? 8.758 31.75 0.145 1 96.62 58 ALA B CA 1
ATOM 2563 C C . ALA B 1 58 ? 8.781 32.781 -0.968 1 96.62 58 ALA B C 1
ATOM 2565 O O . ALA B 1 58 ? 8.836 34 -0.7 1 96.62 58 ALA B O 1
ATOM 2566 N N . ASP B 1 59 ? 8.727 32.344 -2.148 1 96.12 59 ASP B N 1
ATOM 2567 C CA . ASP B 1 59 ? 8.648 33.25 -3.275 1 96.12 59 ASP B CA 1
ATOM 2568 C C . ASP B 1 59 ? 7.391 34.125 -3.199 1 96.12 59 ASP B C 1
ATOM 2570 O O . ASP B 1 59 ? 7.398 35.281 -3.605 1 96.12 59 ASP B O 1
ATOM 2574 N N . ALA B 1 60 ? 6.336 33.562 -2.695 1 95.69 60 ALA B N 1
ATOM 2575 C CA . ALA B 1 60 ? 5.059 34.25 -2.6 1 95.69 60 ALA B CA 1
ATOM 2576 C C . ALA B 1 60 ? 4.848 34.812 -1.198 1 95.69 60 ALA B C 1
ATOM 2578 O O . ALA B 1 60 ? 4.234 35.875 -1.034 1 95.69 60 ALA B O 1
ATOM 2579 N N . PHE B 1 61 ? 5.367 34.094 -0.245 1 96 61 PHE B N 1
ATOM 2580 C CA . PHE B 1 61 ? 5.203 34.469 1.155 1 96 61 PHE B CA 1
ATOM 2581 C C . PHE B 1 61 ? 6.539 34.406 1.891 1 96 61 PHE B C 1
ATOM 2583 O O . PHE B 1 61 ? 6.754 33.5 2.719 1 96 61 PHE B O 1
ATOM 2590 N N . PRO B 1 62 ? 7.387 35.406 1.749 1 95.56 62 PRO B N 1
ATOM 2591 C CA . PRO B 1 62 ? 8.773 35.344 2.221 1 95.56 62 PRO B CA 1
ATOM 2592 C C . PRO B 1 62 ? 8.883 35.406 3.742 1 95.56 62 PRO B C 1
ATOM 2594 O O . PRO B 1 62 ? 9.898 35 4.312 1 95.56 62 PRO B O 1
ATOM 2597 N N . ASP B 1 63 ? 7.84 35.906 4.43 1 95.69 63 ASP B N 1
ATOM 2598 C CA . ASP B 1 63 ? 7.996 36.188 5.855 1 95.69 63 ASP B CA 1
ATOM 2599 C C . ASP B 1 63 ? 7.215 35.156 6.695 1 95.69 63 ASP B C 1
ATOM 2601 O O . ASP B 1 63 ? 7.297 35.188 7.926 1 95.69 63 ASP B O 1
ATOM 2605 N N . GLU B 1 64 ? 6.402 34.281 6.105 1 97.31 64 GLU B N 1
ATOM 2606 C CA . GLU B 1 64 ? 5.539 33.406 6.871 1 97.31 64 GLU B CA 1
ATOM 2607 C C . GLU B 1 64 ? 6.32 32.188 7.406 1 97.31 64 GLU B C 1
ATOM 2609 O O . GLU B 1 64 ? 7.199 31.672 6.723 1 97.31 64 GLU B O 1
ATOM 2614 N N . PRO B 1 65 ? 6.027 31.797 8.625 1 97.62 65 PRO B N 1
ATOM 2615 C CA . PRO B 1 65 ? 6.793 30.734 9.273 1 97.62 65 PRO B CA 1
ATOM 2616 C C . PRO B 1 65 ? 6.469 29.344 8.719 1 97.62 65 PRO B C 1
ATOM 2618 O O . PRO B 1 65 ? 5.426 29.156 8.086 1 97.62 65 PRO B O 1
ATOM 2621 N N . PHE B 1 66 ? 7.41 28.391 9.039 1 98 66 PHE B N 1
ATOM 2622 C CA . PHE B 1 66 ? 7.301 27.016 8.586 1 98 66 PHE B CA 1
ATOM 2623 C C . PHE B 1 66 ? 7.422 26.047 9.766 1 98 66 PHE B C 1
ATOM 2625 O O . PHE B 1 66 ? 8.227 26.25 10.664 1 98 66 PHE B O 1
ATOM 2632 N N . VAL B 1 67 ? 6.594 25.047 9.766 1 97.94 67 VAL B N 1
ATOM 2633 C CA . VAL B 1 67 ? 6.824 23.812 10.508 1 97.94 67 VAL B CA 1
ATOM 2634 C C . VAL B 1 67 ? 7.184 22.688 9.547 1 97.94 67 VAL B C 1
ATOM 2636 O O . VAL B 1 67 ? 6.348 22.25 8.758 1 97.94 67 VAL B O 1
ATOM 2639 N N . CYS B 1 68 ? 8.461 22.25 9.602 1 97.81 68 CYS B N 1
ATOM 2640 C CA . CYS B 1 68 ? 8.945 21.25 8.648 1 97.81 68 CYS B CA 1
ATOM 2641 C C . CYS B 1 68 ? 9.438 20 9.367 1 97.81 68 CYS B C 1
ATOM 2643 O O . CYS B 1 68 ? 9.922 20.078 10.5 1 97.81 68 CYS B O 1
ATOM 2645 N N . GLU B 1 69 ? 9.281 18.891 8.727 1 97.12 69 GLU B N 1
ATOM 2646 C CA . GLU B 1 69 ? 9.766 17.641 9.289 1 97.12 69 GLU B CA 1
ATOM 2647 C C . GLU B 1 69 ? 11.289 17.656 9.453 1 97.12 69 GLU B C 1
ATOM 2649 O O . GLU B 1 69 ? 11.812 17.281 10.5 1 97.12 69 GLU B O 1
ATOM 2654 N N . GLU B 1 70 ? 11.938 18.078 8.305 1 95.44 70 GLU B N 1
ATOM 2655 C CA . GLU B 1 70 ? 13.398 18 8.312 1 95.44 70 GLU B CA 1
ATOM 2656 C C . GLU B 1 70 ? 14.008 19.297 8.828 1 95.44 70 GLU B C 1
ATOM 2658 O O . GLU B 1 70 ? 13.438 20.375 8.641 1 95.44 70 GLU B O 1
ATOM 2663 N N . GLU B 1 71 ? 15.18 19.188 9.438 1 86.5 71 GLU B N 1
ATOM 2664 C CA . GLU B 1 71 ? 15.906 20.375 9.891 1 86.5 71 GLU B CA 1
ATOM 2665 C C . GLU B 1 71 ? 16.562 21.094 8.719 1 86.5 71 GLU B C 1
ATOM 2667 O O . GLU B 1 71 ? 16.953 20.469 7.734 1 86.5 71 GLU B O 1
ATOM 2672 N N . ILE B 1 72 ? 16.281 22.328 8.602 1 70.38 72 ILE B N 1
ATOM 2673 C CA . ILE B 1 72 ? 16.969 23.109 7.582 1 70.38 72 ILE B CA 1
ATOM 2674 C C . ILE B 1 72 ? 18.375 23.453 8.07 1 70.38 72 ILE B C 1
ATOM 2676 O O . ILE B 1 72 ? 18.531 24.047 9.148 1 70.38 72 ILE B O 1
ATOM 2680 N N . ASN B 1 73 ? 19.344 22.672 7.781 1 54.78 73 ASN B N 1
ATOM 2681 C CA . ASN B 1 73 ? 20.703 23.078 8.117 1 54.78 73 ASN B CA 1
ATOM 2682 C C . ASN B 1 73 ? 21.078 24.406 7.484 1 54.78 73 ASN B C 1
ATOM 2684 O O . ASN B 1 73 ? 21.141 24.516 6.258 1 54.78 73 ASN B O 1
ATOM 2688 N N . THR B 1 74 ? 20.547 25.375 7.883 1 41.97 74 THR B N 1
ATOM 2689 C CA . THR B 1 74 ? 21.125 26.609 7.363 1 41.97 74 THR B CA 1
ATOM 2690 C C . THR B 1 74 ? 22.641 26.609 7.586 1 41.97 74 THR B C 1
ATOM 2692 O O . THR B 1 74 ? 23.109 26.547 8.727 1 41.97 74 THR B O 1
ATOM 2695 N N . ARG B 1 75 ? 23.422 25.938 6.82 1 42.78 75 ARG B N 1
ATOM 2696 C CA . ARG B 1 75 ? 24.844 26.281 6.906 1 42.78 75 ARG B CA 1
ATOM 2697 C C . ARG B 1 75 ? 25.047 27.734 7.281 1 42.78 75 ARG B C 1
ATOM 2699 O O . ARG B 1 75 ? 24.5 28.625 6.633 1 42.78 75 ARG B O 1
ATOM 2706 N N . THR B 1 76 ? 24.969 27.953 8.547 1 35.19 76 THR B N 1
ATOM 2707 C CA . THR B 1 76 ? 25.406 29.281 8.969 1 35.19 76 THR B CA 1
ATOM 2708 C C . THR B 1 76 ? 26.594 29.75 8.133 1 35.19 76 THR B C 1
ATOM 2710 O O . THR B 1 76 ? 27.453 28.938 7.758 1 35.19 76 THR B O 1
ATOM 2713 N N . ALA B 1 77 ? 26.453 30.828 7.57 1 37.19 77 ALA B N 1
ATOM 2714 C CA . ALA B 1 77 ? 27.484 31.594 6.871 1 37.19 77 ALA B CA 1
ATOM 2715 C C . ALA B 1 77 ? 28.812 31.516 7.609 1 37.19 77 ALA B C 1
ATOM 2717 O O . ALA B 1 77 ? 29.797 32.125 7.195 1 37.19 77 ALA B O 1
ATOM 2718 N N . THR B 1 78 ? 28.906 30.891 8.773 1 36.72 78 THR B N 1
ATOM 2719 C CA . THR B 1 78 ? 30.219 31.188 9.359 1 36.72 78 THR B CA 1
ATOM 2720 C C . THR B 1 78 ? 31.312 30.391 8.648 1 36.72 78 THR B C 1
ATOM 2722 O O . THR B 1 78 ? 32.469 30.438 9.055 1 36.72 78 THR B O 1
ATOM 2725 N N . ASP B 1 79 ? 30.969 29.25 8.039 1 38.62 79 ASP B N 1
ATOM 2726 C CA . ASP B 1 79 ? 32.219 28.75 7.473 1 38.62 79 ASP B CA 1
ATOM 2727 C C . ASP B 1 79 ? 32.688 29.609 6.297 1 38.62 79 ASP B C 1
ATOM 2729 O O . ASP B 1 79 ? 32.156 29.469 5.188 1 38.62 79 ASP B O 1
ATOM 2733 N N . GLU B 1 80 ? 33.062 30.828 6.539 1 37.22 80 GLU B N 1
ATOM 2734 C CA . GLU B 1 80 ? 33.719 31.922 5.805 1 37.22 80 GLU B CA 1
ATOM 2735 C C . GLU B 1 80 ? 34.781 31.391 4.875 1 37.22 80 GLU B C 1
ATOM 2737 O O . GLU B 1 80 ? 35.344 32.125 4.059 1 37.22 80 GLU B O 1
ATOM 2742 N N . SER B 1 81 ? 35.656 30.359 5.344 1 36.78 81 SER B N 1
ATOM 2743 C CA . SER B 1 81 ? 36.938 30.375 4.652 1 36.78 81 SER B CA 1
ATOM 2744 C C . SER B 1 81 ? 36.781 29.969 3.191 1 36.78 81 SER B C 1
ATOM 2746 O O . SER B 1 81 ? 37.688 30.219 2.375 1 36.78 81 SER B O 1
ATOM 2748 N N . SER B 1 82 ? 36.312 28.672 2.867 1 37 82 SER B N 1
ATOM 2749 C CA . SER B 1 82 ? 36.75 28.234 1.541 1 37 82 SER B CA 1
ATOM 2750 C C . SER B 1 82 ? 36 28.969 0.445 1 37 82 SER B C 1
ATOM 2752 O O . SER B 1 82 ? 34.812 29.281 0.605 1 37 82 SER B O 1
ATOM 2754 N N . ASP B 1 83 ? 36.656 29.625 -0.486 1 37.06 83 ASP B N 1
ATOM 2755 C CA . ASP B 1 83 ? 36.438 30.281 -1.772 1 37.06 83 ASP B CA 1
ATOM 2756 C C . ASP B 1 83 ? 35.406 29.547 -2.604 1 37.06 83 ASP B C 1
ATOM 2758 O O . ASP B 1 83 ? 35.594 29.344 -3.807 1 37.06 83 ASP B O 1
ATOM 2762 N N . THR B 1 84 ? 35.031 28.453 -1.982 1 35.28 84 THR B N 1
ATOM 2763 C CA . THR B 1 84 ? 34.25 27.688 -2.961 1 35.28 84 THR B CA 1
ATOM 2764 C C . THR B 1 84 ? 33.125 28.547 -3.559 1 35.28 84 THR B C 1
ATOM 2766 O O . THR B 1 84 ? 32.688 29.516 -2.941 1 35.28 84 THR B O 1
ATOM 2769 N N . ALA B 1 85 ? 32.531 27.891 -4.586 1 36.84 85 ALA B N 1
ATOM 2770 C CA . ALA B 1 85 ? 31.484 28.359 -5.512 1 36.84 85 ALA B CA 1
ATOM 2771 C C . ALA B 1 85 ? 30.359 29.078 -4.766 1 36.84 85 ALA B C 1
ATOM 2773 O O . ALA B 1 85 ? 30.016 28.703 -3.648 1 36.84 85 ALA B O 1
ATOM 2774 N N . ALA B 1 86 ? 29.891 30.156 -5.188 1 37.5 86 ALA B N 1
ATOM 2775 C CA . ALA B 1 86 ? 28.766 31.016 -4.816 1 37.5 86 ALA B CA 1
ATOM 2776 C C . ALA B 1 86 ? 27.656 30.203 -4.145 1 37.5 86 ALA B C 1
ATOM 2778 O O . ALA B 1 86 ? 27.078 29.297 -4.758 1 37.5 86 ALA B O 1
ATOM 2779 N N . GLU B 1 87 ? 27.859 29.969 -2.869 1 40.69 87 GLU B N 1
ATOM 2780 C CA . GLU B 1 87 ? 26.641 29.391 -2.287 1 40.69 87 GLU B CA 1
ATOM 2781 C C . GLU B 1 87 ? 25.391 30.047 -2.861 1 40.69 87 GLU B C 1
ATOM 2783 O O . GLU B 1 87 ? 25.328 31.266 -2.979 1 40.69 87 GLU B O 1
ATOM 2788 N N . PRO B 1 88 ? 24.641 29.406 -3.717 1 43.72 88 PRO B N 1
ATOM 2789 C CA . PRO B 1 88 ? 23.438 30.047 -4.25 1 43.72 88 PRO B CA 1
ATOM 2790 C C . PRO B 1 88 ? 22.703 30.891 -3.209 1 43.72 88 PRO B C 1
ATOM 2792 O O . PRO B 1 88 ? 22.766 30.594 -2.014 1 43.72 88 PRO B O 1
ATOM 2795 N N . ALA B 1 89 ? 22.484 32.125 -3.451 1 43.12 89 ALA B N 1
ATOM 2796 C CA . ALA B 1 89 ? 21.734 33.125 -2.68 1 43.12 89 ALA B CA 1
ATOM 2797 C C . ALA B 1 89 ? 20.641 32.469 -1.856 1 43.12 89 ALA B C 1
ATOM 2799 O O . ALA B 1 89 ? 19.797 31.734 -2.4 1 43.12 89 ALA B O 1
ATOM 2800 N N . THR B 1 90 ? 20.953 32.125 -0.59 1 54.06 90 THR B N 1
ATOM 2801 C CA . THR B 1 90 ? 19.938 31.594 0.315 1 54.06 90 THR B CA 1
ATOM 2802 C C . THR B 1 90 ? 18.656 32.406 0.248 1 54.06 90 THR B C 1
ATOM 2804 O O . THR B 1 90 ? 18.688 33.625 0.476 1 54.06 90 THR B O 1
ATOM 2807 N N . ARG B 1 91 ? 17.703 32.031 -0.604 1 64.69 91 ARG B N 1
ATOM 2808 C CA . ARG B 1 91 ? 16.406 32.688 -0.695 1 64.69 91 ARG B CA 1
ATOM 2809 C C . ARG B 1 91 ? 15.812 32.938 0.691 1 64.69 91 ARG B C 1
ATOM 2811 O O . ARG B 1 91 ? 15.898 32.062 1.569 1 64.69 91 ARG B O 1
ATOM 2818 N N . GLN B 1 92 ? 15.516 34.188 0.99 1 77.81 92 GLN B N 1
ATOM 2819 C CA . GLN B 1 92 ? 14.891 34.562 2.25 1 77.81 92 GLN B CA 1
ATOM 2820 C C . GLN B 1 92 ? 13.641 33.75 2.518 1 77.81 92 GLN B C 1
ATOM 2822 O O . GLN B 1 92 ? 12.805 33.562 1.627 1 77.81 92 GLN B O 1
ATOM 2827 N N . THR B 1 93 ? 13.562 33 3.582 1 88.38 93 THR B N 1
ATOM 2828 C CA . THR B 1 93 ? 12.367 32.281 4.023 1 88.38 93 THR B CA 1
ATOM 2829 C C . THR B 1 93 ? 11.953 32.75 5.422 1 88.38 93 THR B C 1
ATOM 2831 O O . THR B 1 93 ? 12.75 33.344 6.145 1 88.38 93 THR B O 1
ATOM 2834 N N . GLY B 1 94 ? 10.625 32.688 5.664 1 92.31 94 GLY B N 1
ATOM 2835 C CA . GLY B 1 94 ? 10.219 32.875 7.047 1 92.31 94 GLY B CA 1
ATOM 2836 C C . GLY B 1 94 ? 10.898 31.938 8.016 1 92.31 94 GLY B C 1
ATOM 2837 O O . GLY B 1 94 ? 11.609 31.016 7.605 1 92.31 94 GLY B O 1
ATOM 2838 N N . PRO B 1 95 ? 10.711 32.188 9.305 1 94.94 95 PRO B N 1
ATOM 2839 C CA . PRO B 1 95 ? 11.375 31.375 10.312 1 94.94 95 PRO B CA 1
ATOM 2840 C C . PRO B 1 95 ? 10.836 29.938 10.367 1 94.94 95 PRO B C 1
ATOM 2842 O O . PRO B 1 95 ? 9.656 29.719 10.102 1 94.94 95 PRO B O 1
ATOM 2845 N N . MET B 1 96 ? 11.711 29.047 10.789 1 95.19 96 MET B N 1
ATOM 2846 C CA . MET B 1 96 ? 11.289 27.688 11.148 1 95.19 96 MET B CA 1
ATOM 2847 C C . MET B 1 96 ? 10.859 27.625 12.609 1 95.19 96 MET B C 1
ATOM 2849 O O . MET B 1 96 ? 11.609 28.016 13.5 1 95.19 96 MET B O 1
ATOM 2853 N N . VAL B 1 97 ? 9.648 27.203 12.797 1 96.31 97 VAL B N 1
ATOM 2854 C CA . VAL B 1 97 ? 9.148 27.109 14.164 1 96.31 97 VAL B CA 1
ATOM 2855 C C . VAL B 1 97 ? 8.812 25.656 14.5 1 96.31 97 VAL B C 1
ATOM 2857 O O . VAL B 1 97 ? 8.617 24.844 13.602 1 96.31 97 VAL B O 1
ATOM 2860 N N . GLU B 1 98 ? 8.703 25.328 15.773 1 93.94 98 GLU B N 1
ATOM 2861 C CA . GLU B 1 98 ? 8.57 23.953 16.234 1 93.94 98 GLU B CA 1
ATOM 2862 C C . GLU B 1 98 ? 7.113 23.516 16.219 1 93.94 98 GLU B C 1
ATOM 2864 O O . GLU B 1 98 ? 6.828 22.312 16.062 1 93.94 98 GLU B O 1
ATOM 2869 N N . ARG B 1 99 ? 6.23 24.531 16.406 1 96 99 ARG B N 1
ATOM 2870 C CA . ARG B 1 99 ? 4.805 24.234 16.453 1 96 99 ARG B CA 1
ATOM 2871 C C . ARG B 1 99 ? 4 25.219 15.633 1 96 99 ARG B C 1
ATOM 2873 O O . ARG B 1 99 ? 4.422 26.375 15.445 1 96 99 ARG B O 1
ATOM 2880 N N . VAL B 1 100 ? 2.891 24.719 15.211 1 97.38 100 VAL B N 1
ATOM 2881 C CA . VAL B 1 100 ? 1.986 25.625 14.5 1 97.38 100 VAL B CA 1
ATOM 2882 C C . VAL B 1 100 ? 1.468 26.703 15.453 1 97.38 100 VAL B C 1
ATOM 2884 O O . VAL B 1 100 ? 0.891 26.391 16.5 1 97.38 100 VAL B O 1
ATOM 2887 N N . PRO B 1 101 ? 1.601 27.969 15.086 1 96.31 101 PRO B N 1
ATOM 2888 C CA . PRO B 1 101 ? 1.112 29.016 15.969 1 96.31 101 PRO B CA 1
ATOM 2889 C C . PRO B 1 101 ? -0.412 29.062 16.062 1 96.31 101 PRO B C 1
ATOM 2891 O O . PRO B 1 101 ? -1.099 28.688 15.109 1 96.31 101 PRO B O 1
ATOM 2894 N N . ASP B 1 102 ? -0.874 29.609 17.188 1 95.81 102 ASP B N 1
ATOM 2895 C CA . ASP B 1 102 ? -2.314 29.719 17.391 1 95.81 102 ASP B CA 1
ATOM 2896 C C . ASP B 1 102 ? -2.904 30.859 16.547 1 95.81 102 ASP B C 1
ATOM 2898 O O . ASP B 1 102 ? -4.094 30.844 16.219 1 95.81 102 ASP B O 1
ATOM 2902 N N . THR B 1 103 ? -2.025 31.859 16.312 1 97.31 103 THR B N 1
ATOM 2903 C CA . THR B 1 103 ? -2.463 33.031 15.523 1 97.31 103 THR B CA 1
ATOM 2904 C C . THR B 1 103 ? -1.51 33.281 14.367 1 97.31 103 THR B C 1
ATOM 2906 O O . THR B 1 103 ? -0.317 32.969 14.453 1 97.31 103 THR B O 1
ATOM 2909 N N . GLY B 1 104 ? -2.076 33.812 13.25 1 97 104 GLY B N 1
ATOM 2910 C CA . GLY B 1 104 ? -1.252 34.125 12.094 1 97 104 GLY B CA 1
ATOM 2911 C C . GLY B 1 104 ? -1.079 32.938 11.148 1 97 104 GLY B C 1
ATOM 2912 O O . GLY B 1 104 ? -1.698 31.906 11.336 1 97 104 GLY B O 1
ATOM 2913 N N . PRO B 1 105 ? -0.318 33.188 10.07 1 97.44 105 PRO B N 1
ATOM 2914 C CA . PRO B 1 105 ? -0.111 32.125 9.062 1 97.44 105 PRO B CA 1
ATOM 2915 C C . PRO B 1 105 ? 1.053 31.203 9.406 1 97.44 105 PRO B C 1
ATOM 2917 O O . PRO B 1 105 ? 1.942 31.578 10.172 1 97.44 105 PRO B O 1
ATOM 2920 N N . CYS B 1 106 ? 0.966 29.984 8.898 1 98.06 106 CYS B N 1
ATOM 2921 C CA . CYS B 1 106 ? 2.039 29 9 1 98.06 106 CYS B CA 1
ATOM 2922 C C . CYS B 1 106 ? 1.938 27.969 7.898 1 98.06 106 CYS B C 1
ATOM 2924 O O . CYS B 1 106 ? 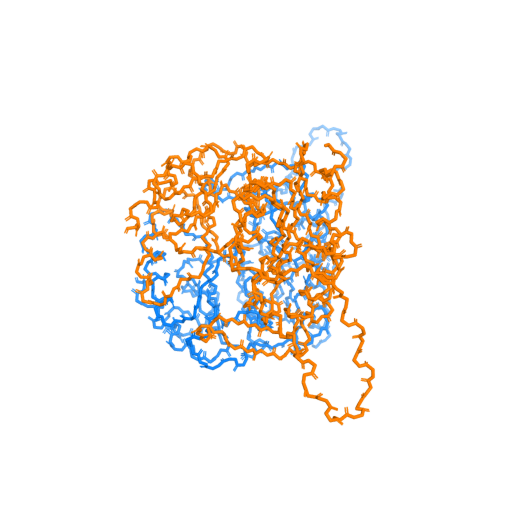0.837 27.578 7.508 1 98.06 106 CYS B O 1
ATOM 2926 N N . TRP B 1 107 ? 3.066 27.547 7.406 1 98.56 107 TRP B N 1
ATOM 2927 C CA . TRP B 1 107 ? 3.131 26.453 6.441 1 98.56 107 TRP B CA 1
ATOM 2928 C C . TRP B 1 107 ? 3.684 25.188 7.086 1 98.56 107 TRP B C 1
ATOM 2930 O O . TRP B 1 107 ? 4.68 25.234 7.809 1 98.56 107 TRP B O 1
ATOM 2940 N N . VAL B 1 108 ? 3 24.078 6.863 1 98.75 108 VAL B N 1
ATOM 2941 C CA . VAL B 1 108 ? 3.412 22.797 7.406 1 98.75 108 VAL B CA 1
ATOM 2942 C C . VAL B 1 108 ? 3.865 21.875 6.27 1 98.75 108 VAL B C 1
ATOM 2944 O O . VAL B 1 108 ? 3.133 21.672 5.301 1 98.75 108 VAL B O 1
ATOM 2947 N N . VAL B 1 109 ? 5.117 21.266 6.43 1 98.75 109 VAL B N 1
ATOM 2948 C CA . VAL B 1 109 ? 5.734 20.609 5.281 1 98.75 109 VAL B CA 1
ATOM 2949 C C . VAL B 1 109 ? 6.266 19.234 5.699 1 98.75 109 VAL B C 1
ATOM 2951 O O . VAL B 1 109 ? 7.023 19.125 6.664 1 98.75 109 VAL B O 1
ATOM 2954 N N . ASP B 1 110 ? 5.816 18.234 5.039 1 98.81 110 ASP B N 1
ATOM 2955 C CA . ASP B 1 110 ? 6.441 16.906 5.008 1 98.81 110 ASP B CA 1
ATOM 2956 C C . ASP B 1 110 ? 6.977 16.594 3.613 1 98.81 110 ASP B C 1
ATOM 2958 O O . ASP B 1 110 ? 6.207 16.25 2.709 1 98.81 110 ASP B O 1
ATOM 2962 N N . PRO B 1 111 ? 8.266 16.703 3.408 1 98.81 111 PRO B N 1
ATOM 2963 C CA . PRO B 1 111 ? 8.789 16.531 2.049 1 98.81 111 PRO B CA 1
ATOM 2964 C C . PRO B 1 111 ? 8.609 15.117 1.524 1 98.81 111 PRO B C 1
ATOM 2966 O O . PRO B 1 111 ? 8.281 14.922 0.352 1 98.81 111 PRO B O 1
ATOM 2969 N N . ILE B 1 112 ? 8.875 14.109 2.373 1 98.88 112 ILE B N 1
ATOM 2970 C CA . ILE B 1 112 ? 8.633 12.711 2.039 1 98.88 112 ILE B CA 1
ATOM 2971 C C . ILE B 1 112 ? 7.977 12.008 3.219 1 98.88 112 ILE B C 1
ATOM 2973 O O . ILE B 1 112 ? 8.656 11.547 4.137 1 98.88 112 ILE B O 1
ATOM 2977 N N . ASP B 1 113 ? 6.664 11.953 3.236 1 98.62 113 ASP B N 1
ATOM 2978 C CA . ASP B 1 113 ? 5.941 11.062 4.141 1 98.62 113 ASP B CA 1
ATOM 2979 C C . ASP B 1 113 ? 6.039 9.609 3.678 1 98.62 113 ASP B C 1
ATOM 2981 O O . ASP B 1 113 ? 5.551 9.258 2.602 1 98.62 113 ASP B O 1
ATOM 2985 N N . GLY B 1 114 ? 6.637 8.766 4.5 1 98.44 114 GLY B N 1
ATOM 2986 C CA . GLY B 1 114 ? 6.949 7.406 4.078 1 98.44 114 GLY B CA 1
ATOM 2987 C C . GLY B 1 114 ? 8.375 7.246 3.582 1 98.44 114 GLY B C 1
ATOM 2988 O O . GLY B 1 114 ? 8.609 6.574 2.576 1 98.44 114 GLY B O 1
ATOM 2989 N N . THR B 1 115 ? 9.352 7.891 4.293 1 98.62 115 THR B N 1
ATOM 2990 C CA . THR B 1 115 ? 10.758 7.824 3.908 1 98.62 115 THR B CA 1
ATOM 2991 C C . THR B 1 115 ? 11.25 6.383 3.895 1 98.62 115 THR B C 1
ATOM 2993 O O . THR B 1 115 ? 12.07 6.008 3.057 1 98.62 115 THR B O 1
ATOM 2996 N N . ALA B 1 116 ? 10.742 5.527 4.789 1 98.38 116 ALA B N 1
ATOM 2997 C CA . ALA B 1 116 ? 11.125 4.121 4.809 1 98.38 116 ALA B CA 1
ATOM 2998 C C . ALA B 1 116 ? 10.727 3.426 3.51 1 98.38 116 ALA B C 1
ATOM 3000 O O . ALA B 1 116 ? 11.5 2.645 2.953 1 98.38 116 ALA B O 1
ATOM 3001 N N . ASN B 1 117 ? 9.516 3.664 3.037 1 98.75 117 ASN B N 1
ATOM 3002 C CA . ASN B 1 117 ? 9.094 3.148 1.739 1 98.75 117 ASN B CA 1
ATOM 3003 C C . ASN B 1 117 ? 9.961 3.691 0.609 1 98.75 117 ASN B C 1
ATOM 3005 O O . ASN B 1 117 ? 10.414 2.934 -0.249 1 98.75 117 ASN B O 1
ATOM 3009 N N . PHE B 1 118 ? 10.195 4.996 0.652 1 98.88 118 PHE B N 1
ATOM 3010 C CA . PHE B 1 118 ? 10.984 5.688 -0.357 1 98.88 118 PHE B CA 1
ATOM 3011 C C . PHE B 1 118 ? 12.375 5.07 -0.471 1 98.88 118 PHE B C 1
ATOM 3013 O O . PHE B 1 118 ? 12.836 4.762 -1.573 1 98.88 118 PHE B O 1
ATOM 3020 N N . ALA B 1 119 ? 12.992 4.895 0.641 1 98.56 119 ALA B N 1
ATOM 3021 C CA . ALA B 1 119 ? 14.352 4.375 0.706 1 98.56 119 ALA B CA 1
ATOM 3022 C C . ALA B 1 119 ? 14.422 2.945 0.175 1 98.56 119 ALA B C 1
ATOM 3024 O O . ALA B 1 119 ? 15.484 2.475 -0.227 1 98.56 119 ALA B O 1
ATOM 3025 N N . ARG B 1 120 ? 13.227 2.25 0.126 1 98 120 ARG B N 1
ATOM 3026 C CA . ARG B 1 120 ? 13.141 0.868 -0.334 1 98 120 ARG B CA 1
ATOM 3027 C C . ARG B 1 120 ? 12.727 0.805 -1.802 1 98 120 ARG B C 1
ATOM 3029 O O . ARG B 1 120 ? 12.656 -0.279 -2.385 1 98 120 ARG B O 1
ATOM 3036 N N . GLY B 1 121 ? 12.398 1.935 -2.348 1 98.31 121 GLY B N 1
ATOM 3037 C CA . GLY B 1 121 ? 11.938 1.971 -3.727 1 98.31 121 GLY B CA 1
ATOM 3038 C C . GLY B 1 121 ? 10.469 1.628 -3.871 1 98.31 121 GLY B C 1
ATOM 3039 O O . GLY B 1 121 ? 10 1.305 -4.965 1 98.31 121 GLY B O 1
ATOM 3040 N N . ASN B 1 122 ? 9.781 1.574 -2.744 1 98.69 122 ASN B N 1
ATOM 3041 C CA . ASN B 1 122 ? 8.344 1.329 -2.771 1 98.69 122 ASN B CA 1
ATOM 3042 C C . ASN B 1 122 ? 7.57 2.574 -3.201 1 98.69 122 ASN B C 1
ATOM 3044 O O . ASN B 1 122 ? 7.887 3.686 -2.773 1 98.69 122 ASN B O 1
ATOM 3048 N N . VAL B 1 123 ? 6.531 2.447 -3.932 1 98.56 123 VAL B N 1
ATOM 3049 C CA . VAL B 1 123 ? 5.898 3.531 -4.672 1 98.56 123 VAL B CA 1
ATOM 3050 C C . VAL B 1 123 ? 5.016 4.352 -3.734 1 98.56 123 VAL B C 1
ATOM 3052 O O . VAL B 1 123 ? 4.57 5.445 -4.09 1 98.56 123 VAL B O 1
ATOM 3055 N N . LEU B 1 124 ? 4.734 3.873 -2.51 1 98.81 124 LEU B N 1
ATOM 3056 C CA . LEU B 1 124 ? 3.811 4.574 -1.626 1 98.81 124 LEU B CA 1
ATOM 3057 C C . LEU B 1 124 ? 4.559 5.531 -0.704 1 98.81 124 LEU B C 1
ATOM 3059 O O . LEU B 1 124 ? 5.016 5.133 0.372 1 98.81 124 LEU B O 1
ATOM 3063 N N . TRP B 1 125 ? 4.695 6.73 -1.144 1 98.75 125 TRP B N 1
ATOM 3064 C CA . TRP B 1 125 ? 5.219 7.879 -0.407 1 98.75 125 TRP B CA 1
ATOM 3065 C C . TRP B 1 125 ? 4.629 9.18 -0.935 1 98.75 125 TRP B C 1
ATOM 3067 O O . TRP B 1 125 ? 4.094 9.219 -2.047 1 98.75 125 TRP B O 1
ATOM 3077 N N . ALA B 1 126 ? 4.676 10.195 -0.065 1 98.88 126 ALA B N 1
ATOM 3078 C CA . ALA B 1 126 ? 3.959 11.414 -0.434 1 98.88 126 ALA B CA 1
ATOM 3079 C C . ALA B 1 126 ? 4.754 12.656 -0.04 1 98.88 126 ALA B C 1
ATOM 3081 O O . ALA B 1 126 ? 5.547 12.625 0.904 1 98.88 126 ALA B O 1
ATOM 3082 N N . SER B 1 127 ? 4.605 13.742 -0.809 1 98.94 127 SER B N 1
ATOM 3083 C CA . SER B 1 127 ? 4.949 15.102 -0.407 1 98.94 127 SER B CA 1
ATOM 3084 C C . SER B 1 127 ? 3.711 15.883 0.025 1 98.94 127 SER B C 1
ATOM 3086 O O . SER B 1 127 ? 2.734 15.969 -0.722 1 98.94 127 SER B O 1
ATOM 3088 N N . SER B 1 128 ? 3.74 16.422 1.241 1 98.94 128 SER B N 1
ATOM 3089 C CA . SER B 1 128 ? 2.545 17.031 1.806 1 98.94 128 SER B CA 1
ATOM 3090 C C . SER B 1 128 ? 2.824 18.469 2.26 1 98.94 128 SER B C 1
ATOM 3092 O O . SER B 1 128 ? 3.855 18.734 2.879 1 98.94 128 SER B O 1
ATOM 3094 N N . VAL B 1 129 ? 1.93 19.391 1.909 1 98.88 129 VAL B N 1
ATOM 3095 C CA . VAL B 1 129 ? 2.004 20.797 2.287 1 98.88 129 VAL B CA 1
ATOM 3096 C C . VAL B 1 129 ? 0.636 21.281 2.766 1 98.88 129 VAL B C 1
ATOM 3098 O O . VAL B 1 129 ? -0.384 21 2.131 1 98.88 129 VAL B O 1
ATOM 3101 N N . ALA B 1 130 ? 0.647 22 3.879 1 98.75 130 ALA B N 1
ATOM 3102 C CA . ALA B 1 130 ? -0.579 22.625 4.375 1 98.75 130 ALA B CA 1
ATOM 3103 C C . ALA B 1 130 ? -0.354 24.094 4.707 1 98.75 130 ALA B C 1
ATOM 3105 O O . ALA B 1 130 ? 0.724 24.469 5.172 1 98.75 130 ALA B O 1
ATOM 3106 N N . SER B 1 131 ? -1.338 24.891 4.422 1 98.5 131 SER B N 1
ATOM 3107 C CA . SER B 1 131 ? -1.409 26.281 4.879 1 98.5 131 SER B CA 1
ATOM 3108 C C . SER B 1 131 ? -2.395 26.422 6.035 1 98.5 131 SER B C 1
ATOM 3110 O O . SER B 1 131 ? -3.568 26.078 5.906 1 98.5 131 SER B O 1
ATOM 3112 N N . VAL B 1 132 ? -1.841 26.922 7.141 1 97.5 132 VAL B N 1
ATOM 3113 C CA . VAL B 1 132 ? -2.646 27.125 8.344 1 97.5 132 VAL B CA 1
ATOM 3114 C C . VAL B 1 132 ? -2.74 28.609 8.656 1 97.5 132 VAL B C 1
ATOM 3116 O O . VAL B 1 132 ? -1.745 29.344 8.57 1 97.5 132 VAL B O 1
ATOM 3119 N N . VAL B 1 133 ? -3.945 29.094 8.953 1 96.88 133 VAL B N 1
ATOM 3120 C CA . VAL B 1 133 ? -4.188 30.469 9.383 1 96.88 133 VAL B CA 1
ATOM 3121 C C . VAL B 1 133 ? -5.023 30.469 10.656 1 96.88 133 VAL B C 1
ATOM 3123 O O . VAL B 1 133 ? -6.129 29.922 10.68 1 96.88 133 VAL B O 1
ATOM 3126 N N . ASP B 1 134 ? -4.434 31.125 11.727 1 96.56 134 ASP B N 1
ATOM 3127 C CA . ASP B 1 134 ? -5.098 31.219 13.023 1 96.56 134 ASP B CA 1
ATOM 3128 C C . ASP B 1 134 ? -5.543 29.844 13.523 1 96.56 134 ASP B C 1
ATOM 3130 O O . ASP B 1 134 ? -6.684 29.688 13.961 1 96.56 134 ASP B O 1
ATOM 3134 N N . GLY B 1 135 ? -4.703 28.859 13.227 1 93.81 135 GLY B N 1
ATOM 3135 C CA . GLY B 1 135 ? -4.902 27.531 13.758 1 93.81 135 GLY B CA 1
ATOM 3136 C C . GLY B 1 135 ? -5.777 26.656 12.883 1 93.81 135 GLY B C 1
ATOM 3137 O O . GLY B 1 135 ? -5.988 25.469 13.188 1 93.81 135 GLY B O 1
ATOM 3138 N N . GLU B 1 136 ? -6.242 27.219 11.758 1 94.69 136 GLU B N 1
ATOM 3139 C CA . GLU B 1 136 ? -7.125 26.484 10.867 1 94.69 136 GLU B CA 1
ATOM 3140 C C . GLU B 1 136 ? -6.445 26.188 9.531 1 94.69 136 GLU B C 1
ATOM 3142 O O . GLU B 1 136 ? -5.824 27.078 8.938 1 94.69 136 GLU B O 1
ATOM 3147 N N . THR B 1 137 ? -6.586 24.953 9.094 1 96.75 137 THR B N 1
ATOM 3148 C CA . THR B 1 137 ? -6.059 24.625 7.777 1 96.75 137 THR B CA 1
ATOM 3149 C C . THR B 1 137 ? -6.926 25.234 6.68 1 96.75 137 THR B C 1
ATOM 3151 O O . THR B 1 137 ? -8.117 24.938 6.586 1 96.75 137 THR B O 1
ATOM 3154 N N . VAL B 1 138 ? -6.324 26.047 5.828 1 96.75 138 VAL B N 1
ATOM 3155 C CA . VAL B 1 138 ? -7.117 26.734 4.82 1 96.75 138 VAL B CA 1
ATOM 3156 C C . VAL B 1 138 ? -6.863 26.125 3.445 1 96.75 138 VAL B C 1
ATOM 3158 O O . VAL B 1 138 ? -7.656 26.312 2.52 1 96.75 138 VAL B O 1
ATOM 3161 N N . ALA B 1 139 ? -5.711 25.391 3.301 1 98.06 139 ALA B N 1
ATOM 3162 C CA . ALA B 1 139 ? -5.355 24.688 2.074 1 98.06 139 ALA B CA 1
ATOM 3163 C C . ALA B 1 139 ? -4.328 23.594 2.352 1 98.06 139 ALA B C 1
ATOM 3165 O O . ALA B 1 139 ? -3.516 23.719 3.271 1 98.06 139 ALA B O 1
ATOM 3166 N N . ALA B 1 140 ? -4.402 22.578 1.532 1 98.69 140 ALA B N 1
ATOM 3167 C CA . ALA B 1 140 ? -3.404 21.516 1.648 1 98.69 140 ALA B CA 1
ATOM 3168 C C . ALA B 1 140 ? -3.307 20.703 0.356 1 98.69 140 ALA B C 1
ATOM 3170 O O . ALA B 1 140 ? -4.23 20.719 -0.46 1 98.69 140 ALA B O 1
ATOM 3171 N N . ALA B 1 141 ? -2.152 20.078 0.176 1 98.81 141 ALA B N 1
ATOM 3172 C CA . ALA B 1 141 ? -1.913 19.156 -0.923 1 98.81 141 ALA B CA 1
ATOM 3173 C C . ALA B 1 141 ? -1.051 17.984 -0.469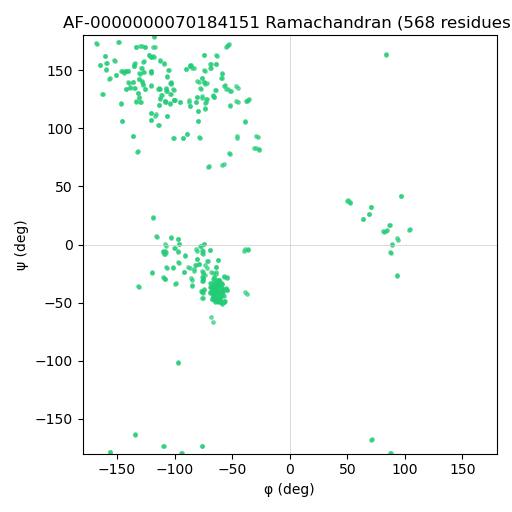 1 98.81 141 ALA B C 1
ATOM 3175 O O . ALA B 1 141 ? -0.102 18.156 0.298 1 98.81 141 ALA B O 1
ATOM 3176 N N . THR B 1 142 ? -1.468 16.859 -0.833 1 98.94 142 THR B N 1
ATOM 3177 C CA . THR B 1 142 ? -0.685 15.633 -0.702 1 98.94 142 THR B CA 1
ATOM 3178 C C . THR B 1 142 ? -0.458 14.984 -2.066 1 98.94 142 THR B C 1
ATOM 3180 O O . THR B 1 142 ? -1.409 14.555 -2.723 1 98.94 142 THR B O 1
ATOM 3183 N N . TYR B 1 143 ? 0.794 14.984 -2.482 1 98.94 143 TYR B N 1
ATOM 3184 C CA . TYR B 1 143 ? 1.177 14.484 -3.797 1 98.94 143 TYR B CA 1
ATOM 3185 C C . TYR B 1 143 ? 1.923 13.156 -3.68 1 98.94 143 TYR B C 1
ATOM 3187 O O . TYR B 1 143 ? 2.861 13.039 -2.889 1 98.94 143 TYR B O 1
ATOM 3195 N N . LEU B 1 144 ? 1.423 12.086 -4.348 1 98.88 144 LEU B N 1
ATOM 3196 C CA . LEU B 1 144 ? 2.105 10.805 -4.477 1 98.88 144 LEU B CA 1
ATOM 3197 C C . LEU B 1 144 ? 2.77 10.68 -5.844 1 98.88 144 LEU B C 1
ATOM 3199 O O . LEU B 1 144 ? 2.18 10.133 -6.777 1 98.88 144 LEU B O 1
ATOM 3203 N N . PRO B 1 145 ? 4.031 11.086 -5.938 1 98.5 145 PRO B N 1
ATOM 3204 C CA . PRO B 1 145 ? 4.66 11.234 -7.25 1 98.5 145 PRO B CA 1
ATOM 3205 C C . PRO B 1 145 ? 4.762 9.914 -8.016 1 98.5 145 PRO B C 1
ATOM 3207 O O . PRO B 1 145 ? 4.566 9.883 -9.227 1 98.5 145 PRO B O 1
ATOM 3210 N N . ALA B 1 146 ? 5 8.836 -7.336 1 97.88 146 ALA B N 1
ATOM 3211 C CA . ALA B 1 146 ? 5.273 7.57 -8.008 1 97.88 146 ALA B CA 1
ATOM 3212 C C . ALA B 1 146 ? 3.992 6.957 -8.562 1 97.88 146 ALA B C 1
ATOM 3214 O O . ALA B 1 146 ? 4.039 6.117 -9.461 1 97.88 146 ALA B O 1
ATOM 3215 N N . VAL B 1 147 ? 2.814 7.34 -7.984 1 96.94 147 VAL B N 1
ATOM 3216 C CA . VAL B 1 147 ? 1.57 6.789 -8.516 1 96.94 147 VAL B CA 1
ATOM 3217 C C . VAL B 1 147 ? 0.784 7.887 -9.227 1 96.94 147 VAL B C 1
ATOM 3219 O O . VAL B 1 147 ? -0.307 7.641 -9.75 1 96.94 147 VAL B O 1
ATOM 3222 N N . GLN B 1 148 ? 1.25 9.109 -9.156 1 96.19 148 GLN B N 1
ATOM 3223 C CA . GLN B 1 148 ? 0.792 10.266 -9.922 1 96.19 148 GLN B CA 1
ATOM 3224 C C . GLN B 1 148 ? -0.593 10.711 -9.469 1 96.19 148 GLN B C 1
ATOM 3226 O O . GLN B 1 148 ? -1.419 11.125 -10.281 1 96.19 148 GLN B O 1
ATOM 3231 N N . ASP B 1 149 ? -0.914 10.547 -8.234 1 98.56 149 ASP B N 1
ATOM 3232 C CA . ASP B 1 149 ? -2.117 11.094 -7.617 1 98.56 149 ASP B CA 1
ATOM 3233 C C . ASP B 1 149 ? -1.79 12.32 -6.77 1 98.56 149 ASP B C 1
ATOM 3235 O O . ASP B 1 149 ? -0.768 12.352 -6.082 1 98.56 149 ASP B O 1
ATOM 3239 N N . ILE B 1 150 ? -2.619 13.297 -6.848 1 98.75 150 ILE B N 1
ATOM 3240 C CA . ILE B 1 150 ? -2.514 14.438 -5.941 1 98.75 150 ILE B CA 1
ATOM 3241 C C . ILE B 1 150 ? -3.883 14.742 -5.34 1 98.75 150 ILE B C 1
ATOM 3243 O O . ILE B 1 150 ? -4.883 14.805 -6.059 1 98.75 150 ILE B O 1
ATOM 3247 N N . TYR B 1 151 ? -3.893 14.875 -4.07 1 98.88 151 TYR B N 1
ATOM 3248 C CA . TYR B 1 151 ? -5.062 15.281 -3.301 1 98.88 151 TYR B CA 1
ATOM 3249 C C . TYR B 1 151 ? -4.945 16.734 -2.867 1 98.88 151 TYR B C 1
ATOM 3251 O O . TYR B 1 151 ? -3.918 17.156 -2.328 1 98.88 151 TYR B O 1
ATOM 3259 N N . THR B 1 152 ? -5.969 17.484 -3.135 1 98.44 152 THR B N 1
ATOM 3260 C CA . THR B 1 152 ? -5.957 18.891 -2.758 1 98.44 152 THR B CA 1
ATOM 3261 C C . THR B 1 152 ? -7.238 19.266 -2.02 1 98.44 152 THR B C 1
ATOM 3263 O O . THR B 1 152 ? -8.297 18.672 -2.256 1 98.44 152 THR B O 1
ATOM 3266 N N . VAL B 1 153 ? -7.055 20.172 -1.131 1 97.94 153 VAL B N 1
ATOM 3267 C CA . VAL B 1 153 ? -8.227 20.719 -0.453 1 97.94 153 VAL B CA 1
ATOM 3268 C C . VAL B 1 153 ? -8.062 22.234 -0.299 1 97.94 153 VAL B C 1
ATOM 3270 O O . VAL B 1 153 ? -6.965 22.719 -0.035 1 97.94 153 VAL B O 1
ATOM 3273 N N . GLY B 1 154 ? -9.062 22.984 -0.575 1 94.44 154 GLY B N 1
ATOM 3274 C CA . GLY B 1 154 ? -9.227 24.422 -0.358 1 94.44 154 GLY B CA 1
ATOM 3275 C C . GLY B 1 154 ? -10.578 24.781 0.236 1 94.44 154 GLY B C 1
ATOM 3276 O O . GLY B 1 154 ? -11.227 23.938 0.862 1 94.44 154 GLY B O 1
ATOM 3277 N N . PRO B 1 155 ? -10.945 26.016 0.166 1 87.62 155 PRO B N 1
ATOM 3278 C CA . PRO B 1 155 ? -12.188 26.453 0.799 1 87.62 155 PRO B CA 1
ATOM 3279 C C . PRO B 1 155 ? -13.43 25.812 0.189 1 87.62 155 PRO B C 1
ATOM 3281 O O . PRO B 1 155 ? -14.438 25.625 0.877 1 87.62 155 PRO B O 1
ATOM 3284 N N . GLU B 1 156 ? -13.297 25.391 -1.05 1 82.62 156 GLU B N 1
ATOM 3285 C CA . GLU B 1 156 ? -14.531 24.984 -1.723 1 82.62 156 GLU B CA 1
ATOM 3286 C C . GLU B 1 156 ? -14.562 23.469 -1.933 1 82.62 156 GLU B C 1
ATOM 3288 O O . GLU B 1 156 ? -15.641 22.875 -2.062 1 82.62 156 GLU B O 1
ATOM 3293 N N . SER B 1 157 ? -13.469 22.891 -2.045 1 85.19 157 SER B N 1
ATOM 3294 C CA . SER B 1 157 ? -13.586 21.5 -2.418 1 85.19 157 SER B CA 1
ATOM 3295 C C . SER B 1 157 ? -12.281 20.75 -2.172 1 85.19 157 SER B C 1
ATOM 3297 O O . SER B 1 157 ? -11.227 21.359 -2.002 1 85.19 157 SER B O 1
ATOM 3299 N N . ALA B 1 158 ? -12.43 19.516 -1.975 1 96.56 158 ALA B N 1
ATOM 3300 C CA . ALA B 1 158 ? -11.344 18.547 -2.014 1 96.56 158 ALA B CA 1
ATOM 3301 C C . ALA B 1 158 ? -11.375 17.75 -3.314 1 96.56 158 ALA B C 1
ATOM 3303 O O . ALA B 1 158 ? -12.445 17.438 -3.842 1 96.56 158 ALA B O 1
ATOM 3304 N N . ALA B 1 159 ? -10.195 17.531 -3.863 1 98 159 ALA B N 1
ATOM 3305 C CA . ALA B 1 159 ? -10.133 16.875 -5.168 1 98 159 ALA B CA 1
ATOM 3306 C C . ALA B 1 159 ? -8.945 15.93 -5.25 1 98 159 ALA B C 1
ATOM 3308 O O . ALA B 1 159 ? -7.941 16.125 -4.551 1 98 159 ALA B O 1
ATOM 3309 N N . ARG B 1 160 ? -9.117 14.914 -6.008 1 98.19 160 ARG B N 1
ATOM 3310 C CA . ARG B 1 160 ? -8.008 14.109 -6.508 1 98.19 160 ARG B CA 1
ATOM 3311 C C . ARG B 1 160 ? -7.797 14.344 -8 1 98.19 160 ARG B C 1
ATOM 3313 O O . ARG B 1 160 ? -8.703 14.133 -8.805 1 98.19 160 ARG B O 1
ATOM 3320 N N . ASN B 1 161 ? -6.648 14.75 -8.328 1 97.69 161 ASN B N 1
ATOM 3321 C CA . ASN B 1 161 ? -6.332 15.016 -9.727 1 97.69 161 ASN B CA 1
ATOM 3322 C C . ASN B 1 161 ? -7.383 15.914 -10.375 1 97.69 161 ASN B C 1
ATOM 3324 O O . ASN B 1 161 ? -7.812 15.664 -11.5 1 97.69 161 ASN B O 1
ATOM 3328 N N . GLY B 1 162 ? -7.855 16.844 -9.641 1 95.88 162 GLY B N 1
ATOM 3329 C CA . GLY B 1 162 ? -8.781 17.828 -10.164 1 95.88 162 GLY B CA 1
ATOM 3330 C C . GLY B 1 162 ? -10.227 17.391 -10.094 1 95.88 162 GLY B C 1
ATOM 3331 O O . GLY B 1 162 ? -11.133 18.203 -10.336 1 95.88 162 GLY B O 1
ATOM 3332 N N . GLN B 1 163 ? -10.484 16.172 -9.719 1 96.38 163 GLN B N 1
ATOM 3333 C CA . GLN B 1 163 ? -11.844 15.664 -9.602 1 96.38 163 GLN B CA 1
ATOM 3334 C C . GLN B 1 163 ? -12.297 15.641 -8.141 1 96.38 163 GLN B C 1
ATOM 3336 O O . GLN B 1 163 ? -11.57 15.156 -7.27 1 96.38 163 GLN B O 1
ATOM 3341 N N . ARG B 1 164 ? -13.508 16.125 -7.922 1 96.56 164 ARG B N 1
ATOM 3342 C CA . ARG B 1 164 ? -14.039 16.172 -6.562 1 96.56 164 ARG B CA 1
ATOM 3343 C C . ARG B 1 164 ? -13.992 14.781 -5.922 1 96.56 164 ARG B C 1
ATOM 3345 O O . ARG B 1 164 ? -14.289 13.781 -6.574 1 96.56 164 ARG B O 1
ATOM 3352 N N . LEU B 1 165 ? -13.531 14.781 -4.73 1 96.38 165 LEU B N 1
ATOM 3353 C CA . LEU B 1 165 ? -13.484 13.5 -4.035 1 96.38 165 LEU B CA 1
ATOM 3354 C C . LEU B 1 165 ? -14.469 13.477 -2.873 1 96.38 165 LEU B C 1
ATOM 3356 O O . LEU B 1 165 ? -14.953 14.523 -2.436 1 96.38 165 LEU B O 1
ATOM 3360 N N . ALA B 1 166 ? -14.844 12.273 -2.457 1 98 166 ALA B N 1
ATOM 3361 C CA . ALA B 1 166 ? -15.703 12.008 -1.302 1 98 166 ALA B CA 1
ATOM 3362 C C . ALA B 1 166 ? -15.297 10.711 -0.613 1 98 166 ALA B C 1
ATOM 3364 O O . ALA B 1 166 ? -14.781 9.789 -1.256 1 98 166 ALA B O 1
ATOM 3365 N N . VAL B 1 167 ? -15.523 10.719 0.634 1 98.62 167 VAL B N 1
ATOM 3366 C CA . VAL B 1 167 ? -15.281 9.477 1.371 1 98.62 167 VAL B CA 1
ATOM 3367 C C . VAL B 1 167 ? -16.234 8.391 0.879 1 98.62 167 VAL B C 1
ATOM 3369 O O . VAL B 1 167 ? -17.219 8.688 0.207 1 98.62 167 VAL B O 1
ATOM 3372 N N . SER B 1 168 ? -15.906 7.152 1.191 1 98.69 168 SER B N 1
ATOM 3373 C CA . SER B 1 168 ? -16.719 5.988 0.838 1 98.69 168 SER B CA 1
ATOM 3374 C C . SER B 1 168 ? -18.109 6.094 1.428 1 98.69 168 SER B C 1
ATOM 3376 O O . SER B 1 168 ? -18.281 6.566 2.553 1 98.69 168 SER B O 1
ATOM 3378 N N . ASP B 1 169 ? -19.109 5.566 0.726 1 98.12 169 ASP B N 1
ATOM 3379 C CA . ASP B 1 169 ? -20.469 5.555 1.236 1 98.12 169 ASP B CA 1
ATOM 3380 C C . ASP B 1 169 ? -20.797 4.215 1.89 1 98.12 169 ASP B C 1
ATOM 3382 O O . ASP B 1 169 ? -21.938 3.979 2.293 1 98.12 169 ASP B O 1
ATOM 3386 N N . ARG B 1 170 ? -19.797 3.332 1.984 1 97.81 170 ARG B N 1
ATOM 3387 C CA . ARG B 1 170 ? -20.016 2.029 2.604 1 97.81 170 ARG B CA 1
ATOM 3388 C C . ARG B 1 170 ? -20.547 2.18 4.027 1 97.81 170 ARG B C 1
ATOM 3390 O O . ARG B 1 170 ? -20.031 2.99 4.801 1 97.81 170 ARG B O 1
ATOM 3397 N N . ALA B 1 171 ? -21.562 1.339 4.41 1 97.94 171 ALA B N 1
ATOM 3398 C CA . ALA B 1 171 ? -22.203 1.506 5.715 1 97.94 171 ALA B CA 1
ATOM 3399 C C . ALA B 1 171 ? -22.047 0.25 6.566 1 97.94 171 ALA B C 1
ATOM 3401 O O . ALA B 1 171 ? -22.125 0.313 7.797 1 97.94 171 ALA B O 1
ATOM 3402 N N . ASP B 1 172 ? -21.844 -0.958 5.91 1 98.12 172 ASP B N 1
ATOM 3403 C CA . ASP B 1 172 ? -21.672 -2.213 6.637 1 98.12 172 ASP B CA 1
ATOM 3404 C C . ASP B 1 172 ? -20.25 -2.352 7.18 1 98.12 172 ASP B C 1
ATOM 3406 O O . ASP B 1 172 ? -19.312 -2.613 6.422 1 98.12 172 ASP B O 1
ATOM 3410 N N . PRO B 1 173 ? -20.047 -2.191 8.461 1 97.75 173 PRO B N 1
ATOM 3411 C CA . PRO B 1 173 ? -18.703 -2.223 9.039 1 97.75 173 PRO B CA 1
ATOM 3412 C C . PRO B 1 173 ? -17.938 -3.496 8.688 1 97.75 173 PRO B C 1
ATOM 3414 O O . PRO B 1 173 ? -16.703 -3.471 8.57 1 97.75 173 PRO B O 1
ATOM 3417 N N . GLU B 1 174 ? -18.656 -4.559 8.469 1 97.69 174 GLU B N 1
ATOM 3418 C CA . GLU B 1 174 ? -18.016 -5.836 8.164 1 97.69 174 GLU B CA 1
ATOM 3419 C C . GLU B 1 174 ? -17.359 -5.805 6.781 1 97.69 174 GLU B C 1
ATOM 3421 O O . GLU B 1 174 ? -16.656 -6.738 6.41 1 97.69 174 GLU B O 1
ATOM 3426 N N . THR B 1 175 ? -17.516 -4.727 6.012 1 98 175 THR B N 1
ATOM 3427 C CA . THR B 1 175 ? -16.922 -4.629 4.688 1 98 175 THR B CA 1
ATOM 3428 C C . THR B 1 175 ? -15.891 -3.512 4.641 1 98 175 THR B C 1
ATOM 3430 O O . THR B 1 175 ? -15.375 -3.18 3.57 1 98 175 THR B O 1
ATOM 3433 N N . PHE B 1 176 ? -15.57 -2.885 5.805 1 98.75 176 PHE B N 1
ATOM 3434 C CA . PHE B 1 176 ? -14.602 -1.798 5.875 1 98.75 176 PHE B CA 1
ATOM 3435 C C . PHE B 1 176 ? -13.18 -2.33 5.73 1 98.75 176 PHE B C 1
ATOM 3437 O O . PHE B 1 176 ? -12.867 -3.42 6.219 1 98.75 176 PHE B O 1
ATOM 3444 N N . ALA B 1 177 ? -12.375 -1.662 5.035 1 98.69 177 ALA B N 1
ATOM 3445 C CA . ALA B 1 177 ? -10.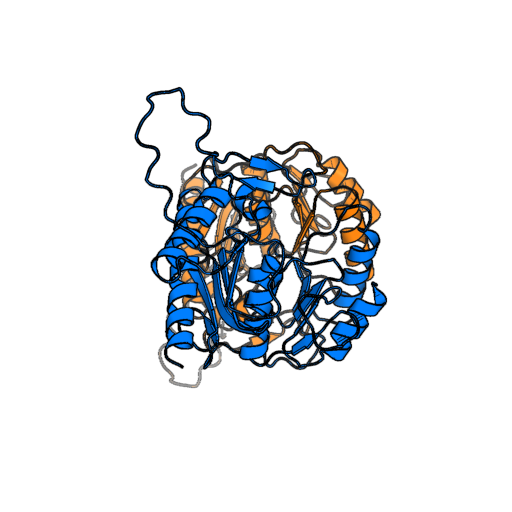922 -1.762 5.16 1 98.69 177 ALA B CA 1
ATOM 3446 C C . ALA B 1 177 ? -10.359 -0.61 5.992 1 98.69 177 ALA B C 1
ATOM 3448 O O . ALA B 1 177 ? -10.609 0.559 5.688 1 98.69 177 ALA B O 1
ATOM 3449 N N . VAL B 1 178 ? -9.625 -0.925 7.062 1 98.88 178 VAL B N 1
ATOM 3450 C CA . VAL B 1 178 ? -9.148 0.07 8.016 1 98.88 178 VAL B CA 1
ATOM 3451 C C . VAL B 1 178 ? -7.625 0.166 7.949 1 98.88 178 VAL B C 1
ATOM 3453 O O . VAL B 1 178 ? -6.926 -0.835 8.125 1 98.88 178 VAL B O 1
ATOM 3456 N N . GLY B 1 179 ? -7.152 1.364 7.629 1 98.88 179 GLY B N 1
ATOM 3457 C CA . GLY B 1 179 ? -5.719 1.597 7.598 1 98.88 179 GLY B CA 1
ATOM 3458 C C . GLY B 1 179 ? -5.121 1.84 8.969 1 98.88 179 GLY B C 1
ATOM 3459 O O . GLY B 1 179 ? -5.613 2.682 9.727 1 98.88 179 GLY B O 1
ATOM 3460 N N . LEU B 1 180 ? -4.102 1.104 9.32 1 98.31 180 LEU B N 1
ATOM 3461 C CA . LEU B 1 180 ? -3.312 1.346 10.523 1 98.31 180 LEU B CA 1
ATOM 3462 C C . LEU B 1 180 ? -2.076 2.178 10.203 1 98.31 180 LEU B C 1
ATOM 3464 O O . LEU B 1 180 ? -1.239 1.77 9.391 1 98.31 180 LEU B O 1
ATOM 3468 N N . VAL B 1 181 ? -1.967 3.33 10.898 1 97.81 181 VAL B N 1
ATOM 3469 C CA . VAL B 1 181 ? -0.946 4.281 10.469 1 97.81 181 VAL B CA 1
ATOM 3470 C C . VAL B 1 181 ? -0.038 4.633 11.648 1 97.81 181 VAL B C 1
ATOM 3472 O O . VAL B 1 181 ? -0.254 4.164 12.766 1 97.81 181 VAL B O 1
ATOM 3475 N N . ALA B 1 182 ? 1.095 5.355 11.344 1 94.94 182 ALA B N 1
ATOM 3476 C CA . ALA B 1 182 ? 2.111 5.844 12.266 1 94.94 182 ALA B CA 1
ATOM 3477 C C . ALA B 1 182 ? 3.139 4.758 12.578 1 94.94 182 ALA B C 1
ATOM 3479 O O . ALA B 1 182 ? 2.947 3.594 12.219 1 94.94 182 ALA B O 1
ATOM 3480 N N . ALA B 1 183 ? 4.203 5.191 13.102 1 91.75 183 ALA B N 1
ATOM 3481 C CA . ALA B 1 183 ? 5.254 4.289 13.562 1 91.75 183 ALA B CA 1
ATOM 3482 C C . ALA B 1 183 ? 4.883 3.662 14.906 1 91.75 183 ALA B C 1
ATOM 3484 O O . ALA B 1 183 ? 4.344 4.336 15.789 1 91.75 183 ALA B O 1
ATOM 3485 N N . TRP B 1 184 ? 5.102 2.404 14.945 1 93.38 184 TRP B N 1
ATOM 3486 C CA . TRP B 1 184 ? 4.879 1.648 16.172 1 93.38 184 TRP B CA 1
ATOM 3487 C C . TRP B 1 184 ? 6.184 1.046 16.688 1 93.38 184 TRP B C 1
ATOM 3489 O O . TRP B 1 184 ? 6.742 0.141 16.062 1 93.38 184 TRP B O 1
ATOM 3499 N N . PRO B 1 185 ? 6.668 1.563 17.797 1 91.81 185 PRO B N 1
ATOM 3500 C CA . PRO B 1 185 ? 7.895 0.987 18.344 1 91.81 185 PRO B CA 1
ATOM 3501 C C . PRO B 1 185 ? 7.719 -0.466 18.781 1 91.81 185 PRO B C 1
ATOM 3503 O O . PRO B 1 185 ? 6.605 -0.887 19.109 1 91.81 185 PRO B O 1
ATOM 3506 N N . SER B 1 186 ? 8.844 -1.176 18.797 1 92.88 186 SER B N 1
ATOM 3507 C CA . SER B 1 186 ? 8.812 -2.607 19.078 1 92.88 186 SER B CA 1
ATOM 3508 C C . SER B 1 186 ? 8.258 -2.885 20.469 1 92.88 186 SER B C 1
ATOM 3510 O O . SER B 1 186 ? 7.613 -3.912 20.703 1 92.88 186 SER B O 1
ATOM 3512 N N . ASP B 1 187 ? 8.469 -1.969 21.391 1 93.19 187 ASP B N 1
ATOM 3513 C CA . ASP B 1 187 ? 8.016 -2.191 22.75 1 93.19 187 ASP B CA 1
ATOM 3514 C C . ASP B 1 187 ? 6.512 -1.965 22.875 1 93.19 187 ASP B C 1
ATOM 3516 O O . ASP B 1 187 ? 5.934 -2.156 23.953 1 93.19 187 ASP B O 1
ATOM 3520 N N . ARG B 1 188 ? 5.898 -1.593 21.766 1 93.31 188 ARG B N 1
ATOM 3521 C CA . ARG B 1 188 ? 4.445 -1.454 21.75 1 93.31 188 ARG B CA 1
ATOM 3522 C C . ARG B 1 188 ? 3.82 -2.416 20.75 1 93.31 188 ARG B C 1
ATOM 3524 O O . ARG B 1 188 ? 2.707 -2.184 20.266 1 93.31 188 ARG B O 1
ATOM 3531 N N . SER B 1 189 ? 4.539 -3.441 20.469 1 95.06 189 SER B N 1
ATOM 3532 C CA . SER B 1 189 ? 4.062 -4.434 19.5 1 95.06 189 SER B CA 1
ATOM 3533 C C . SER B 1 189 ? 2.785 -5.105 20 1 95.06 189 SER B C 1
ATOM 3535 O O . SER B 1 189 ? 1.923 -5.48 19.203 1 95.06 189 SER B O 1
ATOM 3537 N N . ASP B 1 190 ? 2.662 -5.258 21.281 1 94.75 190 ASP B N 1
ATOM 3538 C CA . ASP B 1 190 ? 1.456 -5.855 21.844 1 94.75 190 ASP B CA 1
ATOM 3539 C C . ASP B 1 190 ? 0.228 -4.996 21.547 1 94.75 190 ASP B C 1
ATOM 3541 O O . ASP B 1 190 ? -0.845 -5.523 21.25 1 94.75 190 ASP B O 1
ATOM 3545 N N . ARG B 1 191 ? 0.397 -3.688 21.578 1 95 191 ARG B N 1
ATOM 3546 C CA . ARG B 1 191 ? -0.705 -2.775 21.297 1 95 191 ARG B CA 1
ATOM 3547 C C . ARG B 1 191 ? -1.1 -2.832 19.812 1 95 191 ARG B C 1
ATOM 3549 O O . ARG B 1 191 ? -2.287 -2.82 19.484 1 95 191 ARG B O 1
ATOM 3556 N N . LEU B 1 192 ? -0.123 -2.891 18.984 1 96.81 192 LEU B N 1
ATOM 3557 C CA . LEU B 1 192 ? -0.422 -3 17.562 1 96.81 192 LEU B CA 1
ATOM 3558 C C . LEU B 1 192 ? -1.134 -4.312 17.266 1 96.81 192 LEU B C 1
ATOM 3560 O O . LEU B 1 192 ? -2.115 -4.332 16.516 1 96.81 192 LEU B O 1
ATOM 3564 N N . GLY B 1 193 ? -0.621 -5.441 17.844 1 96.94 193 GLY B N 1
ATOM 3565 C CA . GLY B 1 193 ? -1.289 -6.719 17.672 1 96.94 193 GLY B CA 1
ATOM 3566 C C . GLY B 1 193 ? -2.725 -6.715 18.156 1 96.94 193 GLY B C 1
ATOM 3567 O O . GLY B 1 193 ? -3.617 -7.23 17.484 1 96.94 193 GLY B O 1
ATOM 3568 N N . ALA B 1 194 ? -2.965 -6.086 19.281 1 97.12 194 ALA B N 1
ATOM 3569 C CA . ALA B 1 194 ? -4.309 -5.988 19.844 1 97.12 194 ALA B CA 1
ATOM 3570 C C . ALA B 1 194 ? -5.215 -5.148 18.953 1 97.12 194 ALA B C 1
ATOM 3572 O O . ALA B 1 194 ? -6.391 -5.477 18.766 1 97.12 194 ALA B O 1
ATOM 3573 N N . LEU B 1 195 ? -4.68 -4.062 18.438 1 97.44 195 LEU B N 1
ATOM 3574 C CA . LEU B 1 195 ? -5.449 -3.209 17.547 1 97.44 195 LEU B CA 1
ATOM 3575 C C . LEU B 1 195 ? -5.848 -3.963 16.281 1 97.44 195 LEU B C 1
ATOM 3577 O O . LEU B 1 195 ? -6.996 -3.885 15.844 1 97.44 195 LEU B O 1
ATOM 3581 N N . VAL B 1 196 ? -4.918 -4.734 15.742 1 97.69 196 VAL B N 1
ATOM 3582 C CA . VAL B 1 196 ? -5.191 -5.5 14.531 1 97.69 196 VAL B CA 1
ATOM 3583 C C . VAL B 1 196 ? -6.25 -6.562 14.82 1 97.69 196 VAL B C 1
ATOM 3585 O O . VAL B 1 196 ? -7.164 -6.773 14.016 1 97.69 196 VAL B O 1
ATOM 3588 N N . TRP B 1 197 ? -6.109 -7.188 15.891 1 97.25 197 TRP B N 1
ATOM 3589 C CA . TRP B 1 197 ? -7.113 -8.164 16.297 1 97.25 197 TRP B CA 1
ATOM 3590 C C . TRP B 1 197 ? -8.492 -7.516 16.391 1 97.25 197 TRP B C 1
ATOM 3592 O O . TRP B 1 197 ? -9.461 -8.023 15.812 1 97.25 197 TRP B O 1
ATOM 3602 N N . ALA B 1 198 ? -8.57 -6.375 17.078 1 97.69 198 ALA B N 1
ATOM 3603 C CA . ALA B 1 198 ? -9.852 -5.707 17.297 1 97.69 198 ALA B CA 1
ATOM 3604 C C . ALA B 1 198 ? -10.461 -5.238 15.977 1 97.69 198 ALA B C 1
ATOM 3606 O O . ALA B 1 198 ? -11.672 -5.336 15.773 1 97.69 198 ALA B O 1
ATOM 3607 N N . VAL B 1 199 ? -9.656 -4.707 15.086 1 97.88 199 VAL B N 1
ATOM 3608 C CA . VAL B 1 199 ? -10.094 -4.211 13.789 1 97.88 199 VAL B CA 1
ATOM 3609 C C . VAL B 1 199 ? -10.594 -5.371 12.938 1 97.88 199 VAL B C 1
ATOM 3611 O O . VAL B 1 199 ? -11.695 -5.316 12.383 1 97.88 199 VAL B O 1
ATOM 3614 N N . ASN B 1 200 ? -9.859 -6.488 12.922 1 97.31 200 ASN B N 1
ATOM 3615 C CA . ASN B 1 200 ? -10.203 -7.59 12.031 1 97.31 200 ASN B CA 1
ATOM 3616 C C . ASN B 1 200 ? -11.359 -8.422 12.578 1 97.31 200 ASN B C 1
ATOM 3618 O O . ASN B 1 200 ? -11.992 -9.18 11.844 1 97.31 200 ASN B O 1
ATOM 3622 N N . GLU B 1 201 ? -11.602 -8.266 13.805 1 96.31 201 GLU B N 1
ATOM 3623 C CA . GLU B 1 201 ? -12.758 -8.93 14.391 1 96.31 201 GLU B CA 1
ATOM 3624 C C . GLU B 1 201 ? -14.062 -8.234 13.992 1 96.31 201 GLU B C 1
ATOM 3626 O O . GLU B 1 201 ? -15.094 -8.883 13.836 1 96.31 201 GLU B O 1
ATOM 3631 N N . ARG B 1 202 ? -13.977 -6.953 13.758 1 95.88 202 ARG B N 1
ATOM 3632 C CA . ARG B 1 202 ? -15.188 -6.148 13.609 1 95.88 202 ARG B CA 1
ATOM 3633 C C . ARG B 1 202 ? -15.391 -5.723 12.156 1 95.88 202 ARG B C 1
ATOM 3635 O O . ARG B 1 202 ? -16.516 -5.48 11.727 1 95.88 202 ARG B O 1
ATOM 3642 N N . PHE B 1 203 ? -14.352 -5.582 11.492 1 97.94 203 PHE B N 1
ATOM 3643 C CA . PHE B 1 203 ? -14.398 -5.02 10.148 1 97.94 203 PHE B CA 1
ATOM 3644 C C . PHE B 1 203 ? -13.898 -6.027 9.125 1 97.94 203 PHE B C 1
ATOM 3646 O O . PHE B 1 203 ? -13.594 -7.172 9.469 1 97.94 203 PHE B O 1
ATOM 3653 N N . GLY B 1 204 ? -13.906 -5.676 7.879 1 97.31 204 GLY B N 1
ATOM 3654 C CA . GLY B 1 204 ? -13.641 -6.609 6.797 1 97.31 204 GLY B CA 1
ATOM 3655 C C . GLY B 1 204 ? -12.164 -6.941 6.645 1 97.31 204 GLY B C 1
ATOM 3656 O O . GLY B 1 204 ? -11.812 -8.07 6.305 1 97.31 204 GLY B O 1
ATOM 3657 N N . ASP B 1 205 ? -11.352 -5.941 6.793 1 97.75 205 ASP B N 1
ATOM 3658 C CA . ASP B 1 205 ? -9.914 -6.113 6.633 1 97.75 205 ASP B CA 1
ATOM 3659 C C . ASP B 1 205 ? -9.156 -4.898 7.156 1 97.75 205 ASP B C 1
ATOM 3661 O O . ASP B 1 205 ? -9.766 -3.928 7.613 1 97.75 205 ASP B O 1
ATOM 3665 N N . SER B 1 206 ? -7.848 -5.02 7.191 1 98.44 206 SER B N 1
ATOM 3666 C CA . SER B 1 206 ? -6.969 -3.902 7.535 1 98.44 206 SER B CA 1
ATOM 3667 C C . SER B 1 206 ? -5.902 -3.689 6.469 1 98.44 206 SER B C 1
ATOM 3669 O O . SER B 1 206 ? -5.676 -4.559 5.625 1 98.44 206 SER B O 1
ATOM 3671 N N . ARG B 1 207 ? -5.371 -2.502 6.426 1 98.81 207 ARG B N 1
ATOM 3672 C CA . ARG B 1 207 ? -4.23 -2.127 5.602 1 98.81 207 ARG B CA 1
ATOM 3673 C C . ARG B 1 207 ? -3.158 -1.428 6.43 1 98.81 207 ARG B C 1
ATOM 3675 O O . ARG B 1 207 ? -3.467 -0.788 7.438 1 98.81 207 ARG B O 1
ATOM 3682 N N . ARG B 1 208 ? -1.999 -1.542 6.027 1 98.75 208 ARG B N 1
ATOM 3683 C CA . ARG B 1 208 ? -0.849 -0.811 6.551 1 98.75 208 ARG B CA 1
ATOM 3684 C C . ARG B 1 208 ? 0.151 -0.499 5.445 1 98.75 208 ARG B C 1
ATOM 3686 O O . ARG B 1 208 ? 0.941 -1.361 5.055 1 98.75 208 ARG B O 1
ATOM 3693 N N . TYR B 1 209 ? 0.188 0.771 5.051 1 98.75 209 TYR B N 1
ATOM 3694 C CA . TYR B 1 209 ? 0.882 1.154 3.828 1 98.75 209 TYR B CA 1
ATOM 3695 C C . TYR B 1 209 ? 2.242 1.767 4.141 1 98.75 209 TYR B C 1
ATOM 3697 O O . TYR B 1 209 ? 3.092 1.894 3.258 1 98.75 209 TYR B O 1
ATOM 3705 N N . GLY B 1 210 ? 2.494 2.246 5.348 1 98.25 210 GLY B N 1
ATOM 3706 C CA . GLY B 1 210 ? 3.77 2.842 5.711 1 98.25 210 GLY B CA 1
ATOM 3707 C C . GLY B 1 210 ? 3.854 4.32 5.387 1 98.25 210 GLY B C 1
ATOM 3708 O O . GLY B 1 210 ? 4.949 4.875 5.277 1 98.25 210 GLY B O 1
ATOM 3709 N N . THR B 1 211 ? 2.744 4.969 5.156 1 98.5 211 THR B N 1
ATOM 3710 C CA . THR B 1 211 ? 2.609 6.395 4.879 1 98.5 211 THR B CA 1
ATOM 3711 C C . THR B 1 211 ? 1.301 6.934 5.449 1 98.5 211 THR B C 1
ATOM 3713 O O . THR B 1 211 ? 0.22 6.453 5.102 1 98.5 211 THR B O 1
ATOM 3716 N N . LEU B 1 212 ? 1.43 7.922 6.344 1 98.31 212 LEU B N 1
ATOM 3717 C CA . LEU B 1 212 ? 0.254 8.453 7.027 1 98.31 212 LEU B CA 1
ATOM 3718 C C . LEU B 1 212 ? -0.561 9.344 6.094 1 98.31 212 LEU B C 1
ATOM 3720 O O . LEU B 1 212 ? -1.771 9.156 5.953 1 98.31 212 LEU B O 1
ATOM 3724 N N . GLN B 1 213 ? 0.1 10.234 5.383 1 98.56 213 GLN B N 1
ATOM 3725 C CA . GLN B 1 213 ? -0.599 11.188 4.531 1 98.56 213 GLN B CA 1
ATOM 3726 C C . GLN B 1 213 ? -1.271 10.492 3.354 1 98.56 213 GLN B C 1
ATOM 3728 O O . GLN B 1 213 ? -2.406 10.812 2.998 1 98.56 213 GLN B O 1
ATOM 3733 N N . ALA B 1 214 ? -0.594 9.5 2.77 1 98.69 214 ALA B N 1
ATOM 3734 C CA . ALA B 1 214 ? -1.238 8.742 1.697 1 98.69 214 ALA B CA 1
ATOM 3735 C C . ALA B 1 214 ? -2.486 8.031 2.205 1 98.69 214 ALA B C 1
ATOM 3737 O O . ALA B 1 214 ? -3.525 8.031 1.542 1 98.69 214 ALA B O 1
ATOM 3738 N N . THR B 1 215 ? -2.391 7.445 3.354 1 98.94 215 THR B N 1
ATOM 3739 C CA . THR B 1 215 ? -3.504 6.688 3.916 1 98.94 215 THR B CA 1
ATOM 3740 C C . THR B 1 215 ? -4.703 7.598 4.172 1 98.94 215 THR B C 1
ATOM 3742 O O . THR B 1 215 ? -5.84 7.23 3.877 1 98.94 215 THR B O 1
ATOM 3745 N N . LEU B 1 216 ? -4.422 8.781 4.711 1 98.94 216 LEU B N 1
ATOM 3746 C CA . LEU B 1 216 ? -5.512 9.727 4.918 1 98.94 216 LEU B CA 1
ATOM 3747 C C . LEU B 1 216 ? -6.094 10.188 3.588 1 98.94 216 LEU B C 1
ATOM 3749 O O . LEU B 1 216 ? -7.301 10.422 3.48 1 98.94 216 LEU B O 1
ATOM 3753 N N . GLY B 1 217 ? -5.266 10.352 2.535 1 98.88 217 GLY B N 1
ATOM 3754 C CA . GLY B 1 217 ? -5.766 10.594 1.192 1 98.88 217 GLY B CA 1
ATOM 3755 C C . GLY B 1 217 ? -6.68 9.492 0.687 1 98.88 217 GLY B C 1
ATOM 3756 O O . GLY B 1 217 ? -7.715 9.773 0.075 1 98.88 217 GLY B O 1
ATOM 3757 N N . PHE B 1 218 ? -6.328 8.234 0.995 1 98.94 218 PHE B N 1
ATOM 3758 C CA . PHE B 1 218 ? -7.137 7.086 0.598 1 98.94 218 PHE B CA 1
ATOM 3759 C C . PHE B 1 218 ? -8.484 7.105 1.305 1 98.94 218 PHE B C 1
ATOM 3761 O O . PHE B 1 218 ? -9.508 6.727 0.722 1 98.94 218 PHE B O 1
ATOM 3768 N N . VAL B 1 219 ? -8.508 7.57 2.574 1 98.94 219 VAL B N 1
ATOM 3769 C CA . VAL B 1 219 ? -9.781 7.703 3.268 1 98.94 219 VAL B CA 1
ATOM 3770 C C . VAL B 1 219 ? -10.617 8.805 2.611 1 98.94 219 VAL B C 1
ATOM 3772 O O . VAL B 1 219 ? -11.797 8.602 2.316 1 98.94 219 VAL B O 1
ATOM 3775 N N . ALA B 1 220 ? -10 9.93 2.354 1 98.94 220 ALA B N 1
ATOM 3776 C CA . ALA B 1 220 ? -10.695 11.086 1.802 1 98.94 220 ALA B CA 1
ATOM 3777 C C . ALA B 1 220 ? -11.297 10.766 0.434 1 98.94 220 ALA B C 1
ATOM 3779 O O . ALA B 1 220 ? -12.352 11.281 0.075 1 98.94 220 ALA B O 1
ATOM 3780 N N . SER B 1 221 ? -10.633 9.891 -0.299 1 98.75 221 SER B N 1
ATOM 3781 C CA . SER B 1 221 ? -11.055 9.602 -1.664 1 98.75 221 SER B CA 1
ATOM 3782 C C . SER B 1 221 ? -11.938 8.359 -1.719 1 98.75 221 SER B C 1
ATOM 3784 O O . SER B 1 221 ? -12.312 7.906 -2.803 1 98.75 221 SER B O 1
ATOM 3786 N N . GLY B 1 222 ? -12.188 7.773 -0.606 1 98.75 222 GLY B N 1
ATOM 3787 C CA . GLY B 1 222 ? -13.078 6.625 -0.547 1 98.75 222 GLY B CA 1
ATOM 3788 C C . GLY B 1 222 ? -12.391 5.316 -0.874 1 98.75 222 GLY B C 1
ATOM 3789 O O . GLY B 1 222 ? -13.047 4.297 -1.097 1 98.75 222 GLY B O 1
ATOM 3790 N N . GLU B 1 223 ? -11.07 5.293 -0.934 1 98.69 223 GLU B N 1
ATOM 3791 C CA . GLU B 1 223 ? -10.297 4.086 -1.215 1 98.69 223 GLU B CA 1
ATOM 3792 C C . GLU B 1 223 ? -10.125 3.238 0.041 1 98.69 223 GLU B C 1
ATOM 3794 O O . GLU B 1 223 ? -9.75 2.064 -0.043 1 98.69 223 GLU B O 1
ATOM 3799 N N . LEU B 1 224 ? -10.328 3.791 1.183 1 98.81 224 LEU B N 1
ATOM 3800 C CA . LEU B 1 224 ? -10.422 3.18 2.504 1 98.81 224 LEU B CA 1
ATOM 3801 C C . LEU B 1 224 ? -11.617 3.738 3.275 1 98.81 224 LEU B C 1
ATOM 3803 O O . LEU B 1 224 ? -12.031 4.875 3.043 1 98.81 224 LEU B O 1
ATOM 3807 N N . GLU B 1 225 ? -12.094 2.969 4.211 1 98.94 225 GLU B N 1
ATOM 3808 C CA . GLU B 1 225 ? -13.203 3.467 5.016 1 98.94 225 GLU B CA 1
ATOM 3809 C C . GLU B 1 225 ? -12.711 4.172 6.27 1 98.94 225 GLU B C 1
ATOM 3811 O O . GLU B 1 225 ? -13.406 5.016 6.836 1 98.94 225 GLU B O 1
ATOM 3816 N N . ALA B 1 226 ? -11.461 3.803 6.691 1 98.94 226 ALA B N 1
ATOM 3817 C CA . ALA B 1 226 ? -10.969 4.441 7.91 1 98.94 226 ALA B CA 1
ATOM 3818 C C . ALA B 1 226 ? -9.445 4.324 8.008 1 98.94 226 ALA B C 1
ATOM 3820 O O . ALA B 1 226 ? -8.836 3.514 7.312 1 98.94 226 ALA B O 1
ATOM 3821 N N . ALA B 1 227 ? -8.867 5.148 8.844 1 98.88 227 ALA B N 1
ATOM 3822 C CA . ALA B 1 227 ? -7.473 5.105 9.281 1 98.88 227 ALA B CA 1
ATOM 3823 C C . ALA B 1 227 ? -7.355 5.426 10.766 1 98.88 227 ALA B C 1
ATOM 3825 O O . ALA B 1 227 ? -8.039 6.32 11.273 1 98.88 227 ALA B O 1
ATOM 3826 N N . VAL B 1 228 ? -6.457 4.68 11.461 1 98.56 228 VAL B N 1
ATOM 3827 C CA . VAL B 1 228 ? -6.414 4.871 12.906 1 98.56 228 VAL B CA 1
ATOM 3828 C C . VAL B 1 228 ? -4.977 4.746 13.406 1 98.56 228 VAL B C 1
ATOM 3830 O O . VAL B 1 228 ? -4.168 4.031 12.812 1 98.56 228 VAL B O 1
ATOM 3833 N N . THR B 1 229 ? -4.641 5.453 14.422 1 97.38 229 THR B N 1
ATOM 3834 C CA . THR B 1 229 ? -3.449 5.246 15.234 1 97.38 229 THR B CA 1
ATOM 3835 C C . THR B 1 229 ? -3.688 5.703 16.672 1 97.38 229 THR B C 1
ATOM 3837 O O . THR B 1 229 ? -4.422 6.664 16.906 1 97.38 229 THR B O 1
ATOM 3840 N N . THR B 1 230 ? -3.066 4.988 17.594 1 95.88 230 THR B N 1
ATOM 3841 C CA . THR B 1 230 ? -3.068 5.426 18.984 1 95.88 230 THR B CA 1
ATOM 3842 C C . THR B 1 230 ? -1.753 6.109 19.344 1 95.88 230 THR B C 1
ATOM 3844 O O . THR B 1 230 ? -1.574 6.578 20.469 1 95.88 230 THR B O 1
ATOM 3847 N N . GLU B 1 231 ? -0.83 6.145 18.406 1 94.44 231 GLU B N 1
ATOM 3848 C CA . GLU B 1 231 ? 0.509 6.676 18.625 1 94.44 231 GLU B CA 1
ATOM 3849 C C . GLU B 1 231 ? 0.548 8.188 18.422 1 94.44 231 GLU B C 1
ATOM 3851 O O . GLU B 1 231 ? -0.292 8.742 17.703 1 94.44 231 GLU B O 1
ATOM 3856 N N . PRO B 1 232 ? 1.52 8.82 19.078 1 92.12 232 PRO B N 1
ATOM 3857 C CA . PRO B 1 232 ? 1.676 10.25 18.844 1 92.12 232 PRO B CA 1
ATOM 3858 C C . PRO B 1 232 ? 1.952 10.57 17.375 1 92.12 232 PRO B C 1
ATOM 3860 O O . PRO B 1 232 ? 2.643 9.812 16.688 1 92.12 232 PRO B O 1
ATOM 3863 N N . THR B 1 233 ? 1.368 11.688 16.953 1 92.5 233 THR B N 1
ATOM 3864 C CA . THR B 1 233 ? 1.565 12.133 15.57 1 92.5 233 THR B CA 1
ATOM 3865 C C . THR B 1 233 ? 2.156 13.539 15.539 1 92.5 233 THR B C 1
ATOM 3867 O O . THR B 1 233 ? 2.182 14.234 16.562 1 92.5 233 THR B O 1
ATOM 3870 N N . THR B 1 234 ? 2.684 13.93 14.445 1 94.75 234 THR B N 1
ATOM 3871 C CA . THR B 1 234 ? 3.225 15.266 14.219 1 94.75 234 THR B CA 1
ATOM 3872 C C . THR B 1 234 ? 2.336 16.047 13.258 1 94.75 234 THR B C 1
ATOM 3874 O O . THR B 1 234 ? 1.583 15.461 12.477 1 94.75 234 THR B O 1
ATOM 3877 N N . PRO B 1 235 ? 2.412 17.391 13.352 1 96.38 235 PRO B N 1
ATOM 3878 C CA . PRO B 1 235 ? 1.566 18.203 12.477 1 96.38 235 PRO B CA 1
ATOM 3879 C C . PRO B 1 235 ? 1.753 17.875 11 1 96.38 235 PRO B C 1
ATOM 3881 O O . PRO B 1 235 ? 0.776 17.812 10.25 1 96.38 235 PRO B O 1
ATOM 3884 N N . TRP B 1 236 ? 2.99 17.578 10.578 1 97.38 236 TRP B N 1
ATOM 3885 C CA . TRP B 1 236 ? 3.266 17.359 9.164 1 97.38 236 TRP B CA 1
ATOM 3886 C C . TRP B 1 236 ? 2.768 15.984 8.727 1 97.38 236 TRP B C 1
ATOM 3888 O O . TRP B 1 236 ? 2.67 15.711 7.523 1 97.38 236 TRP B O 1
ATOM 3898 N N . ASP B 1 237 ? 2.32 15.148 9.672 1 96 237 ASP B N 1
ATOM 3899 C CA . ASP B 1 237 ? 1.784 13.828 9.352 1 96 237 ASP B CA 1
ATOM 3900 C C . ASP B 1 237 ? 0.259 13.852 9.289 1 96 237 ASP B C 1
ATOM 3902 O O . ASP B 1 237 ? -0.362 12.922 8.773 1 96 237 ASP B O 1
ATOM 3906 N N . THR B 1 238 ? -0.359 14.898 9.812 1 97.25 238 THR B N 1
ATOM 3907 C CA . THR B 1 238 ? -1.782 14.719 10.07 1 97.25 238 THR B CA 1
ATOM 3908 C C . THR B 1 238 ? -2.59 15.891 9.516 1 97.25 238 THR B C 1
ATOM 3910 O O . THR B 1 238 ? -3.654 15.688 8.93 1 97.25 238 THR B O 1
ATOM 3913 N N . ILE B 1 239 ? -2.09 17.125 9.57 1 97.75 239 ILE B N 1
ATOM 3914 C CA . ILE B 1 239 ? -2.906 18.312 9.391 1 97.75 239 ILE B CA 1
ATOM 3915 C C . ILE B 1 239 ? -3.494 18.328 7.98 1 97.75 239 ILE B C 1
ATOM 3917 O O . ILE B 1 239 ? -4.695 18.531 7.805 1 97.75 239 ILE B O 1
ATOM 3921 N N . ALA B 1 240 ? -2.674 18.078 6.98 1 98.5 240 ALA B N 1
ATOM 3922 C CA . ALA B 1 240 ? -3.148 18.062 5.598 1 98.5 240 ALA B CA 1
ATOM 3923 C C . ALA B 1 240 ? -4.215 17 5.387 1 98.5 240 ALA B C 1
ATOM 3925 O O . ALA B 1 240 ? -5.289 17.281 4.852 1 98.5 240 ALA B O 1
ATOM 3926 N N . GLY B 1 241 ? -3.93 15.789 5.879 1 98.75 241 GLY B N 1
ATOM 3927 C CA . GLY B 1 241 ? -4.832 14.664 5.68 1 98.75 241 GLY B CA 1
ATOM 3928 C C . GLY B 1 241 ? -6.137 14.812 6.438 1 98.75 241 GLY B C 1
ATOM 3929 O O . GLY B 1 241 ? -7.195 14.422 5.941 1 98.75 241 GLY B O 1
ATOM 3930 N N . VAL B 1 242 ? -6.086 15.375 7.633 1 98.56 242 VAL B N 1
ATOM 3931 C CA . VAL B 1 242 ? -7.285 15.578 8.438 1 98.56 242 VAL B CA 1
ATOM 3932 C C . VAL B 1 242 ? -8.234 16.531 7.711 1 98.56 242 VAL B C 1
ATOM 3934 O O . VAL B 1 242 ? -9.438 16.266 7.605 1 98.56 242 VAL B O 1
ATOM 3937 N N . GLU B 1 243 ? -7.703 17.609 7.184 1 98.31 243 GLU B N 1
ATOM 3938 C CA . GLU B 1 243 ? -8.539 18.578 6.457 1 98.31 243 GLU B CA 1
ATOM 3939 C C . GLU B 1 243 ? -9.133 17.938 5.203 1 98.31 243 GLU B C 1
ATOM 3941 O O . GLU B 1 243 ? -10.297 18.172 4.875 1 98.31 243 GLU B O 1
ATOM 3946 N N . LEU B 1 244 ? -8.367 17.109 4.508 1 98.69 244 LEU B N 1
ATOM 3947 C CA . LEU B 1 244 ? -8.852 16.406 3.326 1 98.69 244 LEU B CA 1
ATOM 3948 C C . LEU B 1 244 ? -10.062 15.547 3.666 1 98.69 244 LEU B C 1
ATOM 3950 O O . LEU B 1 244 ? -11.094 15.625 2.996 1 98.69 244 LEU B O 1
ATOM 3954 N N . VAL B 1 245 ? -9.93 14.727 4.711 1 98.81 245 VAL B N 1
ATOM 3955 C CA . VAL B 1 245 ? -10.984 13.789 5.094 1 98.81 245 VAL B CA 1
ATOM 3956 C C . VAL B 1 245 ? -12.25 14.555 5.477 1 98.81 245 VAL B C 1
ATOM 3958 O O . VAL B 1 245 ? -13.344 14.219 5.035 1 98.81 245 VAL B O 1
ATOM 3961 N N . ARG B 1 246 ? -12.07 15.617 6.266 1 98.19 246 ARG B N 1
ATOM 3962 C CA . ARG B 1 246 ? -13.227 16.406 6.695 1 98.19 246 ARG B CA 1
ATOM 3963 C C . ARG B 1 246 ? -13.914 17.062 5.5 1 98.19 246 ARG B C 1
ATOM 3965 O O . ARG B 1 246 ? -15.141 16.984 5.371 1 98.19 246 ARG B O 1
ATOM 3972 N N . SER B 1 247 ? -13.133 17.641 4.617 1 98.12 247 SER B N 1
ATOM 3973 C CA . SER B 1 247 ? -13.672 18.328 3.449 1 98.12 247 SER B CA 1
ATOM 3974 C C . SER B 1 247 ? -14.359 17.344 2.504 1 98.12 247 SER B C 1
ATOM 3976 O O . SER B 1 247 ? -15.289 17.719 1.783 1 98.12 247 SER B O 1
ATOM 3978 N N . ALA B 1 248 ? -13.922 16.125 2.496 1 98.25 248 ALA B N 1
ATOM 3979 C CA . ALA B 1 248 ? -14.477 15.078 1.641 1 98.25 248 ALA B CA 1
ATOM 3980 C C . ALA B 1 248 ? -15.758 14.5 2.242 1 98.25 248 ALA B C 1
ATOM 3982 O O . ALA B 1 248 ? -16.406 13.633 1.642 1 98.25 248 ALA B O 1
ATOM 3983 N N . GLY B 1 249 ? -16.125 14.906 3.43 1 98.06 249 GLY B N 1
ATOM 3984 C CA . GLY B 1 249 ? -17.375 14.477 4.066 1 98.06 249 GLY B CA 1
ATOM 3985 C C . GLY B 1 249 ? -17.141 13.453 5.164 1 98.06 249 GLY B C 1
ATOM 3986 O O . GLY B 1 249 ? -18.109 12.852 5.656 1 98.06 249 GLY B O 1
ATOM 3987 N N . GLY B 1 250 ? -15.898 13.281 5.586 1 98.75 250 GLY B N 1
ATOM 3988 C CA . GLY B 1 250 ? -15.586 12.305 6.613 1 98.75 250 GLY B CA 1
ATOM 3989 C C . GLY B 1 250 ? -15.547 12.898 8.008 1 98.75 250 GLY B C 1
ATOM 3990 O O . GLY B 1 250 ? -15.82 14.086 8.195 1 98.75 250 GLY B O 1
ATOM 3991 N N . THR B 1 251 ? -15.242 12.008 8.969 1 98.88 251 THR B N 1
ATOM 3992 C CA . THR B 1 251 ? -15.148 12.359 10.383 1 98.88 251 THR B CA 1
ATOM 3993 C C . THR B 1 251 ? -13.758 12.047 10.922 1 98.88 251 THR B C 1
ATOM 3995 O O . THR B 1 251 ? -13.18 11 10.609 1 98.88 251 THR B O 1
ATOM 3998 N N . VAL B 1 252 ? -13.227 12.961 11.703 1 98.88 252 VAL B N 1
ATOM 3999 C CA . VAL B 1 252 ? -11.938 12.719 12.359 1 98.88 252 VAL B CA 1
ATOM 4000 C C . VAL B 1 252 ? -12.047 13.047 13.844 1 98.88 252 VAL B C 1
ATOM 4002 O O . VAL B 1 252 ? -12.461 14.148 14.211 1 98.88 252 VAL B O 1
ATOM 4005 N N . THR B 1 253 ? -11.672 12.117 14.68 1 98.62 253 THR B N 1
ATOM 4006 C CA . THR B 1 253 ? -11.672 12.281 16.125 1 98.62 253 THR B CA 1
ATOM 4007 C C . THR B 1 253 ? -10.367 11.781 16.734 1 98.62 253 THR B C 1
ATOM 4009 O O . THR B 1 253 ? -9.523 11.227 16.031 1 98.62 253 THR B O 1
ATOM 4012 N N . ASP B 1 254 ? -10.172 12.078 18.031 1 97.56 254 ASP B N 1
ATOM 4013 C CA . ASP B 1 254 ? -9.133 11.367 18.766 1 97.56 254 ASP B CA 1
ATOM 4014 C C . ASP B 1 254 ? -9.586 9.953 19.125 1 97.56 254 ASP B C 1
ATOM 4016 O O . ASP B 1 254 ? -10.625 9.492 18.656 1 97.56 254 ASP B O 1
ATOM 4020 N N . VAL B 1 255 ? -8.82 9.211 19.906 1 96.81 255 VAL B N 1
ATOM 4021 C CA . VAL B 1 255 ? -9.055 7.793 20.141 1 96.81 255 VAL B CA 1
ATOM 4022 C C . VAL B 1 255 ? -10.234 7.621 21.109 1 96.81 255 VAL B C 1
ATOM 4024 O O . VAL B 1 255 ? -10.727 6.504 21.297 1 96.81 255 VAL B O 1
ATOM 4027 N N . HIS B 1 256 ? -10.742 8.773 21.625 1 96.12 256 HIS B N 1
ATOM 4028 C CA . HIS B 1 256 ? -11.859 8.719 22.562 1 96.12 256 HIS B CA 1
ATOM 4029 C C . HIS B 1 256 ? -13.148 9.219 21.922 1 96.12 256 HIS B C 1
ATOM 4031 O O . HIS B 1 256 ? -14.188 9.281 22.578 1 96.12 256 HIS B O 1
ATOM 4037 N N . GLY B 1 257 ? -13.109 9.617 20.656 1 97.19 257 GLY B N 1
ATOM 4038 C CA . GLY B 1 257 ? -14.289 10.039 19.922 1 97.19 257 GLY B CA 1
ATOM 4039 C C . GLY B 1 257 ? -14.523 11.539 19.984 1 97.19 257 GLY B C 1
ATOM 4040 O O . GLY B 1 257 ? -15.508 12.039 19.438 1 97.19 257 GLY B O 1
ATOM 4041 N N . ASN B 1 258 ? -13.602 12.281 20.578 1 97.69 258 ASN B N 1
ATOM 4042 C CA . ASN B 1 258 ? -13.703 13.742 20.578 1 97.69 258 ASN B CA 1
ATOM 4043 C C . ASN B 1 258 ? -13.125 14.352 19.312 1 97.69 258 ASN B C 1
ATOM 4045 O O . ASN B 1 258 ? -12.219 13.773 18.703 1 97.69 258 ASN B O 1
ATOM 4049 N N . ARG B 1 259 ? -13.656 15.516 18.938 1 97.81 259 ARG B N 1
ATOM 4050 C CA . ARG B 1 259 ? -13.164 16.172 17.734 1 97.81 259 ARG B CA 1
ATOM 4051 C C . ARG B 1 259 ? -11.641 16.281 17.766 1 97.81 259 ARG B C 1
ATOM 4053 O O . ARG B 1 259 ? -11.055 16.719 18.75 1 97.81 259 ARG B O 1
ATOM 4060 N N . TRP B 1 260 ? -11.008 15.914 16.703 1 98 260 TRP B N 1
ATOM 4061 C CA . TRP B 1 260 ? -9.547 15.898 16.625 1 98 260 TRP B CA 1
ATOM 4062 C C . TRP B 1 260 ? -8.992 17.312 16.531 1 98 260 TRP B C 1
ATOM 4064 O O . TRP B 1 260 ? -9.539 18.156 15.82 1 98 260 TRP B O 1
ATOM 4074 N N . THR B 1 261 ? -7.938 17.594 17.234 1 95.44 261 THR B N 1
ATOM 4075 C CA . THR B 1 261 ? -7.094 18.781 17.094 1 95.44 261 THR B CA 1
ATOM 4076 C C . THR B 1 261 ? -5.625 18.375 16.969 1 95.44 261 THR B C 1
ATOM 4078 O O . THR B 1 261 ? -5.273 17.219 17.156 1 95.44 261 THR B O 1
ATOM 4081 N N . ARG B 1 262 ? -4.793 19.281 16.656 1 92.25 262 ARG B N 1
ATOM 4082 C CA . ARG B 1 262 ? -3.367 19.016 16.484 1 92.25 262 ARG B CA 1
ATOM 4083 C C . ARG B 1 262 ? -2.744 18.516 17.797 1 92.25 262 ARG B C 1
ATOM 4085 O O . ARG B 1 262 ? -1.628 18 17.797 1 92.25 262 ARG B O 1
ATOM 4092 N N . ASP B 1 263 ? -3.453 18.656 18.922 1 91 263 ASP B N 1
ATOM 4093 C CA . ASP B 1 263 ? -2.943 18.266 20.234 1 91 263 ASP B CA 1
ATOM 4094 C C . ASP B 1 263 ? -3.561 16.938 20.688 1 91 263 ASP B C 1
ATOM 4096 O O . ASP B 1 263 ? -3.312 16.469 21.797 1 91 263 ASP B O 1
ATOM 4100 N N . SER B 1 264 ? -4.336 16.281 19.812 1 93.56 264 SER B N 1
ATOM 4101 C CA . SER B 1 264 ? -5.043 15.055 20.172 1 93.56 264 SER B CA 1
ATOM 4102 C C . SER B 1 264 ? -4.09 13.875 20.25 1 93.56 264 SER B C 1
ATOM 4104 O O . SER B 1 264 ? -3.09 13.82 19.531 1 93.56 264 SER B O 1
ATOM 4106 N N . ASP B 1 265 ? -4.492 12.953 21.141 1 86.56 265 ASP B N 1
ATOM 4107 C CA . ASP B 1 265 ? -3.834 11.656 21.203 1 86.56 265 ASP B CA 1
ATOM 4108 C C . ASP B 1 265 ? -4.336 10.727 20.109 1 86.56 265 ASP B C 1
ATOM 4110 O O . ASP B 1 265 ? -5.492 10.297 20.125 1 86.56 265 ASP B O 1
ATOM 4114 N N . GLY B 1 266 ? -3.467 10.414 19.266 1 94.44 266 GLY B N 1
ATOM 4115 C CA . GLY B 1 266 ? -3.883 9.492 18.234 1 94.44 266 GLY B CA 1
ATOM 4116 C C . GLY B 1 266 ? -4.844 10.109 17.234 1 94.44 266 GLY B C 1
ATOM 4117 O O . GLY B 1 266 ? -4.938 11.336 17.125 1 94.44 266 GLY B O 1
ATOM 4118 N N . LEU B 1 267 ? -5.445 9.328 16.438 1 97.69 267 LEU B N 1
ATOM 4119 C CA . LEU B 1 267 ? -6.297 9.773 15.344 1 97.69 267 LEU B CA 1
ATOM 4120 C C . LEU B 1 267 ? -7.191 8.641 14.859 1 97.69 267 LEU B C 1
ATOM 4122 O O . LEU B 1 267 ? -6.734 7.504 14.703 1 97.69 267 LEU B O 1
ATOM 4126 N N . VAL B 1 268 ? -8.492 8.93 14.766 1 98.69 268 VAL B N 1
ATOM 4127 C CA . VAL B 1 268 ? -9.461 8.078 14.07 1 98.69 268 VAL B CA 1
ATOM 4128 C C . VAL B 1 268 ? -10.125 8.875 12.945 1 98.69 268 VAL B C 1
ATOM 4130 O O . VAL B 1 268 ? -10.891 9.805 13.211 1 98.69 268 VAL B O 1
ATOM 4133 N N . ALA B 1 269 ? -9.797 8.594 11.711 1 98.94 269 ALA B N 1
ATOM 4134 C CA . ALA B 1 269 ? -10.438 9.164 10.531 1 98.94 269 ALA B CA 1
ATOM 4135 C C . ALA B 1 269 ? -11.312 8.133 9.82 1 98.94 269 ALA B C 1
ATOM 4137 O O . ALA B 1 269 ? -10.922 6.973 9.68 1 98.94 269 ALA B O 1
ATOM 4138 N N . SER B 1 270 ? -12.547 8.523 9.445 1 98.94 270 SER B N 1
ATOM 4139 C CA . SER B 1 270 ? -13.43 7.555 8.797 1 98.94 270 SER B CA 1
ATOM 4140 C C . SER B 1 270 ? -14.359 8.234 7.805 1 98.94 270 SER B C 1
ATOM 4142 O O . SER B 1 270 ? -14.367 9.461 7.684 1 98.94 270 SER B O 1
ATOM 4144 N N . ASN B 1 271 ? -15.094 7.391 7.094 1 98.88 271 ASN B N 1
ATOM 4145 C CA . ASN B 1 271 ? -16.109 7.879 6.164 1 98.88 271 ASN B CA 1
ATOM 4146 C C . ASN B 1 271 ? -17.344 8.398 6.902 1 98.88 271 ASN B C 1
ATOM 4148 O O . ASN B 1 271 ? -18.297 8.844 6.273 1 98.88 271 ASN B O 1
ATOM 4152 N N . GLY B 1 272 ? -17.266 8.312 8.219 1 98.44 272 GLY B N 1
ATOM 4153 C CA . GLY B 1 272 ? -18.391 8.797 9.008 1 98.44 272 GLY B CA 1
ATOM 4154 C C . GLY B 1 272 ? -19.406 7.719 9.344 1 98.44 272 GLY B C 1
ATOM 4155 O O . GLY B 1 272 ? -20.047 7.77 10.391 1 98.44 272 GLY B O 1
ATOM 4156 N N . ASN B 1 273 ? -19.422 6.727 8.438 1 96.31 273 ASN B N 1
ATOM 4157 C CA . ASN B 1 273 ? -20.281 5.582 8.703 1 96.31 273 ASN B CA 1
ATOM 4158 C C . ASN B 1 273 ? -19.625 4.598 9.672 1 96.31 273 ASN B C 1
ATOM 4160 O O . ASN B 1 273 ? -18.453 4.254 9.516 1 96.31 273 ASN B O 1
ATOM 4164 N N . ALA B 1 274 ? -20.188 4.289 10.75 1 96.12 274 ALA B N 1
ATOM 4165 C CA . ALA B 1 274 ? -19.734 3.354 11.781 1 96.12 274 ALA B CA 1
ATOM 4166 C C . ALA B 1 274 ? -18.516 3.898 12.508 1 96.12 274 ALA B C 1
ATOM 4168 O O . ALA B 1 274 ? -17.641 3.135 12.914 1 96.12 274 ALA B O 1
ATOM 4169 N N . HIS B 1 275 ? -18.344 5.188 12.555 1 98.62 275 HIS B N 1
ATOM 4170 C CA . HIS B 1 275 ? -17.219 5.82 13.227 1 98.62 275 HIS B CA 1
ATOM 4171 C C . HIS B 1 275 ? -17.109 5.363 14.68 1 98.62 275 HIS B C 1
ATOM 4173 O O . HIS B 1 275 ? -16.031 5.043 15.156 1 98.62 275 HIS B O 1
ATOM 4179 N N . ASP B 1 276 ? -18.234 5.207 15.344 1 98.06 276 ASP B N 1
ATOM 4180 C CA . ASP B 1 276 ? -18.25 4.805 16.75 1 98.06 276 ASP B CA 1
ATOM 4181 C C . ASP B 1 276 ? -17.703 3.389 16.922 1 98.06 276 ASP B C 1
ATOM 4183 O O . ASP B 1 276 ? -17.078 3.08 17.938 1 98.06 276 ASP B O 1
ATOM 4187 N N . GLU B 1 277 ? -17.953 2.564 15.938 1 97.94 277 GLU B N 1
ATOM 4188 C CA . GLU B 1 277 ? -17.438 1.2 15.992 1 97.94 277 GLU B CA 1
ATOM 4189 C C . GLU B 1 277 ? -15.914 1.182 15.852 1 97.94 277 GLU B C 1
ATOM 4191 O O . GLU B 1 277 ? -15.242 0.35 16.469 1 97.94 277 GLU B O 1
ATOM 4196 N N . ILE B 1 278 ? -15.398 2.072 15.016 1 98.25 278 ILE B N 1
ATOM 4197 C CA . ILE B 1 278 ? -13.953 2.172 14.859 1 98.25 278 ILE B CA 1
ATOM 4198 C C . ILE B 1 278 ? -13.328 2.658 16.172 1 98.25 278 ILE B C 1
ATOM 4200 O O . ILE B 1 278 ? -12.328 2.1 16.625 1 98.25 278 ILE B O 1
ATOM 4204 N N . VAL B 1 279 ? -13.961 3.703 16.75 1 98.19 279 VAL B N 1
ATOM 4205 C CA . VAL B 1 279 ? -13.469 4.223 18.031 1 98.19 279 VAL B CA 1
ATOM 4206 C C . VAL B 1 279 ? -13.492 3.119 19.078 1 98.19 279 VAL B C 1
ATOM 4208 O O . VAL B 1 279 ? -12.539 2.965 19.844 1 98.19 279 VAL B O 1
ATOM 4211 N N . ALA B 1 280 ? -14.5 2.307 19.109 1 97.56 280 ALA B N 1
ATOM 4212 C CA . ALA B 1 280 ? -14.617 1.209 20.078 1 97.56 280 ALA B CA 1
ATOM 4213 C C . ALA B 1 280 ? -13.5 0.189 19.875 1 97.56 280 ALA B C 1
ATOM 4215 O O . ALA B 1 280 ? -12.938 -0.314 20.859 1 97.56 280 ALA B O 1
ATOM 4216 N N . ALA B 1 281 ? -13.211 -0.106 18.609 1 96.81 281 ALA B N 1
ATOM 4217 C CA . ALA B 1 281 ? -12.125 -1.042 18.328 1 96.81 281 ALA B CA 1
ATOM 4218 C C . ALA B 1 281 ? -10.789 -0.513 18.844 1 96.81 281 ALA B C 1
ATOM 4220 O O . ALA B 1 281 ? -9.992 -1.267 19.391 1 96.81 281 ALA B O 1
ATOM 4221 N N . VAL B 1 282 ? -10.555 0.762 18.641 1 96.5 282 VAL B N 1
ATOM 4222 C CA . VAL B 1 282 ? -9.312 1.4 19.062 1 96.5 282 VAL B CA 1
ATOM 4223 C C . VAL B 1 282 ? -9.219 1.407 20.594 1 96.5 282 VAL B C 1
ATOM 4225 O O . VAL B 1 282 ? -8.148 1.17 21.156 1 96.5 282 VAL B O 1
ATOM 4228 N N . GLU B 1 283 ? -10.305 1.636 21.25 1 92.62 283 GLU B N 1
ATOM 4229 C CA . GLU B 1 283 ? -10.336 1.698 22.703 1 92.62 283 GLU B CA 1
ATOM 4230 C C . GLU B 1 283 ? -10.023 0.339 23.312 1 92.62 283 GLU B C 1
ATOM 4232 O O . GLU B 1 283 ? -9.398 0.261 24.375 1 92.62 283 GLU B O 1
ATOM 4237 N N . VAL B 1 284 ? -10.398 -0.714 22.656 1 86.06 284 VAL B N 1
ATOM 4238 C CA . VAL B 1 284 ? -10.125 -2.061 23.141 1 86.06 284 VAL B CA 1
ATOM 4239 C C . VAL B 1 284 ? -8.625 -2.33 23.125 1 86.06 284 VAL B C 1
ATOM 4241 O O . VAL B 1 284 ? -8.094 -2.992 24.016 1 86.06 284 VAL B O 1
ATOM 4244 N N . ALA B 1 285 ? -7.984 -1.787 22.094 1 79.19 285 ALA B N 1
ATOM 4245 C CA . ALA B 1 285 ? -6.562 -2.061 21.891 1 79.19 285 ALA B CA 1
ATOM 4246 C C . ALA B 1 285 ? -5.703 -1.14 22.75 1 79.19 285 ALA B C 1
ATOM 4248 O O . ALA B 1 285 ? -4.516 -1.404 22.969 1 79.19 285 ALA B O 1
ATOM 4249 N N . ASN B 1 286 ? -6.285 0.014 23.141 1 73.88 286 ASN B N 1
ATOM 4250 C CA . ASN B 1 286 ? -5.547 1.027 23.891 1 73.88 286 ASN B CA 1
ATOM 4251 C C . ASN B 1 286 ? -5.426 0.655 25.375 1 73.88 286 ASN B C 1
ATOM 4253 O O . ASN B 1 286 ? -4.473 1.057 26.031 1 73.88 286 ASN B O 1
#

Solvent-accessible surface area (backbone atoms only — not comparable to full-atom values): 28222 Å² total; per-residue (Å²): 110,76,62,42,56,50,43,30,54,45,22,44,51,20,14,48,51,10,20,52,52,32,50,72,45,55,76,51,88,75,56,75,45,64,64,92,42,90,72,38,53,46,40,56,47,38,55,53,7,37,51,44,24,52,50,54,47,18,74,79,41,39,72,48,31,32,32,56,73,67,82,75,75,67,74,61,76,73,77,67,73,75,85,60,75,77,71,71,77,77,72,68,55,28,54,79,43,94,60,82,52,69,63,53,63,33,35,34,29,17,42,51,35,19,40,60,30,42,79,31,52,33,59,54,31,23,8,32,20,26,38,29,49,51,66,36,77,48,16,18,13,42,22,23,59,62,54,70,46,35,38,37,27,38,91,83,48,20,24,45,75,84,38,79,38,35,28,31,83,71,66,60,50,57,61,28,38,35,31,50,44,74,83,67,56,47,92,44,15,66,41,53,11,39,30,45,19,38,41,24,55,57,25,42,36,66,31,20,72,61,25,44,44,55,49,31,46,30,23,14,51,23,41,24,36,24,36,37,30,81,46,86,76,50,67,54,50,37,53,44,27,53,53,32,20,45,62,16,61,22,38,54,18,17,51,83,64,45,79,54,53,94,83,40,61,23,34,34,38,27,27,50,51,57,42,68,58,52,32,51,26,47,50,72,30,102,111,75,63,43,55,53,43,29,55,46,22,43,52,21,13,50,51,8,21,50,52,31,50,74,44,55,78,51,86,76,58,77,44,64,66,93,43,89,72,38,52,46,41,57,47,38,57,54,8,38,53,45,24,52,51,56,48,18,74,79,41,39,72,48,32,32,31,55,73,67,80,77,75,66,75,60,74,72,78,66,74,75,84,61,74,77,71,71,78,78,74,68,55,27,54,80,43,94,61,83,53,71,63,53,63,33,34,31,29,19,40,50,35,20,39,61,30,42,77,31,52,32,60,53,30,23,7,33,20,26,37,28,46,52,66,36,78,48,16,19,13,42,23,23,59,61,53,69,45,35,38,37,24,38,90,85,48,20,24,45,74,84,38,78,37,35,27,32,84,71,64,61,51,57,62,29,38,35,32,50,43,73,81,67,56,45,93,44,14,65,40,52,10,38,31,45,18,38,41,23,55,56,24,42,36,65,32,22,72,62,25,43,44,56,48,31,47,30,23,14,53,23,41,24,37,23,37,37,32,81,46,85,76,51,68,54,51,36,54,44,26,51,52,33,20,44,63,17,61,21,39,55,17,17,49,82,65,44,80,53,55,94,84,39,61,22,35,34,38,28,28,50,52,56,43,68,58,53,33,51,27,46,50,72,28,103

Foldseek 3Di:
DVVQVVQQVLQAVLFVQLLVLLVVCFPHDWDWDADPDPLRIDTPSQQVSVLSSQLSVCVVVLAAEEAEPDDNPPVPCPVPPDPDDDPPDPRRHHYYDNDDDQAAKYKYWGSWFQVSCRVVSHQDIWTKMFIDHNQATAKMKIARVSVGWMWIDHPQAIDIPPHGAAFAPDQQQQAFEEEEDDDDDPVLVQLVVQLLVLSVVRHNYYDYDRGQQVVLVCRLRHVGFKYWDQADDACNRPNRSVNSLVRNQKAKAALQRHHDGRPGGIMIIGSNRCSVSSSVSSVRSD/DVVQVVQQVLQAVLFVQLLVLLVVCFPHDWDWDADPDPQRIDTPSQQVSVLSSQLSVCVVVLAAEEAEPDDNPPVPCPVPPDPDDPPPDSRRHHYYDNDDDQAAKYKYWGSWFQVSCRVVNHQDIWTKMFIDHNQATAKMKIARVSVGWMWIDHPQAIDIPPHGAAFAPDQQQQAFEEEEDDDDDPVCVQLVVQLLVLSVVRHNYYDYDRGQQVVLVCRLRHVGFKYWDQADDACNRPNRSVNSLVRNQKAKAALQRHHDGRPGGIMIIGSNRCSVSSSVSSVRSD

Secondary structure (DSSP, 8-state):
-HHHHHHHHHHHHHHHHHHHHHHHHTTS---EEESSSTTSEEEHHHHHHHHHHHHHHHTT-TT--EEESS------TT------S--------PPB-SS--SSSEEEEEEEEETHHHHHTT-S--EEEEEEEETTEEEEEEEEETTTTEEEEE-SS-EEETTEE--------GGG-EEEE-S---GGGHHHHHHHHHHHHHHSSEEEB-S-HHHHHHHHHTTS-SEEEE-S---HHHHHHHHHHHHHTT-EEE-TTSSBP-TT-SSEEEE-STTHHHHHHHHHHH-/-HHHHHHHHHHHHHHHHHHHHHHHHTTS---EEESSSTTSEEEHHHHHHHHHHHHHHHTT-TT--EEESS------TT------S--------PPB-SS--SSSEEEEEEEEETHHHHHTT-S--EEEEEEEETTEEEEEEEEETTTTEEEEE-SS-EEETTEE--------GGG-EEEE-S---GGGHHHHHHHHHHHHHHSSEEEB-S-HHHHHHHHHTTS-SEEEE-S---HHHHHHHHHHHHHTT-EEE-TTSSBP-TT-SSEEEE-STTHHHHHHHHHHH-

InterPro domains:
  IPR000760 Inositol monophosphatase-like [PF00459] (6-283)
  IPR000760 Inositol monophosphatase-like [PR00377] (40-60)
  IPR000760 Inositol monophosphatase-like [PR00377] (62-78)
  IPR000760 Inositol monophosphatase-like [PR00377] (155-178)
  IPR000760 Inositol monophosphatase-like [PR00377] (201-222)
  IPR000760 Inositol monophosphatase-like [PR00377] (233-257)
  IPR020583 Inositol monophosphatase, metal-binding site [PS00629] (107-120)

Organism: NCBI:txid2841257